Protein AF-A0A3S1CDL6-F1 (afdb_monomer)

pLDDT: mean 84.04, std 11.25, range [33.34, 96.38]

InterPro domains:
  IPR039529 GPI inositol-deacylase [PTHR15495] (5-625)

Mean predicted aligned error: 10.88 Å

Secondary structure (DSSP, 8-state):
-HHHHHHHHHHTEETTTTEE-S-HHHHHHHHHIIIII--SS-GGG----PEEEP-TTSEEEE--SSEEEEEEEE--S-EEEEEE--TTSS--EEEEEE----S--EEEEE--TT-SS-SEEEE-GGGEEEPSPGGGT-EEEEEEGGGS---TTEEEEEEE-TT-EEEEEEEEEE-HHHHEEEEEPPPHHHHHHTTTHIIIIISEEEEPPTT--EEEEEEETTT-TT--EEEEEEEEEE-GGGTTT--EEEEEEEETTTTEEEEEEEETTSPEEEEE--SSPPPGGGTS-TTSHHHHS-EEEEE--TTEEEEEEEEE-HHHHHHHHHHHHGGGHHHHHHHHHHHHHHHHHHHHHHTPPPPS-HHHHHHHH--HHHHHHHHHHHHHHHHSHHHHHIIIIIS-PPPPHHHHHHHTT---TTHHHHHHHHHHHHHHHHHHHHHHHHHHHHHHHHHH----HHHHHTHHHHHHHHHHHHHHHHHH-HHHHHHHHHHHHHHHHHHHHHHHHTT---HHHHHHHHHHHHHHHHHHHHHHHTHHHHHHHHTSS-TTSPPSS-TTHHHHHHHHHHHHHHHH--S----HHHHHHHHHHHHHHHHHHHHHSSS-GGGHHHHHHHHHHHHHHHHHHHHHT--STTTTS--

Foldseek 3Di:
DVVLVVVLQCQQQDPVVSHRDPDPLLSVLSCCCSQFFQLVDPCSPDDDQDKDFDDPPAAEDEDADQKDKDWDQFFAAKYKYKYFPAPPPLFFKKKKKKLDPDLQFKFKDFQDPPGPDDRITGGPSSQKHAAPPVVSSIIMHIDGNVVDPRDNRMIMIGIDGHGDGLIMMIMHTHHQVLQEAEDEDDAPVVLVVCPPCCAPVFPDKDWDDALDQKHKYFHHNQQAQLWKKKKKKAWPDADPVCQVRDQFKKKWKAQQVVRDIDIWTDGPNDITMDMDGDPAGDFVVVVPPPVCVVVRTIIMMIRHDNRTTIMIGMGTDPVVSVVSCCVPQVLLLLLLLLLLLLQLLLVLLLCVLVVHQQALQQLVSSVPGSPVVVLVVVLVVVVVVCPDPVNVCCCCVVVVDDAWVLVVCNRRNNDDPCSVVVSNVVSSVVNSVVLVVLVVVLLVVLVVCVVPDPDDVVCVVCVLVVLLVLLVVLLVVLQQALLSSLVSLLVSLSVVLSVLSNCVVVVVDDSLSSSCNSNSSSLSVLSVSLSVLQVVRVVVCVPPPDVRHHDPPHLSSVLSNLSSVLSSLSVNCSGDQHHNVLSNVLSVVSSVLSSCSSTHCSNVVSCSSVSSSVNSVSVSVSRVVSVVPPDPPPVPPDD

Solvent-accessible surface area (backbone atoms only — not comparable to full-atom values): 34052 Å² total; per-residue (Å²): 109,70,70,56,53,50,51,33,54,58,71,27,36,32,87,87,75,75,39,71,48,85,51,64,65,59,42,49,41,34,44,45,40,59,69,70,56,36,36,83,55,86,48,80,80,56,94,67,83,47,71,44,77,52,67,88,86,40,48,77,44,81,48,83,64,58,58,51,74,48,77,39,71,61,37,87,54,42,34,33,43,33,36,69,67,56,78,88,47,86,44,49,31,41,40,40,39,33,38,67,85,60,68,79,30,36,25,38,38,66,44,57,93,92,52,94,66,59,66,56,27,43,50,46,27,82,60,23,28,63,42,70,59,72,90,62,45,31,29,37,33,72,46,54,52,85,81,46,94,75,53,90,45,29,29,39,38,38,56,42,60,51,72,44,64,63,44,42,37,38,40,39,54,38,35,59,80,83,30,50,43,81,43,77,51,70,51,80,63,54,52,61,71,44,54,64,51,27,55,72,77,30,70,40,80,48,78,53,69,74,58,46,42,64,37,37,35,36,38,41,73,74,50,56,43,48,54,27,34,33,42,37,40,38,59,77,48,61,62,79,89,51,60,90,76,44,73,52,31,34,39,36,40,41,33,57,87,77,62,46,74,50,79,30,72,18,48,58,84,44,64,31,66,40,80,47,60,51,95,65,42,54,45,55,84,70,71,75,49,82,89,49,51,88,73,54,48,32,29,41,36,38,43,43,52,44,68,36,36,42,35,40,30,36,24,49,33,65,73,55,15,50,51,34,40,46,64,71,50,47,68,37,30,61,19,39,36,49,20,40,42,32,26,28,48,16,41,50,35,34,39,47,22,72,70,50,89,65,63,63,50,64,49,61,39,45,73,75,34,33,59,60,68,58,54,54,50,51,48,53,51,51,52,57,53,50,66,38,67,68,51,36,45,47,44,41,72,72,68,64,47,76,82,46,35,64,60,51,35,40,63,51,37,74,61,53,93,60,46,68,59,51,43,43,52,52,20,48,54,50,47,44,51,51,40,45,52,51,49,53,52,46,47,51,52,28,52,52,41,66,78,71,59,83,75,58,69,75,59,61,74,46,40,67,60,54,52,50,52,51,29,52,52,16,36,57,36,13,71,40,36,9,33,56,4,25,48,45,38,35,50,52,41,49,54,52,50,34,52,46,51,37,34,50,74,68,73,68,59,46,76,64,50,32,50,48,45,48,44,50,50,49,51,37,52,51,46,44,51,43,28,61,75,30,42,67,60,42,57,57,42,71,68,40,96,48,81,84,58,54,52,80,90,50,91,38,24,65,36,16,35,48,38,14,51,38,49,38,53,59,67,67,55,81,70,87,60,72,34,51,66,48,25,40,54,42,18,52,51,27,44,52,48,21,47,47,28,51,42,52,11,21,72,45,49,85,49,41,44,50,54,52,23,49,47,44,49,42,53,47,49,36,49,52,52,27,60,69,65,53,76,84,80,73,84,81,81,86,129

Radius of gyration: 34.63 Å; Cα contacts (8 Å, |Δi|>4): 1060; chains: 1; bounding box: 88×55×105 Å

Organism: Elysia chlorotica (NCBI:txid188477)

Nearest PDB structures (foldseek):
  8k9r-assembly1_A  TM=6.457E-01  e=2.466E-19  Thermochaetoides thermophila DSM 1495
  8k9t-assembly1_A  TM=6.200E-01  e=1.118E-18  Thermochaetoides thermophila DSM 1495

Sequence (639 aa):
MVLLTQKALFDAVDPRTNQISEDADLRMKVFKHHFRSNNALPNYLSHSNDTIKLDPKAKWEIKSDRSWAFMSRKITGNMYFVVPLRVEEGSDSIIVLSNLTNPEWLCYCDIPAGKTSCDTCTSLSAHSRLLTPLYSNTKYARLSFSDFEVTNDTHIVISVPAGQKKVSIISDRYNSDERHLVYHLPSSWDSVISYPISATDGAAMLRIQNQSVFYSLHLSGLAFPSTAYRALVLPLSCRKHSSESYEGSVLRLNVPWSNEETYSFSSYGKMANLMLKLQTPRPPSLAWDWHLDDAVEPHLEMFLHPYCHYQLRLVASAPDSLGQMVRFYGPLVPAYLVAILMLVIAEVLISTGKGQAVTYDPPETIINFSNLHYLIGFVMVLKFLLSFSLLKRLVYTTFGLPLDDFYLLEQEGIYFMFLPALLCACAFAATYLQTSAAFHFLGMLSYVGRLFWCVPESLLAHAKLVQVMLSVTAMSMTFLCGTAGLLLSAGLLILKVLRLLYLTGRRLDSRETHTSLALLFPVTLVVNLQAMLSMGCLVMWLKSETLLTPLSPDPSRIPGLLTSAGVGVLLFFDNLVLSRWSDRLFGWGLRVLAVRAVMYASESLYRLPYLVSLALALLLLSRLTNHLMRPRQVEGKAE

Structure (mmCIF, N/CA/C/O backbone):
data_AF-A0A3S1CDL6-F1
#
_entry.id   AF-A0A3S1CDL6-F1
#
loop_
_atom_site.group_PDB
_atom_site.id
_atom_site.type_symbol
_atom_site.label_atom_id
_atom_site.label_alt_id
_atom_site.label_comp_id
_atom_site.label_asym_id
_atom_site.label_entity_id
_atom_site.label_seq_id
_atom_site.pdbx_PDB_ins_code
_atom_site.Cartn_x
_atom_site.Cartn_y
_atom_site.Cartn_z
_atom_site.occupancy
_atom_site.B_iso_or_equiv
_atom_site.auth_seq_id
_atom_site.auth_comp_id
_atom_site.auth_asym_id
_atom_site.auth_atom_id
_atom_site.pdbx_PDB_model_num
ATOM 1 N N . MET A 1 1 ? 0.482 -2.846 19.063 1.00 60.69 1 MET A N 1
ATOM 2 C CA . MET A 1 1 ? 0.965 -4.102 18.451 1.00 60.69 1 MET A CA 1
ATOM 3 C C . MET A 1 1 ? 2.158 -4.695 19.204 1.00 60.69 1 MET A C 1
ATOM 5 O O . MET A 1 1 ? 2.022 -5.810 19.671 1.00 60.69 1 MET A O 1
ATOM 9 N N . VAL A 1 2 ? 3.255 -3.956 19.435 1.00 71.44 2 VAL A N 1
ATOM 10 C CA . VAL A 1 2 ? 4.493 -4.476 20.076 1.00 71.44 2 VAL A CA 1
ATOM 11 C C . VAL A 1 2 ? 4.264 -5.248 21.386 1.00 71.44 2 VAL A C 1
ATOM 13 O O . VAL A 1 2 ? 4.710 -6.383 21.499 1.00 71.44 2 VAL A O 1
ATOM 16 N N . LEU A 1 3 ? 3.525 -4.683 22.349 1.00 74.62 3 LEU A N 1
ATOM 17 C CA . LEU A 1 3 ? 3.262 -5.342 23.641 1.00 74.62 3 LEU A CA 1
ATOM 18 C C . LEU A 1 3 ? 2.461 -6.649 23.492 1.00 74.62 3 LEU A C 1
ATOM 20 O O . LEU A 1 3 ? 2.666 -7.603 24.233 1.00 74.62 3 LEU A O 1
ATOM 24 N N . LEU A 1 4 ? 1.538 -6.684 22.531 1.00 77.50 4 LEU A N 1
ATOM 25 C CA . LEU A 1 4 ? 0.674 -7.834 22.280 1.00 77.50 4 LEU A CA 1
ATOM 26 C C . LEU A 1 4 ? 1.454 -8.946 21.565 1.00 77.50 4 LEU A C 1
ATOM 28 O O . LEU A 1 4 ? 1.347 -10.104 21.946 1.00 77.50 4 LEU A O 1
ATOM 32 N N . THR A 1 5 ? 2.336 -8.585 20.627 1.00 84.19 5 THR A N 1
ATOM 33 C CA . THR A 1 5 ? 3.309 -9.512 20.034 1.00 84.19 5 THR A CA 1
ATOM 34 C C . THR A 1 5 ? 4.262 -10.075 21.087 1.00 84.19 5 THR A C 1
ATOM 36 O O . THR A 1 5 ? 4.503 -11.274 21.093 1.00 84.19 5 THR A O 1
ATOM 39 N N . GLN A 1 6 ? 4.771 -9.242 22.003 1.00 84.94 6 GLN A N 1
ATOM 40 C CA . GLN A 1 6 ? 5.610 -9.708 23.111 1.00 84.94 6 GLN A CA 1
ATOM 41 C C . GLN A 1 6 ? 4.864 -10.723 23.980 1.00 84.94 6 GLN A C 1
ATOM 43 O O . GLN A 1 6 ? 5.384 -11.811 24.193 1.00 84.94 6 GLN A O 1
ATOM 48 N N . LYS A 1 7 ? 3.638 -10.412 24.423 1.00 84.31 7 LYS A N 1
ATOM 49 C CA . LYS A 1 7 ? 2.811 -11.348 25.202 1.00 84.31 7 LYS A CA 1
ATOM 50 C C . LYS A 1 7 ? 2.559 -12.661 24.462 1.00 84.31 7 LYS A C 1
ATOM 52 O O . LYS A 1 7 ? 2.760 -13.716 25.042 1.00 84.31 7 LYS A O 1
ATOM 57 N N . ALA A 1 8 ? 2.203 -12.599 23.180 1.00 87.81 8 ALA A N 1
ATOM 58 C CA . ALA A 1 8 ? 1.985 -13.796 22.374 1.00 87.81 8 ALA A CA 1
ATOM 59 C C . ALA A 1 8 ? 3.251 -14.655 22.235 1.00 87.81 8 ALA A C 1
ATOM 61 O O . ALA A 1 8 ? 3.166 -15.876 22.252 1.00 87.81 8 ALA A O 1
ATOM 62 N N . LEU A 1 9 ? 4.428 -14.032 22.118 1.00 89.31 9 LEU A N 1
ATOM 63 C CA . LEU A 1 9 ? 5.698 -14.756 22.083 1.00 89.31 9 LEU A CA 1
ATOM 64 C C . LEU A 1 9 ? 6.046 -15.374 23.439 1.00 89.31 9 LEU A C 1
ATOM 66 O O . LEU A 1 9 ? 6.527 -16.499 23.457 1.00 89.31 9 LEU A O 1
ATOM 70 N N . PHE A 1 10 ? 5.781 -14.677 24.549 1.00 89.19 10 PHE A N 1
ATOM 71 C CA . PHE A 1 10 ? 5.966 -15.223 25.897 1.00 89.19 10 PHE A CA 1
ATOM 72 C C . PHE A 1 10 ? 5.041 -16.414 26.164 1.00 89.19 10 PHE A C 1
ATOM 74 O O . PHE A 1 10 ? 5.508 -17.435 26.655 1.00 89.19 10 PHE A O 1
ATOM 81 N N . ASP A 1 11 ? 3.769 -16.324 25.778 1.00 87.38 11 ASP A N 1
ATOM 82 C CA . ASP A 1 11 ? 2.799 -17.417 25.940 1.00 87.38 11 ASP A CA 1
ATOM 83 C C . ASP A 1 11 ? 3.071 -18.601 24.995 1.00 87.38 11 ASP A C 1
ATOM 85 O O . ASP A 1 11 ? 2.577 -19.703 25.216 1.00 87.38 11 ASP A O 1
ATOM 89 N N . ALA A 1 12 ? 3.864 -18.394 23.940 1.00 89.50 12 ALA A N 1
ATOM 90 C CA . ALA A 1 12 ? 4.313 -19.457 23.045 1.00 89.50 12 ALA A CA 1
ATOM 91 C C . ALA A 1 12 ? 5.551 -20.213 23.568 1.00 89.50 12 ALA A C 1
ATOM 93 O O . ALA A 1 12 ? 5.982 -21.171 22.922 1.00 89.50 12 ALA A O 1
ATOM 94 N N . VAL A 1 13 ? 6.148 -19.794 24.691 1.00 88.81 13 VAL A N 1
ATOM 95 C CA . VAL A 1 13 ? 7.294 -20.477 25.311 1.00 88.81 13 VAL A CA 1
ATOM 96 C C . VAL A 1 13 ? 6.816 -21.721 26.055 1.00 88.81 13 VAL A C 1
ATOM 98 O O . VAL A 1 13 ? 5.912 -21.653 26.885 1.00 88.81 13 VAL A O 1
ATOM 101 N N . ASP A 1 14 ? 7.449 -22.863 25.790 1.00 83.94 14 ASP A N 1
ATOM 102 C CA . ASP A 1 14 ? 7.214 -24.083 26.558 1.00 83.94 14 ASP A CA 1
ATOM 103 C C . ASP A 1 14 ? 7.894 -23.958 27.937 1.00 83.94 14 ASP A C 1
ATOM 105 O O . ASP A 1 14 ? 9.119 -23.797 28.007 1.00 83.94 14 ASP A O 1
ATOM 109 N N . PRO A 1 15 ? 7.139 -24.058 29.049 1.00 84.62 15 PRO A N 1
ATOM 110 C CA . PRO A 1 15 ? 7.686 -23.923 30.398 1.00 84.62 15 PRO A CA 1
ATOM 111 C C . PRO A 1 15 ? 8.720 -25.000 30.757 1.00 84.62 15 PRO A C 1
ATOM 113 O O . PRO A 1 15 ? 9.472 -24.822 31.714 1.00 84.62 15 PRO A O 1
ATOM 116 N N . ARG A 1 16 ? 8.774 -26.127 30.033 1.00 85.94 16 ARG A N 1
ATOM 117 C CA . ARG A 1 16 ? 9.753 -27.197 30.284 1.00 85.94 16 ARG A CA 1
ATOM 118 C C . ARG A 1 16 ? 11.107 -26.907 29.650 1.00 85.94 16 ARG A C 1
ATOM 120 O O . ARG A 1 16 ? 12.134 -27.218 30.246 1.00 85.94 16 ARG A O 1
ATOM 127 N N . THR A 1 17 ? 11.112 -26.339 28.448 1.00 87.56 17 THR A N 1
ATOM 128 C CA . THR A 1 17 ? 12.337 -26.095 27.670 1.00 87.56 17 THR A CA 1
ATOM 129 C C . THR A 1 17 ? 12.818 -24.650 27.770 1.00 87.56 17 THR A C 1
ATOM 131 O O . THR A 1 17 ? 13.970 -24.372 27.441 1.00 87.56 17 THR A O 1
ATOM 134 N N . ASN A 1 18 ? 11.962 -23.729 28.233 1.00 87.06 18 ASN A N 1
ATOM 135 C CA . ASN A 1 18 ? 12.168 -22.278 28.183 1.00 87.06 18 ASN A CA 1
ATOM 136 C C . ASN A 1 18 ? 12.483 -21.758 26.767 1.00 87.06 18 ASN A C 1
ATOM 138 O O . ASN A 1 18 ? 13.084 -20.696 26.606 1.00 87.06 18 ASN A O 1
ATOM 142 N N . GLN A 1 19 ? 12.086 -22.504 25.735 1.00 87.81 19 GLN A N 1
ATOM 143 C CA . GLN A 1 19 ? 12.204 -22.125 24.331 1.00 87.81 19 GLN A CA 1
ATOM 144 C C . GLN A 1 19 ? 10.814 -21.982 23.710 1.00 87.81 19 GLN A C 1
ATOM 146 O O . GLN A 1 19 ? 9.821 -22.455 24.262 1.00 87.81 19 GLN A O 1
ATOM 151 N N . ILE A 1 20 ? 10.731 -21.311 22.558 1.00 87.19 20 ILE A N 1
ATOM 152 C CA . ILE A 1 20 ? 9.481 -21.246 21.791 1.00 87.19 20 ILE A CA 1
ATOM 153 C C . ILE A 1 20 ? 9.060 -22.677 21.452 1.00 87.19 20 ILE A C 1
ATOM 155 O O . ILE A 1 20 ? 9.862 -23.440 20.919 1.00 87.19 20 ILE A O 1
ATOM 159 N N . SER A 1 21 ? 7.807 -23.019 21.748 1.00 87.62 21 SER A N 1
ATOM 160 C CA . SER A 1 21 ? 7.271 -24.354 21.507 1.00 87.62 21 SER A CA 1
ATOM 161 C C . SER A 1 21 ? 7.446 -24.772 20.045 1.00 87.62 21 SER A C 1
ATOM 163 O O . SER A 1 21 ? 7.133 -24.014 19.121 1.00 87.62 21 SER A O 1
ATOM 165 N N . GLU A 1 22 ? 7.932 -25.994 19.829 1.00 88.38 22 GLU A N 1
ATOM 166 C CA . GLU A 1 22 ? 8.049 -26.582 18.491 1.00 88.38 22 GLU A CA 1
ATOM 167 C C . GLU A 1 22 ? 6.676 -26.940 17.898 1.00 88.38 22 GLU A C 1
ATOM 169 O O . GLU A 1 22 ? 6.520 -26.979 16.674 1.00 88.38 22 GLU A O 1
ATOM 174 N N . ASP A 1 23 ? 5.658 -27.111 18.751 1.00 88.62 23 ASP A N 1
ATOM 175 C CA . ASP A 1 23 ? 4.289 -27.415 18.344 1.00 88.62 23 ASP A CA 1
ATOM 176 C C . ASP A 1 23 ? 3.683 -26.239 17.555 1.00 88.62 23 ASP A C 1
ATOM 178 O O . ASP A 1 23 ? 3.425 -25.140 18.064 1.00 88.62 23 ASP A O 1
ATOM 182 N N . ALA A 1 24 ? 3.474 -26.465 16.257 1.00 89.94 24 ALA A N 1
ATOM 183 C CA . ALA A 1 24 ? 2.867 -25.491 15.360 1.00 89.94 24 ALA A CA 1
ATOM 184 C C . ALA A 1 24 ? 1.416 -25.163 15.751 1.00 89.94 24 ALA A C 1
ATOM 186 O O . ALA A 1 24 ? 1.004 -24.006 15.615 1.00 89.94 24 ALA A O 1
ATOM 187 N N . ASP A 1 25 ? 0.667 -26.132 16.282 1.00 89.44 25 ASP A N 1
ATOM 188 C CA . ASP A 1 25 ? -0.736 -25.957 16.648 1.00 89.44 25 ASP A CA 1
ATOM 189 C C . ASP A 1 25 ? -0.873 -25.116 17.913 1.00 89.44 25 ASP A C 1
ATOM 191 O O . ASP A 1 25 ? -1.699 -24.197 17.951 1.00 89.44 25 ASP A O 1
ATOM 195 N N . LEU A 1 26 ? -0.032 -25.358 18.924 1.00 86.88 26 LEU A N 1
ATOM 196 C CA . LEU A 1 26 ? 0.021 -24.522 20.124 1.00 86.88 26 LEU A CA 1
ATOM 197 C C . LEU A 1 26 ? 0.371 -23.073 19.769 1.00 86.88 26 LEU A C 1
ATOM 199 O O . LEU A 1 26 ? -0.355 -22.156 20.156 1.00 86.88 26 LEU A O 1
ATOM 203 N N . ARG A 1 27 ? 1.426 -22.856 18.970 1.00 89.50 27 ARG A N 1
ATOM 204 C CA . ARG A 1 27 ? 1.815 -21.507 18.520 1.00 89.50 27 ARG A CA 1
ATOM 205 C C . ARG A 1 27 ? 0.674 -20.812 17.789 1.00 89.50 27 ARG A C 1
ATOM 207 O O . ARG A 1 27 ? 0.359 -19.659 18.081 1.00 89.50 27 ARG A O 1
ATOM 214 N N . MET A 1 28 ? 0.016 -21.510 16.865 1.00 89.19 28 MET A N 1
ATOM 215 C CA . MET A 1 28 ? -1.108 -20.954 16.119 1.00 89.19 28 MET A CA 1
ATOM 216 C C . MET A 1 28 ? -2.304 -20.637 17.028 1.00 89.19 28 MET A C 1
ATOM 218 O O . MET A 1 28 ? -2.948 -19.606 16.833 1.00 89.19 28 MET A O 1
ATOM 222 N N . LYS A 1 29 ? -2.600 -21.466 18.038 1.00 87.31 29 LYS A N 1
ATOM 223 C CA . LYS A 1 29 ? -3.648 -21.190 19.039 1.00 87.31 29 LYS A CA 1
ATOM 224 C C . LYS A 1 29 ? -3.333 -19.944 19.863 1.00 87.31 29 LYS A C 1
ATOM 226 O O . LYS A 1 29 ? -4.200 -19.081 19.979 1.00 87.31 29 LYS A O 1
ATOM 231 N N . VAL A 1 30 ? -2.103 -19.809 20.360 1.00 88.31 30 VAL A N 1
ATOM 232 C CA . VAL A 1 30 ? -1.647 -18.623 21.107 1.00 88.31 30 VAL A CA 1
ATOM 233 C C . VAL A 1 30 ? -1.755 -17.366 20.241 1.00 88.31 30 VAL A C 1
ATOM 235 O O . VAL A 1 30 ? -2.322 -16.358 20.667 1.00 88.31 30 VAL A O 1
ATOM 238 N N . PHE A 1 31 ? -1.298 -17.424 18.988 1.00 88.75 31 PHE A N 1
ATOM 239 C CA . PHE A 1 31 ? -1.406 -16.288 18.075 1.00 88.75 31 PHE A CA 1
ATOM 240 C C . PHE A 1 31 ? -2.855 -15.942 17.729 1.00 88.75 31 PHE A C 1
ATOM 242 O O . PHE A 1 31 ? -3.214 -14.768 17.770 1.00 88.75 31 PHE A O 1
ATOM 249 N N . LYS A 1 32 ? -3.717 -16.926 17.445 1.00 86.75 32 LYS A N 1
ATOM 250 C CA . LYS A 1 32 ? -5.154 -16.683 17.230 1.00 86.75 32 LYS A CA 1
ATOM 251 C C . LYS A 1 32 ? -5.802 -16.058 18.463 1.00 86.75 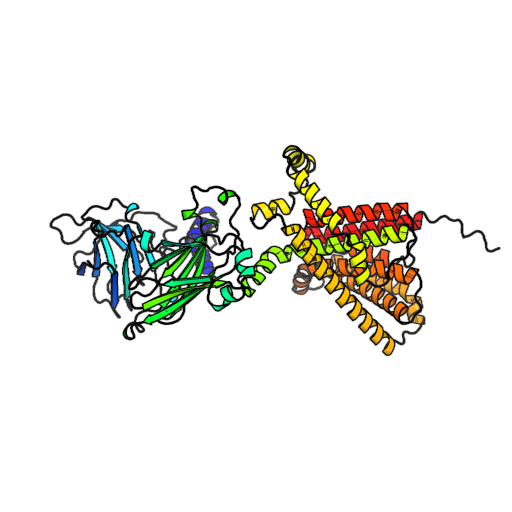32 LYS A C 1
ATOM 253 O O . LYS A 1 32 ? -6.598 -15.134 18.317 1.00 86.75 32 LYS A O 1
ATOM 258 N N . HIS A 1 33 ? -5.430 -16.509 19.657 1.00 85.31 33 HIS A N 1
ATOM 259 C CA . HIS A 1 33 ? -5.947 -15.954 20.897 1.00 85.31 33 HIS A CA 1
ATOM 260 C C . HIS A 1 33 ? -5.602 -14.463 21.037 1.00 85.31 33 HIS A C 1
ATOM 262 O O . HIS A 1 33 ? -6.507 -13.645 21.194 1.00 85.31 33 HIS A O 1
ATOM 268 N N . HIS A 1 34 ? -4.325 -14.092 20.909 1.00 84.38 34 HIS A N 1
ATOM 269 C CA . HIS A 1 34 ? -3.886 -12.701 21.081 1.00 84.38 34 HIS A CA 1
ATOM 270 C C . HIS A 1 34 ? -4.308 -11.786 19.927 1.00 84.38 34 HIS A C 1
ATOM 272 O O . HIS A 1 34 ? -4.720 -10.654 20.170 1.00 84.38 34 HIS A O 1
ATOM 278 N N . PHE A 1 35 ? -4.220 -12.253 18.678 1.00 83.81 35 PHE A N 1
ATOM 279 C CA . PHE A 1 35 ? -4.438 -11.415 17.492 1.00 83.81 35 PHE A CA 1
ATOM 280 C C . PHE A 1 35 ? -5.871 -11.426 16.942 1.00 83.81 35 PHE A C 1
ATOM 282 O O . PHE A 1 35 ? -6.182 -10.539 16.155 1.00 83.81 35 PHE A O 1
ATOM 289 N N . ARG A 1 36 ? -6.736 -12.386 17.315 1.00 80.75 36 ARG A N 1
ATOM 290 C CA . ARG A 1 36 ? -8.140 -12.432 16.847 1.00 80.75 36 ARG A CA 1
ATOM 291 C C . ARG A 1 36 ? -9.175 -12.280 17.957 1.00 80.75 36 ARG A C 1
ATOM 293 O O . ARG A 1 36 ? -10.113 -11.515 17.793 1.00 80.75 36 ARG A O 1
ATOM 300 N N . SER A 1 37 ? -9.057 -13.020 19.063 1.00 75.06 37 SER A N 1
ATOM 301 C CA . SER A 1 37 ? -10.096 -12.998 20.110 1.00 75.06 37 SER A CA 1
ATOM 302 C C . SER A 1 37 ? -9.835 -11.975 21.214 1.00 75.06 37 SER A C 1
ATOM 304 O O . SER A 1 37 ? -10.758 -11.289 21.638 1.00 75.06 37 SER A O 1
ATOM 306 N N . ASN A 1 38 ? -8.591 -11.915 21.701 1.00 75.56 38 ASN A N 1
ATOM 307 C CA . ASN A 1 38 ? -8.112 -11.106 22.823 1.00 75.56 38 ASN A CA 1
ATOM 308 C C . ASN A 1 38 ? -9.123 -10.979 23.987 1.00 75.56 38 ASN A C 1
ATOM 310 O O . ASN A 1 38 ? -9.448 -9.880 24.446 1.00 75.56 38 ASN A O 1
ATOM 314 N N . ASN A 1 39 ? -9.648 -12.117 24.455 1.00 71.62 39 ASN A N 1
ATOM 315 C CA . ASN A 1 39 ? -10.715 -12.189 25.460 1.00 71.62 39 ASN A CA 1
ATOM 316 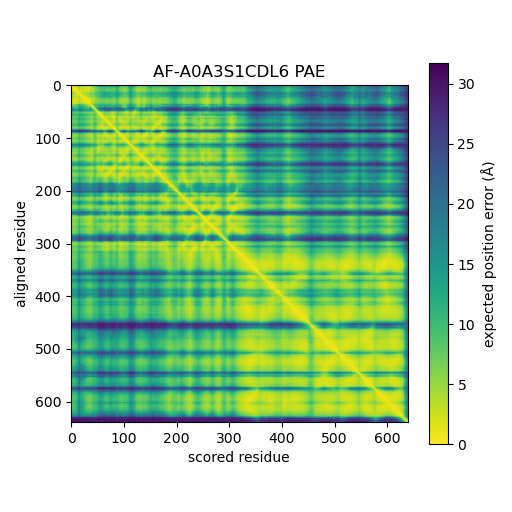C C . ASN A 1 39 ? -10.226 -12.088 26.918 1.00 71.62 39 ASN A C 1
ATOM 318 O O . ASN A 1 39 ? -10.951 -12.461 27.834 1.00 71.62 39 ASN A O 1
ATOM 322 N N . ALA A 1 40 ? -8.998 -11.596 27.145 1.00 69.75 40 ALA A N 1
ATOM 323 C CA . ALA A 1 40 ? -8.331 -11.465 28.455 1.00 69.75 40 ALA A CA 1
ATOM 324 C C . ALA A 1 40 ? -8.182 -12.762 29.278 1.00 69.75 40 ALA A C 1
ATOM 326 O O . ALA A 1 40 ? -7.651 -12.730 30.388 1.00 69.75 40 ALA A O 1
ATOM 327 N N . LEU A 1 41 ? -8.642 -13.889 28.744 1.00 73.50 41 LEU A N 1
ATOM 328 C CA . LEU A 1 41 ? -8.627 -15.198 29.371 1.00 73.50 41 LEU A CA 1
ATOM 329 C C . LEU A 1 41 ? -7.466 -16.017 28.802 1.00 73.50 41 LEU A C 1
ATOM 331 O O . LEU A 1 41 ? -7.373 -16.120 27.585 1.00 73.50 41 LEU A O 1
ATOM 335 N N . PRO A 1 42 ? -6.631 -16.685 29.610 1.00 64.44 42 PRO A N 1
ATOM 336 C CA . PRO A 1 42 ? -5.576 -17.576 29.113 1.00 64.44 42 PRO A CA 1
ATOM 337 C C . PRO A 1 42 ? -6.137 -18.909 28.559 1.00 64.44 42 PRO A C 1
ATOM 339 O O . PRO A 1 42 ? -5.541 -19.972 28.707 1.00 64.44 42 PRO A O 1
ATOM 342 N N . ASN A 1 43 ? -7.303 -18.874 27.907 1.00 60.38 43 ASN A N 1
ATOM 343 C CA . ASN A 1 43 ? -8.095 -20.040 27.513 1.00 60.38 43 ASN A CA 1
ATOM 344 C C . ASN A 1 43 ? -7.567 -20.757 26.259 1.00 60.38 43 ASN A C 1
ATOM 346 O O . ASN A 1 43 ? -8.233 -21.654 25.750 1.00 60.38 43 ASN A O 1
ATOM 350 N N . TYR A 1 44 ? -6.355 -20.448 25.777 1.00 63.34 44 TYR A N 1
ATOM 351 C CA . TYR A 1 44 ? -5.708 -21.270 24.742 1.00 63.34 44 TYR A CA 1
ATOM 352 C C . TYR A 1 44 ? -5.448 -22.718 25.213 1.00 63.34 44 TYR A C 1
ATOM 354 O O . TYR A 1 44 ? -5.142 -23.579 24.387 1.00 63.34 44 TYR A O 1
ATOM 362 N N . LEU A 1 45 ? -5.617 -22.993 26.515 1.00 55.81 45 LEU A N 1
ATOM 363 C CA . LEU A 1 45 ? -5.449 -24.304 27.144 1.00 55.81 45 LEU A CA 1
ATOM 364 C C . LEU A 1 45 ? -6.760 -25.074 27.412 1.00 55.81 45 LEU A C 1
ATOM 366 O O . LEU A 1 45 ? -6.687 -26.285 27.595 1.00 55.81 45 LEU A O 1
ATOM 370 N N . SER A 1 46 ? -7.945 -24.444 27.419 1.00 51.91 46 SER A N 1
ATOM 371 C CA . SER A 1 46 ? -9.223 -25.156 27.614 1.00 51.91 46 SER A CA 1
ATOM 372 C C . SER A 1 46 ? -10.439 -24.295 27.246 1.00 51.91 46 SER A C 1
ATOM 374 O O . SER A 1 46 ? -10.602 -23.183 27.748 1.00 51.91 46 SER A O 1
ATOM 376 N N . HIS A 1 47 ? -11.309 -24.834 26.386 1.00 50.47 47 HIS A N 1
ATOM 377 C CA . HIS A 1 47 ? -12.667 -24.344 26.141 1.00 50.47 47 HIS A CA 1
ATOM 378 C C . HIS A 1 47 ? -13.626 -25.161 27.005 1.00 50.47 47 HIS A C 1
ATOM 380 O O . HIS A 1 47 ? -14.187 -26.154 26.549 1.00 50.47 47 HIS A O 1
ATOM 386 N N . SER A 1 48 ? -13.778 -24.779 28.263 1.00 52.19 48 SER A N 1
ATOM 387 C CA . SER A 1 48 ? -14.761 -25.394 29.140 1.00 52.19 48 SER A CA 1
ATOM 388 C C . SER A 1 48 ? -15.859 -24.377 29.427 1.00 52.19 48 SER A C 1
ATOM 390 O O . SER A 1 48 ? -15.571 -23.223 29.748 1.00 52.19 48 SER A O 1
ATOM 392 N N . ASN A 1 49 ? -17.121 -24.793 29.279 1.00 62.44 49 ASN A N 1
ATOM 393 C CA . ASN A 1 49 ? -18.275 -24.086 29.837 1.00 62.44 49 ASN A CA 1
ATOM 394 C C . ASN A 1 49 ? -18.225 -24.251 31.360 1.00 62.44 49 ASN A C 1
ATOM 396 O O . ASN A 1 49 ? -19.011 -24.995 31.947 1.00 62.44 49 ASN A O 1
ATOM 400 N N . ASP A 1 50 ? -17.234 -23.617 31.980 1.00 71.44 50 ASP A N 1
ATOM 401 C CA . ASP A 1 50 ? -16.970 -23.765 33.398 1.00 71.44 50 ASP A CA 1
ATOM 402 C C . ASP A 1 50 ? -18.162 -23.226 34.192 1.00 71.44 50 ASP A C 1
ATOM 404 O O . ASP A 1 50 ? -18.634 -22.097 34.002 1.00 71.44 50 ASP A O 1
ATOM 408 N N . THR A 1 51 ? -18.678 -24.077 35.074 1.00 81.94 51 THR A N 1
ATOM 409 C CA . THR A 1 51 ? -19.701 -23.698 36.042 1.00 81.94 51 THR A CA 1
ATOM 410 C C . THR A 1 51 ? -19.032 -22.949 37.186 1.00 81.94 51 THR A C 1
ATOM 412 O O . THR A 1 51 ? -18.231 -23.520 37.931 1.00 81.94 51 THR A O 1
ATOM 415 N N . ILE A 1 52 ? -19.387 -21.682 37.356 1.00 84.69 52 ILE A N 1
ATOM 416 C CA . ILE A 1 52 ? -18.895 -20.825 38.429 1.00 84.69 52 ILE A CA 1
ATOM 417 C C . ILE A 1 52 ? -19.792 -21.031 39.652 1.00 84.69 52 ILE A C 1
ATOM 419 O O . ILE A 1 52 ? -21.018 -20.913 39.570 1.00 84.69 52 ILE A O 1
ATOM 423 N N . LYS A 1 53 ? -19.186 -21.330 40.805 1.00 87.38 53 LYS A N 1
ATOM 424 C CA . LYS A 1 53 ? -19.893 -21.378 42.094 1.00 87.38 53 LYS A CA 1
ATOM 425 C C . LYS A 1 53 ? -20.037 -19.964 42.650 1.00 87.38 53 LYS A C 1
ATOM 427 O O . LYS A 1 53 ? -19.039 -19.258 42.795 1.00 87.38 53 LYS A O 1
ATOM 432 N N . LEU A 1 54 ? -21.265 -19.563 42.965 1.00 87.56 54 LEU A N 1
ATOM 433 C CA . LEU A 1 54 ? -21.567 -18.230 43.483 1.00 87.56 54 LEU A CA 1
ATOM 434 C C . LEU A 1 54 ? -21.523 -18.221 45.016 1.00 87.56 54 LEU A C 1
ATOM 436 O O . LEU A 1 54 ? -21.906 -19.189 45.669 1.00 87.56 54 LEU A O 1
ATOM 440 N N . ASP A 1 55 ? -21.029 -17.128 45.598 1.00 85.62 55 ASP A N 1
ATOM 441 C CA . ASP A 1 55 ? -20.955 -16.959 47.050 1.00 85.62 55 ASP A CA 1
ATOM 442 C C . ASP A 1 55 ? -22.344 -16.593 47.609 1.00 85.62 55 ASP A C 1
ATOM 444 O O . ASP A 1 55 ? -22.846 -15.499 47.325 1.00 85.62 55 ASP A O 1
ATOM 448 N N . PRO A 1 56 ? -22.971 -17.447 48.441 1.00 81.12 56 PRO A N 1
ATOM 449 C CA . PRO A 1 56 ? -24.298 -17.172 48.989 1.00 81.12 56 PRO A CA 1
ATOM 450 C C . PRO A 1 56 ? -24.314 -15.975 49.953 1.00 81.12 56 PRO A C 1
ATOM 452 O O . PRO A 1 56 ? -25.383 -15.450 50.253 1.00 81.12 56 PRO A O 1
ATOM 455 N N . LYS A 1 57 ? -23.153 -15.531 50.459 1.00 84.94 57 LYS A N 1
ATOM 456 C CA . LYS A 1 57 ? -23.034 -14.379 51.371 1.00 84.94 57 LYS A CA 1
ATOM 457 C C . LYS A 1 57 ? -22.818 -13.050 50.647 1.00 84.94 57 LYS A C 1
ATOM 459 O O . LYS A 1 57 ? -22.813 -12.004 51.298 1.00 84.94 57 LYS A O 1
ATOM 464 N N . ALA A 1 58 ? -22.599 -13.071 49.335 1.00 87.81 58 ALA A N 1
ATOM 465 C CA . ALA A 1 58 ? -22.412 -11.856 48.557 1.00 87.81 58 ALA A CA 1
ATOM 466 C C . ALA A 1 58 ? -23.716 -11.055 48.452 1.00 87.81 58 ALA A C 1
ATOM 468 O O . ALA A 1 58 ? -24.817 -11.599 48.532 1.00 87.81 58 ALA A O 1
ATOM 469 N N . LYS A 1 59 ? -23.605 -9.743 48.243 1.00 90.25 59 LYS A N 1
ATOM 470 C CA . LYS A 1 59 ? -24.773 -8.874 48.069 1.00 90.25 59 LYS A CA 1
ATOM 471 C C . LYS A 1 59 ? -25.304 -8.983 46.637 1.00 90.25 59 LYS A C 1
ATOM 473 O O . LYS A 1 59 ? -24.574 -8.659 45.706 1.00 90.25 59 LYS A O 1
ATOM 478 N N . TRP A 1 60 ? -26.567 -9.364 46.470 1.00 90.88 60 TRP A N 1
ATOM 479 C CA . TRP A 1 60 ? -27.250 -9.406 45.171 1.00 90.88 60 TRP A CA 1
ATOM 480 C C . TRP A 1 60 ? -28.029 -8.105 44.938 1.00 90.88 60 TRP A C 1
ATOM 482 O O . TRP A 1 60 ? -28.790 -7.672 45.803 1.00 90.88 60 TRP A O 1
ATOM 492 N N . GLU A 1 61 ? -27.836 -7.465 43.786 1.00 90.50 61 GLU A N 1
ATOM 493 C CA . GLU A 1 61 ? -28.533 -6.234 43.404 1.00 90.50 61 GLU A CA 1
ATOM 494 C C . GLU A 1 61 ? -29.141 -6.383 42.007 1.00 90.50 61 GLU A C 1
ATOM 496 O O . GLU A 1 61 ? -28.428 -6.482 41.007 1.00 90.50 61 GLU A O 1
ATOM 501 N N . ILE A 1 62 ? -30.473 -6.403 41.945 1.00 88.31 62 ILE A N 1
ATOM 502 C CA . ILE A 1 62 ? -31.218 -6.549 40.692 1.00 88.31 62 ILE A CA 1
ATOM 503 C C . ILE A 1 62 ? -31.268 -5.197 39.976 1.00 88.31 62 ILE A C 1
ATOM 505 O O . ILE A 1 62 ? -31.607 -4.172 40.571 1.00 88.31 62 ILE A O 1
ATOM 509 N N . LYS A 1 63 ? -30.926 -5.198 38.688 1.00 90.25 63 LYS A N 1
ATOM 510 C CA . LYS A 1 63 ? -30.917 -4.028 37.810 1.00 90.25 63 LYS A CA 1
ATOM 511 C C . LYS A 1 63 ? -31.944 -4.203 36.700 1.00 90.25 63 LYS A C 1
ATOM 513 O O . LYS A 1 63 ? -31.666 -4.803 35.666 1.00 90.25 63 LYS A O 1
ATOM 518 N N . SER A 1 64 ? -33.140 -3.671 36.937 1.00 83.06 64 SER A N 1
ATOM 519 C CA . SER A 1 64 ? -34.265 -3.734 35.998 1.00 83.06 64 SER A CA 1
ATOM 520 C C . SER A 1 64 ? -34.202 -2.692 34.883 1.00 83.06 64 SER A C 1
ATOM 522 O O . SER A 1 64 ? -34.834 -2.896 33.858 1.00 83.06 64 SER A O 1
ATOM 524 N N . ASP A 1 65 ? -33.450 -1.602 35.040 1.00 84.75 65 ASP A N 1
ATOM 525 C CA . ASP A 1 65 ? -33.386 -0.530 34.037 1.00 84.75 65 ASP A CA 1
ATOM 526 C C . ASP A 1 65 ? -32.781 -1.012 32.705 1.00 84.75 65 ASP A C 1
ATOM 528 O O . ASP A 1 65 ? -31.845 -1.819 32.708 1.00 84.75 65 ASP A O 1
ATOM 532 N N . ARG A 1 66 ? -33.273 -0.481 31.570 1.00 83.25 66 ARG A N 1
ATOM 533 C CA . ARG A 1 66 ? -32.754 -0.783 30.215 1.00 83.25 66 ARG A CA 1
ATOM 534 C C . ARG A 1 66 ? -31.258 -0.489 30.100 1.00 83.25 66 ARG A C 1
ATOM 536 O O . ARG A 1 66 ? -30.506 -1.304 29.578 1.00 83.25 66 ARG A O 1
ATOM 543 N N . SER A 1 67 ? -30.835 0.666 30.607 1.00 86.69 67 SER A N 1
ATOM 544 C CA . SER A 1 67 ? -29.437 1.089 30.638 1.00 86.69 67 SER A CA 1
ATOM 545 C C . SER A 1 67 ? -29.071 1.563 32.038 1.00 86.69 67 SER A C 1
ATOM 547 O O . SER A 1 67 ? -29.766 2.417 32.596 1.00 86.69 67 SER A O 1
ATOM 549 N N . TRP A 1 68 ? -27.967 1.076 32.592 1.00 88.69 68 TRP A N 1
ATOM 550 C CA . TRP A 1 68 ? -27.488 1.499 33.904 1.00 88.69 68 TRP A CA 1
ATOM 551 C C . TRP A 1 68 ? -25.964 1.533 33.968 1.00 88.69 68 TRP A C 1
ATOM 553 O O . TRP A 1 68 ? -25.253 0.889 33.196 1.00 88.69 68 TRP A O 1
ATOM 563 N N . ALA A 1 69 ? -25.460 2.313 34.920 1.00 87.94 69 ALA A N 1
ATOM 564 C CA . ALA A 1 69 ? -24.040 2.458 35.179 1.00 87.94 69 ALA A CA 1
ATOM 565 C C . ALA A 1 69 ? -23.767 2.382 36.682 1.00 87.94 69 ALA A C 1
ATOM 567 O O . ALA A 1 69 ? -24.435 3.046 37.475 1.00 87.94 69 ALA A O 1
ATOM 568 N N . PHE A 1 70 ? -22.756 1.614 37.070 1.00 88.69 70 PHE A N 1
ATOM 569 C CA . PHE A 1 70 ? -22.254 1.534 38.434 1.00 88.69 70 PHE A CA 1
ATOM 570 C C . PHE A 1 70 ? -20.785 1.924 38.474 1.00 88.69 70 PHE A C 1
ATOM 572 O O . PHE A 1 70 ? -19.971 1.443 37.686 1.00 88.69 70 PHE A O 1
ATOM 579 N N . MET A 1 71 ? -20.444 2.793 39.421 1.00 86.44 71 MET A N 1
ATOM 580 C CA . MET A 1 71 ? -19.085 3.284 39.579 1.00 86.44 71 MET A CA 1
ATOM 581 C C . MET A 1 71 ? -18.722 3.342 41.051 1.00 86.44 71 MET A C 1
ATOM 583 O O . MET A 1 71 ? -19.471 3.885 41.862 1.00 86.44 71 MET A O 1
ATOM 587 N N . SER A 1 72 ? -17.551 2.822 41.401 1.00 87.31 72 SER A N 1
ATOM 588 C CA . SER A 1 72 ? -17.043 2.907 42.766 1.00 87.31 72 SER A CA 1
ATOM 589 C C . SER A 1 72 ? -15.528 3.028 42.799 1.00 87.31 72 SER A C 1
ATOM 591 O O . SER A 1 72 ? -14.803 2.340 42.082 1.00 87.31 72 SER A O 1
ATOM 593 N N . ARG A 1 73 ? -15.018 3.879 43.695 1.00 85.62 73 ARG A N 1
ATOM 594 C CA . ARG A 1 73 ? -13.572 4.013 43.925 1.00 85.62 73 ARG A CA 1
ATOM 595 C C . ARG A 1 73 ? -12.980 2.748 44.554 1.00 85.62 73 ARG A C 1
ATOM 597 O O . ARG A 1 73 ? -11.829 2.423 44.262 1.00 85.62 73 ARG A O 1
ATOM 604 N N . LYS A 1 74 ? -13.744 2.041 45.394 1.00 87.56 74 LYS A N 1
ATOM 605 C CA . LYS A 1 74 ? -13.309 0.821 46.086 1.00 87.56 74 LYS A CA 1
ATOM 606 C C . LYS A 1 74 ? -14.499 -0.069 46.437 1.00 87.56 74 LYS 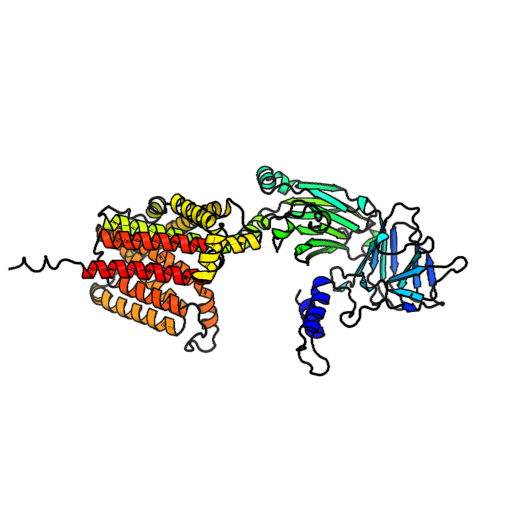A C 1
ATOM 608 O O . LYS A 1 74 ? -15.501 0.416 46.955 1.00 87.56 74 LYS A O 1
ATOM 613 N N . ILE A 1 75 ? -14.350 -1.369 46.217 1.00 89.88 75 ILE A N 1
ATOM 614 C CA . ILE A 1 75 ? -15.331 -2.385 46.607 1.00 89.88 75 ILE A CA 1
ATOM 615 C C . ILE A 1 75 ? -14.922 -3.011 47.942 1.00 89.88 75 ILE A C 1
ATOM 617 O O . ILE A 1 75 ? -13.800 -3.501 48.087 1.00 89.88 75 ILE A O 1
ATOM 621 N N . THR A 1 76 ? -15.817 -2.970 48.930 1.00 87.25 76 THR A N 1
ATOM 622 C CA . THR A 1 76 ? -15.569 -3.460 50.297 1.00 87.25 76 THR A CA 1
ATOM 623 C C . THR A 1 76 ? -16.006 -4.907 50.522 1.00 87.25 76 THR A C 1
ATOM 625 O O . THR A 1 76 ? -15.422 -5.567 51.373 1.00 87.25 76 THR A O 1
ATOM 628 N N . GLY A 1 77 ? -16.972 -5.416 49.754 1.00 87.94 77 GLY A N 1
ATOM 629 C CA . GLY A 1 77 ? -17.473 -6.791 49.845 1.00 87.94 77 GLY A CA 1
ATOM 630 C C . GLY A 1 77 ? -17.868 -7.344 48.476 1.00 87.94 77 GLY A C 1
ATOM 631 O O . GLY A 1 77 ? -18.014 -6.574 47.529 1.00 87.94 77 GLY A O 1
ATOM 632 N N . ASN A 1 78 ? -18.023 -8.665 48.376 1.00 90.25 78 ASN A N 1
ATOM 633 C CA . ASN A 1 78 ? -18.463 -9.322 47.144 1.00 90.25 78 ASN A CA 1
ATOM 634 C C . ASN A 1 78 ? -19.887 -8.873 46.791 1.00 90.25 78 ASN A C 1
ATOM 636 O O . ASN A 1 78 ? -20.781 -8.894 47.644 1.00 90.25 78 ASN A O 1
ATOM 640 N N . MET A 1 79 ? -20.094 -8.471 45.539 1.00 92.19 79 MET A N 1
ATOM 641 C CA . MET A 1 79 ? -21.396 -8.049 45.028 1.00 92.19 79 MET A CA 1
ATOM 642 C C . MET A 1 79 ? -21.685 -8.700 43.675 1.00 92.19 79 MET A C 1
ATOM 644 O O . MET A 1 79 ? -20.789 -8.847 42.843 1.00 92.19 79 MET A O 1
ATOM 648 N N . TYR A 1 80 ? -22.950 -9.042 43.456 1.00 93.44 80 TYR A N 1
ATOM 649 C CA . TYR A 1 80 ? -23.477 -9.563 42.205 1.00 93.44 80 TYR A CA 1
ATOM 650 C C . TYR A 1 80 ? -24.533 -8.604 41.665 1.00 93.44 80 TYR A C 1
ATOM 652 O O . TYR A 1 80 ? -25.552 -8.369 42.318 1.00 93.44 80 TYR A O 1
ATOM 660 N N . PHE A 1 81 ? -24.299 -8.054 40.474 1.00 93.56 81 PHE A N 1
ATOM 661 C CA . PHE A 1 81 ? -25.336 -7.321 39.749 1.00 93.56 81 PHE A CA 1
ATOM 662 C C . PHE A 1 81 ? -26.086 -8.288 38.847 1.00 93.56 81 PHE A C 1
ATOM 664 O O . PHE A 1 81 ? -25.463 -9.001 38.062 1.00 93.56 81 PHE A O 1
ATOM 671 N N . VAL A 1 82 ? -27.408 -8.302 38.967 1.00 91.25 82 VAL A N 1
ATOM 672 C CA . VAL A 1 82 ? -28.272 -9.247 38.260 1.00 91.25 82 VAL A CA 1
ATOM 673 C C . VAL A 1 82 ? -29.137 -8.491 37.269 1.00 91.25 82 VAL A C 1
ATOM 675 O O . VAL A 1 82 ? -29.890 -7.598 37.659 1.00 91.25 82 VAL A O 1
ATOM 678 N N . VAL A 1 83 ? -29.032 -8.846 35.993 1.00 89.88 83 VAL A N 1
ATOM 679 C CA . VAL A 1 83 ? -29.789 -8.228 34.905 1.00 89.88 83 VAL A CA 1
ATOM 680 C C . VAL A 1 83 ? -30.776 -9.261 34.349 1.00 89.88 83 VAL A C 1
ATOM 682 O O . VAL A 1 83 ? -30.328 -10.263 33.789 1.00 89.88 83 VAL A O 1
ATOM 685 N N . PRO A 1 84 ? -32.097 -9.060 34.511 1.00 86.44 84 PRO A N 1
ATOM 686 C CA . PRO A 1 84 ? -33.100 -9.943 33.921 1.00 86.44 84 PRO A CA 1
ATOM 687 C C . PRO A 1 84 ? -33.131 -9.789 32.393 1.00 86.44 84 PRO A C 1
ATOM 689 O O . PRO A 1 84 ? -33.003 -8.673 31.884 1.00 86.44 84 PRO A O 1
ATOM 692 N N . LEU A 1 85 ? -33.333 -10.898 31.673 1.00 79.56 85 LEU A N 1
ATOM 693 C CA . LEU A 1 85 ? -33.371 -10.951 30.200 1.00 79.56 85 LEU A CA 1
ATOM 694 C C . LEU A 1 85 ? -34.781 -10.815 29.588 1.00 79.56 85 LEU A C 1
ATOM 696 O O . LEU A 1 85 ? -34.966 -11.105 28.413 1.00 79.56 85 LEU A O 1
ATOM 700 N N . ARG A 1 86 ? -35.783 -10.403 30.378 1.00 68.69 86 ARG A N 1
ATOM 701 C CA . ARG A 1 86 ? -37.217 -10.444 30.022 1.00 68.69 86 ARG A CA 1
ATOM 702 C C . ARG A 1 86 ? -37.543 -10.015 28.580 1.00 68.69 86 ARG A C 1
ATOM 704 O O . ARG A 1 86 ? -37.271 -8.892 28.175 1.00 68.69 86 ARG A O 1
ATOM 711 N N . VAL A 1 87 ? -38.272 -10.905 27.904 1.00 56.31 87 VAL A N 1
ATOM 712 C CA . VAL A 1 87 ? -38.745 -10.864 26.506 1.00 56.31 87 VAL A CA 1
ATOM 713 C C . VAL A 1 87 ? -39.877 -9.840 26.254 1.00 56.31 87 VAL A C 1
ATOM 715 O O . VAL A 1 87 ? -40.244 -9.588 25.112 1.00 56.31 87 VAL A O 1
ATOM 718 N N . GLU A 1 88 ? -40.439 -9.208 27.293 1.00 51.91 88 GLU A N 1
ATOM 719 C CA . GLU A 1 88 ? -41.510 -8.197 27.139 1.00 51.91 88 GLU A CA 1
ATOM 720 C C . GLU A 1 88 ? -40.996 -6.805 26.721 1.00 51.91 88 GLU A C 1
ATOM 722 O O . GLU A 1 88 ? -41.759 -5.988 26.204 1.00 51.91 88 GLU A O 1
ATOM 727 N N . GLU A 1 89 ? -39.702 -6.528 26.897 1.00 60.50 89 GLU A N 1
ATOM 728 C CA . GLU A 1 89 ? -39.036 -5.376 26.289 1.00 60.50 89 GLU A CA 1
ATOM 729 C C . GLU A 1 89 ? -38.496 -5.841 24.934 1.00 60.50 89 GLU A C 1
ATOM 731 O O . GLU A 1 89 ? -37.735 -6.800 24.896 1.00 60.50 89 GLU A O 1
ATOM 736 N N . GLY A 1 90 ? -38.862 -5.185 23.825 1.00 69.81 90 GLY A N 1
ATOM 737 C CA . GLY A 1 90 ? -38.434 -5.537 22.456 1.00 69.81 90 GLY A CA 1
ATOM 738 C C . GLY A 1 90 ? -36.924 -5.422 22.167 1.00 69.81 90 GLY A C 1
ATOM 739 O O . GLY A 1 90 ? -36.543 -5.099 21.046 1.00 69.81 90 GLY A O 1
ATOM 740 N N . SER A 1 91 ? -36.075 -5.605 23.178 1.00 80.31 91 SER A N 1
ATOM 741 C CA . SER A 1 91 ? -34.633 -5.810 23.112 1.00 80.31 91 SER A CA 1
ATOM 742 C C . SER A 1 91 ? -34.297 -7.270 22.821 1.00 80.31 91 SER A C 1
ATOM 744 O O . SER A 1 91 ? -34.844 -8.173 23.446 1.00 80.31 91 SER A O 1
ATOM 746 N N . ASP A 1 92 ? -33.338 -7.485 21.931 1.00 85.88 92 ASP A N 1
ATOM 747 C CA . ASP A 1 92 ? -32.848 -8.800 21.504 1.00 85.88 92 ASP A CA 1
ATOM 748 C C . ASP A 1 92 ? -31.389 -9.049 21.923 1.00 85.88 92 ASP A C 1
ATOM 750 O O . ASP A 1 92 ? -30.848 -10.135 21.716 1.00 85.88 92 ASP A O 1
ATOM 754 N N . SER A 1 93 ? -30.730 -8.028 22.476 1.00 89.25 93 SER A N 1
ATOM 755 C CA . SER A 1 93 ? -29.297 -8.021 22.724 1.00 89.25 93 SER A CA 1
ATOM 756 C C . SER A 1 93 ? -28.952 -7.214 23.972 1.00 89.25 93 SER A C 1
ATOM 758 O O . SER A 1 93 ? -29.618 -6.242 24.344 1.00 89.25 93 SER A O 1
ATOM 760 N N . ILE A 1 94 ? -27.836 -7.576 24.600 1.00 90.38 94 ILE A N 1
ATOM 761 C CA . ILE A 1 94 ? -27.256 -6.844 25.727 1.00 90.38 94 ILE A CA 1
ATOM 762 C C . ILE A 1 94 ? -25.767 -6.617 25.500 1.00 90.38 94 ILE A C 1
ATOM 764 O O . ILE A 1 94 ? -25.033 -7.487 25.019 1.00 90.38 94 ILE A O 1
ATOM 768 N N . ILE A 1 95 ? -25.305 -5.429 25.878 1.00 92.12 95 ILE A N 1
ATOM 769 C CA . ILE A 1 95 ? -23.885 -5.135 25.997 1.00 92.12 95 ILE A CA 1
ATOM 770 C C . ILE A 1 95 ? -23.537 -4.801 27.444 1.00 92.12 95 ILE A C 1
ATOM 772 O O . ILE A 1 95 ? -24.245 -4.053 28.121 1.00 92.12 95 ILE A O 1
ATOM 776 N N . VAL A 1 96 ? -22.428 -5.361 27.919 1.00 92.81 96 VAL A N 1
ATOM 777 C CA . VAL A 1 96 ? -21.876 -5.085 29.246 1.00 92.81 96 VAL A CA 1
ATOM 778 C C . VAL A 1 96 ? -20.426 -4.654 29.092 1.00 92.81 96 VAL A C 1
ATOM 780 O O . VAL A 1 96 ? -19.613 -5.415 28.575 1.00 92.81 96 VAL A O 1
ATOM 783 N N . LEU A 1 97 ? -20.094 -3.448 29.549 1.00 91.69 97 LEU A N 1
ATOM 784 C CA . LEU A 1 97 ? -18.729 -2.937 29.624 1.00 91.69 97 LEU A CA 1
ATOM 785 C C . LEU A 1 97 ? -18.280 -2.926 31.076 1.00 91.69 97 LEU A C 1
ATOM 787 O O . LEU A 1 97 ? -19.020 -2.519 31.971 1.00 91.69 97 LEU A O 1
ATOM 791 N N . SER A 1 98 ? -17.048 -3.348 31.314 1.00 91.38 98 SER A N 1
ATOM 792 C CA . SER A 1 98 ? -16.486 -3.419 32.651 1.00 91.38 98 SER A CA 1
ATOM 793 C C . SER A 1 98 ? -14.973 -3.270 32.624 1.00 91.38 98 SER A C 1
ATOM 795 O O . SER A 1 98 ? -14.341 -3.674 31.662 1.00 91.38 98 SER A O 1
ATOM 797 N N . ASN A 1 99 ? -14.362 -2.747 33.683 1.00 89.69 99 ASN A N 1
ATOM 798 C CA . ASN A 1 99 ? -12.901 -2.745 33.852 1.00 89.69 99 ASN A CA 1
ATOM 799 C C . ASN A 1 99 ? -12.400 -3.735 34.922 1.00 89.69 99 ASN A C 1
ATOM 801 O O . ASN A 1 99 ? -11.274 -3.637 35.416 1.00 89.69 99 ASN A O 1
ATOM 805 N N . LEU A 1 100 ? -13.247 -4.696 35.291 1.00 89.31 100 LEU A N 1
ATOM 806 C CA . LEU A 1 100 ? -12.963 -5.713 36.296 1.00 89.31 100 LEU A CA 1
ATOM 807 C C . LEU A 1 100 ? -11.733 -6.564 35.946 1.00 89.31 100 LEU A C 1
ATOM 809 O O . LEU A 1 100 ? -11.595 -7.060 34.826 1.00 89.31 100 LEU A O 1
ATOM 813 N N . THR A 1 101 ? -10.860 -6.794 36.928 1.00 86.12 101 THR A N 1
ATOM 814 C CA . THR A 1 101 ? -9.631 -7.585 36.733 1.00 86.12 101 THR A CA 1
ATOM 815 C C . THR A 1 101 ? -9.838 -9.092 36.863 1.00 86.12 101 THR A C 1
ATOM 817 O O . THR A 1 101 ? -8.982 -9.850 36.418 1.00 86.12 101 THR A O 1
ATOM 820 N N . ASN A 1 102 ? -10.959 -9.552 37.432 1.00 86.12 102 ASN A N 1
ATOM 821 C CA . ASN A 1 102 ? -11.252 -10.983 37.513 1.00 86.12 102 ASN A CA 1
ATOM 822 C C . ASN A 1 102 ? -11.543 -11.575 36.120 1.00 86.12 102 ASN A C 1
ATOM 824 O O . ASN A 1 102 ? -12.291 -10.961 35.351 1.00 86.12 102 ASN A O 1
ATOM 828 N N . PRO A 1 103 ? -10.981 -12.757 35.799 1.00 79.75 103 PRO A N 1
ATOM 829 C CA . PRO A 1 103 ? -11.184 -13.421 34.511 1.00 79.75 103 PRO A CA 1
ATOM 830 C C . PRO A 1 103 ? -12.624 -13.918 34.353 1.00 79.75 103 PRO A C 1
ATOM 832 O O . PRO A 1 103 ? -13.239 -13.695 33.318 1.00 79.75 103 PRO A O 1
ATOM 835 N N . GLU A 1 104 ? -13.184 -14.505 35.409 1.00 85.38 104 GLU A N 1
ATOM 836 C CA . GLU A 1 104 ? -14.571 -14.962 35.482 1.00 85.38 104 GLU A CA 1
ATOM 837 C C . GLU A 1 104 ? -15.434 -13.881 36.128 1.00 85.38 104 GLU A C 1
ATOM 839 O O . GLU A 1 104 ? -15.546 -13.767 37.351 1.00 85.38 104 GLU A O 1
ATOM 844 N N . TRP A 1 105 ? -15.977 -13.004 35.294 1.00 89.31 105 TRP A N 1
ATOM 845 C CA . TRP A 1 105 ? -16.709 -11.817 35.740 1.00 89.31 105 TRP A CA 1
ATOM 846 C C . TRP A 1 105 ? -18.156 -11.791 35.266 1.00 89.31 105 TRP A C 1
ATOM 848 O O . TRP A 1 105 ? -18.958 -11.053 35.832 1.00 89.31 105 TRP A O 1
ATOM 858 N N . LEU A 1 106 ? -18.480 -12.589 34.250 1.00 91.06 106 LEU A N 1
ATOM 859 C CA . LEU A 1 106 ? -19.789 -12.639 33.623 1.00 91.06 106 LEU A CA 1
ATOM 860 C C . LEU A 1 106 ? -20.254 -14.089 33.517 1.00 91.06 106 LEU A C 1
ATOM 862 O O . LEU A 1 106 ? -19.512 -14.944 33.022 1.00 91.06 106 LEU A O 1
ATOM 866 N N . CYS A 1 107 ? -21.481 -14.347 33.949 1.00 90.94 107 CYS A N 1
ATOM 867 C CA . CYS A 1 107 ? -22.157 -15.628 33.789 1.00 90.94 107 CYS A CA 1
ATOM 868 C C . CYS A 1 107 ? -23.670 -15.439 33.656 1.00 90.94 107 CYS A C 1
ATOM 870 O O . CYS A 1 107 ? -24.178 -14.346 33.901 1.00 90.94 107 CYS A O 1
ATOM 872 N N . TYR A 1 108 ? -24.389 -16.492 33.275 1.00 90.31 108 TYR A N 1
ATOM 873 C CA . TYR A 1 108 ? -25.852 -16.516 33.322 1.00 90.31 108 TYR A CA 1
ATOM 874 C C . TYR A 1 108 ? -26.357 -17.689 34.159 1.00 90.31 108 TYR A C 1
ATOM 876 O O . TYR A 1 108 ? -25.668 -18.703 34.309 1.00 90.31 108 TYR A O 1
ATOM 884 N N . CYS A 1 109 ? -27.542 -17.530 34.738 1.00 88.94 109 CYS A N 1
ATOM 885 C CA . CYS A 1 109 ? -28.245 -18.589 35.448 1.00 88.94 109 CYS A CA 1
ATOM 886 C C . CYS A 1 109 ? -29.760 -18.379 35.396 1.00 88.94 109 CYS A C 1
ATOM 888 O O . CYS A 1 109 ? -30.235 -17.247 35.276 1.00 88.94 109 CYS A O 1
ATOM 890 N N . ASP A 1 110 ? -30.500 -19.474 35.538 1.00 87.31 110 ASP A N 1
ATOM 891 C CA . ASP A 1 110 ? -31.943 -19.451 35.747 1.00 87.31 110 ASP A CA 1
ATOM 892 C C . ASP A 1 110 ? -32.236 -19.359 37.243 1.00 87.31 110 ASP A C 1
ATOM 894 O O . ASP A 1 110 ? -31.776 -20.198 38.023 1.00 87.31 110 ASP A O 1
ATOM 898 N N . ILE A 1 111 ? -32.986 -18.337 37.659 1.00 82.88 111 ILE A N 1
ATOM 899 C CA . ILE A 1 111 ? -33.422 -18.187 39.051 1.00 82.88 111 ILE A CA 1
ATOM 900 C C . ILE A 1 111 ? -34.797 -18.857 39.186 1.00 82.88 111 ILE A C 1
ATOM 902 O O . ILE A 1 111 ? -35.792 -18.262 38.782 1.00 82.88 111 ILE A O 1
ATOM 906 N N . PRO A 1 112 ? -34.898 -20.071 39.760 1.00 77.69 112 PRO A N 1
ATOM 907 C CA . PRO A 1 112 ? -36.172 -20.774 39.848 1.00 77.69 112 PRO A CA 1
ATOM 908 C C . PRO A 1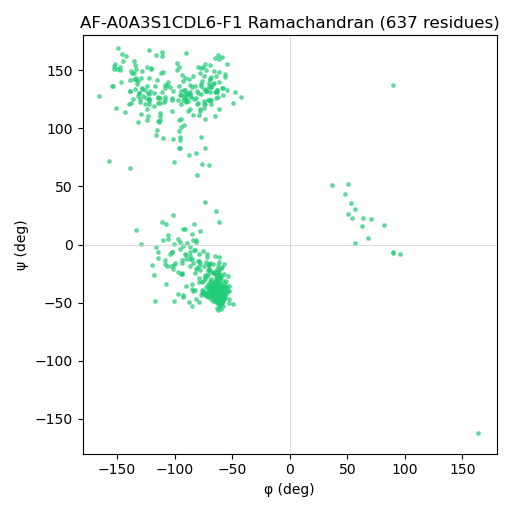 112 ? -37.165 -20.040 40.761 1.00 77.69 112 PRO A C 1
ATOM 910 O O . PRO A 1 112 ? -36.779 -19.425 41.762 1.00 77.69 112 PRO A O 1
ATOM 913 N N . ALA A 1 113 ? -38.457 -20.168 40.447 1.00 71.12 113 ALA A N 1
ATOM 914 C CA . ALA A 1 113 ? -39.548 -19.539 41.185 1.00 71.12 113 ALA A CA 1
ATOM 915 C C . ALA A 1 113 ? -39.439 -19.764 42.710 1.00 71.12 113 ALA A C 1
ATOM 917 O O . ALA A 1 113 ? -39.418 -20.896 43.195 1.00 71.12 113 ALA A O 1
ATOM 918 N N . GLY A 1 114 ? -39.371 -18.667 43.474 1.00 71.31 114 GLY A N 1
ATOM 919 C CA . GLY A 1 114 ? -39.270 -18.676 44.940 1.00 71.31 114 GLY A CA 1
ATOM 920 C C . GLY A 1 114 ? -37.849 -18.569 45.512 1.00 71.31 114 GLY A C 1
ATOM 921 O O . GLY A 1 114 ? -37.712 -18.371 46.719 1.00 71.31 114 GLY A O 1
ATOM 922 N N . LYS A 1 115 ? -36.794 -18.636 44.685 1.00 79.06 115 LYS A N 1
ATOM 923 C CA . LYS A 1 115 ? -35.418 -18.290 45.086 1.00 79.06 115 LYS A CA 1
ATOM 924 C C . LYS A 1 115 ? -35.060 -16.862 44.663 1.00 79.06 115 LYS A C 1
ATOM 926 O O . LYS A 1 115 ? -35.545 -16.356 43.660 1.00 79.06 115 LYS A O 1
ATOM 931 N N . THR A 1 116 ? -34.175 -16.220 45.426 1.00 76.44 116 THR A N 1
ATOM 932 C CA . THR A 1 116 ? -33.642 -14.875 45.126 1.00 76.44 116 THR A CA 1
ATOM 933 C C . THR A 1 116 ? -32.233 -14.900 44.528 1.00 76.44 116 THR A C 1
ATOM 935 O O . THR A 1 116 ? -31.706 -13.851 44.167 1.00 76.44 116 THR A O 1
ATOM 938 N N . SER A 1 117 ? -31.597 -16.073 44.465 1.00 83.62 117 SER A N 1
ATOM 939 C CA . SER A 1 117 ? -30.210 -16.249 44.028 1.00 83.62 117 SER A CA 1
ATOM 940 C C . SER A 1 117 ? -29.971 -17.634 43.426 1.00 83.62 117 SER A C 1
ATOM 942 O O . SER A 1 117 ? -30.639 -18.604 43.793 1.00 83.62 117 SER A O 1
ATOM 944 N N . CYS A 1 118 ? -28.976 -17.722 42.543 1.00 86.44 118 CYS A N 1
ATOM 945 C CA . CYS A 1 118 ? -28.459 -18.975 41.992 1.00 86.44 118 CYS A CA 1
ATOM 946 C C . CYS A 1 118 ? -27.267 -19.486 42.810 1.00 86.44 118 CYS A C 1
ATOM 948 O O . CYS A 1 118 ? -26.444 -18.693 43.267 1.00 86.44 118 CYS A O 1
ATOM 950 N N . ASP A 1 119 ? -27.139 -20.809 42.924 1.00 86.75 119 ASP A N 1
ATOM 951 C CA . ASP A 1 119 ? -25.993 -21.460 43.578 1.00 86.75 119 ASP A CA 1
ATOM 952 C C . ASP A 1 119 ? -24.808 -21.631 42.600 1.00 86.75 119 ASP A C 1
ATOM 954 O O . ASP A 1 119 ? -23.635 -21.509 42.966 1.00 86.75 119 ASP A O 1
ATOM 958 N N . THR A 1 120 ? -25.118 -21.866 41.322 1.00 88.88 120 THR A N 1
ATOM 959 C CA . THR A 1 120 ? -24.154 -22.035 40.227 1.00 88.88 120 THR A CA 1
ATOM 960 C C . THR A 1 120 ? -24.590 -21.242 39.001 1.00 88.88 120 THR A C 1
ATOM 962 O O . THR A 1 120 ? -25.787 -21.123 38.742 1.00 88.88 120 THR A O 1
ATOM 965 N N . CYS A 1 121 ? -23.633 -20.736 38.226 1.00 89.19 121 CYS A N 1
ATOM 966 C CA . CYS A 1 121 ? -23.891 -20.082 36.943 1.00 89.19 121 CYS A CA 1
ATOM 967 C C . CYS A 1 121 ? -22.918 -20.558 35.858 1.00 89.19 121 CYS A C 1
ATOM 969 O O . CYS A 1 121 ? -21.801 -20.984 36.153 1.00 89.19 121 CYS A O 1
ATOM 971 N N . THR A 1 122 ? -23.328 -20.467 34.597 1.00 89.00 122 THR A N 1
ATOM 972 C CA . THR A 1 122 ? -22.507 -20.860 33.444 1.00 89.00 122 THR A CA 1
ATOM 973 C C . THR A 1 122 ? -21.684 -19.667 32.969 1.00 89.00 122 THR A C 1
ATOM 975 O O . THR A 1 122 ? -22.241 -18.600 32.694 1.00 89.00 122 THR A O 1
ATOM 978 N N . SER A 1 123 ? -20.359 -19.815 32.883 1.00 87.69 123 SER A N 1
ATOM 979 C CA . SER A 1 123 ? -19.462 -18.717 32.505 1.00 87.69 123 SER A CA 1
ATOM 980 C C . SER A 1 123 ? -19.732 -18.202 31.088 1.00 87.69 123 SER A C 1
ATOM 982 O O . SER A 1 123 ? -19.697 -18.948 30.115 1.00 87.69 123 SER A O 1
ATOM 984 N N . LEU A 1 124 ? -19.928 -16.888 30.964 1.00 87.50 124 LEU A N 1
ATOM 985 C CA . LEU A 1 124 ? -19.992 -16.166 29.686 1.00 87.50 124 LEU A CA 1
ATOM 986 C C . LEU A 1 124 ? -18.730 -15.352 29.424 1.00 87.50 124 LEU A C 1
ATOM 988 O O . LEU A 1 124 ? -18.640 -14.630 28.432 1.00 87.50 124 LEU A O 1
ATOM 992 N N . SER A 1 125 ? -17.733 -15.466 30.298 1.00 83.75 125 SER A N 1
ATOM 993 C CA . SER A 1 125 ? -16.538 -14.630 30.232 1.00 83.75 125 SER A CA 1
ATOM 994 C C . SER A 1 125 ? -15.733 -14.875 28.946 1.00 83.75 125 SER A C 1
ATOM 996 O O . SER A 1 125 ? -15.063 -13.961 28.468 1.00 83.75 125 SER A O 1
ATOM 998 N N . ALA A 1 126 ? -15.878 -16.049 28.317 1.00 80.50 126 ALA A N 1
ATOM 999 C CA . ALA A 1 126 ? -15.285 -16.370 27.016 1.00 80.50 126 ALA A CA 1
ATOM 1000 C C . ALA A 1 126 ? -15.741 -15.440 25.872 1.00 80.50 126 ALA A C 1
ATOM 1002 O O . ALA A 1 126 ? -14.962 -15.215 24.944 1.00 80.50 126 ALA A O 1
ATOM 1003 N N . HIS A 1 127 ? -16.949 -14.870 25.966 1.00 84.44 127 HIS A N 1
ATOM 1004 C CA . HIS A 1 127 ? -17.512 -13.917 24.999 1.00 84.44 127 HIS A CA 1
ATOM 1005 C C . HIS A 1 127 ? -17.021 -12.479 25.214 1.00 84.44 127 HIS A C 1
ATOM 1007 O O . HIS A 1 127 ? -17.354 -11.584 24.436 1.00 84.44 127 HIS A O 1
ATOM 1013 N N . SER A 1 128 ? -16.244 -12.229 26.273 1.00 87.69 128 SER A N 1
ATOM 1014 C CA . SER A 1 128 ? -15.698 -10.901 26.525 1.00 87.69 128 SER A CA 1
ATOM 1015 C C . SER A 1 128 ? -14.509 -10.595 25.614 1.00 87.69 128 SER A C 1
ATOM 1017 O O . SER A 1 128 ? -13.796 -11.490 25.180 1.00 87.69 128 SER A O 1
ATOM 1019 N N . ARG A 1 129 ? -14.282 -9.321 25.304 1.00 87.44 129 ARG A N 1
ATOM 1020 C CA . ARG A 1 129 ? -13.133 -8.839 24.528 1.00 87.44 129 ARG A CA 1
ATOM 1021 C C . ARG A 1 129 ? -12.575 -7.577 25.161 1.00 87.44 129 ARG A C 1
ATOM 1023 O O . ARG A 1 129 ? -13.325 -6.790 25.738 1.00 87.44 129 ARG A O 1
ATOM 1030 N N . LEU A 1 130 ? -11.266 -7.369 25.059 1.00 87.56 130 LEU A N 1
ATOM 1031 C CA . LEU A 1 130 ? -10.624 -6.150 25.554 1.00 87.56 130 LEU A CA 1
ATOM 1032 C C . LEU A 1 130 ? -10.842 -4.968 24.601 1.00 87.56 130 LEU A C 1
ATOM 1034 O O . LEU A 1 130 ? -10.668 -5.091 23.392 1.00 87.56 130 LEU A O 1
ATOM 1038 N N . LEU A 1 131 ? -11.157 -3.804 25.167 1.00 87.75 131 LEU A N 1
ATOM 1039 C CA . LEU A 1 131 ? -11.161 -2.516 24.481 1.00 87.75 131 LEU A CA 1
ATOM 1040 C C . LEU A 1 131 ? -9.850 -1.772 24.721 1.00 87.75 131 LEU A C 1
ATOM 1042 O O . LEU A 1 131 ? -9.176 -1.911 25.744 1.00 87.75 131 LEU A O 1
ATOM 1046 N N . THR A 1 132 ? -9.496 -0.924 23.763 1.00 83.88 132 THR A N 1
ATOM 1047 C CA . THR A 1 132 ? -8.399 0.022 23.936 1.00 83.88 132 THR A CA 1
ATOM 1048 C C . THR A 1 132 ? -8.841 1.223 24.775 1.00 83.88 132 THR A C 1
ATOM 1050 O O . THR A 1 132 ? -9.970 1.678 24.613 1.00 83.88 132 THR A O 1
ATOM 1053 N N . PRO A 1 133 ? -7.943 1.815 25.572 1.00 83.00 133 PRO A N 1
ATOM 1054 C CA . PRO A 1 133 ? -6.541 1.446 25.723 1.00 83.00 133 PRO A CA 1
ATOM 1055 C C . PRO A 1 133 ? -6.350 0.310 26.736 1.00 83.00 133 PRO A C 1
ATOM 1057 O O . PRO A 1 133 ? -7.027 0.248 27.758 1.00 83.00 133 PRO A O 1
ATOM 1060 N N . LEU A 1 134 ? -5.371 -0.566 26.484 1.00 77.81 134 LEU A N 1
ATOM 1061 C CA . LEU A 1 134 ? -5.159 -1.785 27.283 1.00 77.81 134 LEU A CA 1
ATOM 1062 C C . LEU A 1 134 ? -4.832 -1.515 28.763 1.00 77.81 134 LEU A C 1
ATOM 1064 O O . LEU A 1 134 ? -5.072 -2.380 29.598 1.00 77.81 134 LEU A O 1
ATOM 1068 N N . TYR A 1 135 ? -4.311 -0.331 29.110 1.00 80.00 135 TYR A N 1
ATOM 1069 C CA . TYR A 1 135 ? -4.035 0.031 30.507 1.00 80.00 135 TYR A CA 1
ATOM 1070 C C . TYR A 1 135 ? -5.311 0.191 31.347 1.00 80.00 135 TYR A C 1
ATOM 1072 O O . TYR A 1 135 ? -5.254 0.061 32.566 1.00 80.00 135 TYR A O 1
ATOM 1080 N N . SER A 1 136 ? -6.447 0.477 30.702 1.00 79.88 136 SER A N 1
ATOM 1081 C CA . SER A 1 136 ? -7.742 0.652 31.368 1.00 79.88 136 SER A CA 1
ATOM 1082 C C . SER A 1 136 ? -8.339 -0.679 31.823 1.00 79.88 136 SER A C 1
ATOM 1084 O O . SER A 1 136 ? -9.245 -0.701 32.651 1.00 79.88 136 SER A O 1
ATOM 1086 N N . ASN A 1 137 ? -7.845 -1.788 31.254 1.00 85.31 137 ASN A N 1
ATOM 1087 C CA . ASN A 1 137 ? -8.419 -3.123 31.386 1.00 85.31 137 ASN A CA 1
ATOM 1088 C C . ASN A 1 137 ? -9.932 -3.166 31.087 1.00 85.31 137 ASN A C 1
ATOM 1090 O O . ASN A 1 137 ? -10.655 -4.017 31.604 1.00 85.31 137 ASN A O 1
ATOM 1094 N N . THR A 1 138 ? -10.423 -2.229 30.269 1.00 88.25 138 THR A N 1
ATOM 1095 C CA . THR A 1 138 ? -11.824 -2.199 29.864 1.00 88.25 138 THR A CA 1
ATOM 1096 C C . THR A 1 138 ? -12.080 -3.378 28.939 1.00 88.25 138 THR A C 1
ATOM 1098 O O . THR A 1 138 ? -11.416 -3.538 27.919 1.00 88.25 138 THR A O 1
ATOM 1101 N N . LYS A 1 139 ? -13.055 -4.201 29.291 1.00 89.81 139 LYS A N 1
ATOM 1102 C CA . LYS A 1 139 ? -13.575 -5.310 28.505 1.00 89.81 139 LYS A CA 1
ATOM 1103 C C . LYS A 1 139 ? -15.055 -5.098 28.247 1.00 89.81 139 LYS A C 1
ATOM 1105 O O . LYS A 1 139 ? -15.747 -4.455 29.036 1.00 89.81 139 LYS A O 1
ATOM 1110 N N . TYR A 1 140 ? -15.533 -5.644 27.145 1.00 91.56 140 TYR A N 1
ATOM 1111 C CA . TYR A 1 140 ? -16.945 -5.657 26.808 1.00 91.56 140 TYR A CA 1
ATOM 1112 C C . TYR A 1 140 ? -17.387 -7.075 26.480 1.00 91.56 140 TYR A C 1
ATOM 1114 O O . TYR A 1 140 ? -16.595 -7.870 25.982 1.00 91.56 140 TYR A O 1
ATOM 1122 N N . ALA A 1 141 ? -18.642 -7.391 26.761 1.00 91.50 141 ALA A N 1
ATOM 1123 C CA . ALA A 1 141 ? -19.309 -8.592 26.287 1.00 91.50 141 ALA A CA 1
ATOM 1124 C C . ALA A 1 141 ? -20.581 -8.166 25.559 1.00 91.50 141 ALA A C 1
ATOM 1126 O O . ALA A 1 141 ? -21.383 -7.409 26.111 1.00 91.50 141 ALA A O 1
ATOM 1127 N N . ARG A 1 142 ? -20.733 -8.628 24.317 1.00 90.38 142 ARG A N 1
ATOM 1128 C CA . ARG A 1 142 ? -21.944 -8.464 23.512 1.00 90.38 142 ARG A CA 1
ATOM 1129 C C . ARG A 1 142 ? -22.596 -9.832 23.396 1.00 90.38 142 ARG A C 1
ATOM 1131 O O . ARG A 1 142 ? -21.938 -10.765 22.946 1.00 90.38 142 ARG A O 1
ATOM 1138 N N . LEU A 1 143 ? -23.845 -9.936 23.819 1.00 89.38 143 LEU A N 1
ATOM 1139 C CA . LEU A 1 143 ? -24.591 -11.188 23.854 1.00 89.38 143 LEU A CA 1
ATOM 1140 C C . LEU A 1 143 ? -25.913 -10.970 23.122 1.00 89.38 143 LEU A C 1
ATOM 1142 O O . LEU A 1 143 ? -26.616 -10.004 23.432 1.00 89.38 143 LEU A O 1
ATOM 1146 N N . SER A 1 144 ? -26.225 -11.838 22.160 1.00 87.44 144 SER A N 1
ATOM 1147 C CA . SER A 1 144 ? -27.552 -11.883 21.550 1.00 87.44 144 SER A CA 1
ATOM 1148 C C . SER A 1 144 ? -28.413 -12.898 22.289 1.00 87.44 144 SER A C 1
ATOM 1150 O O . SER A 1 144 ? -27.932 -13.953 22.697 1.00 87.44 144 SER A O 1
ATOM 1152 N N . PHE A 1 145 ? -29.689 -12.587 22.485 1.00 84.56 145 PHE A N 1
ATOM 1153 C CA . PHE A 1 145 ? -30.628 -13.478 23.162 1.00 84.56 145 PHE A CA 1
ATOM 1154 C C . PHE A 1 145 ? -30.960 -14.713 22.317 1.00 84.56 145 PHE A C 1
ATOM 1156 O O . PHE A 1 145 ? -31.394 -15.710 22.877 1.00 84.56 145 PHE A O 1
ATOM 1163 N N . SER A 1 146 ? -30.692 -14.696 21.005 1.00 78.88 146 SER A N 1
ATOM 1164 C CA . SER A 1 146 ? -30.810 -15.882 20.144 1.00 78.88 146 SER A CA 1
ATOM 1165 C C . SER A 1 146 ? -29.743 -16.943 20.408 1.00 78.88 146 SER A C 1
ATOM 1167 O O . SER A 1 146 ? -29.938 -18.100 20.046 1.00 78.88 146 SER A O 1
ATOM 1169 N N . ASP A 1 147 ? -28.612 -16.562 21.009 1.00 75.94 147 ASP A N 1
ATOM 1170 C CA . ASP A 1 147 ? -27.475 -17.465 21.219 1.00 75.94 147 ASP A CA 1
ATOM 1171 C C . ASP A 1 147 ? -27.693 -18.409 22.418 1.00 75.94 147 ASP A C 1
ATOM 1173 O O . ASP A 1 147 ? -26.904 -19.329 22.644 1.00 75.94 147 ASP A O 1
ATOM 1177 N N . PHE A 1 148 ? -28.759 -18.188 23.196 1.00 76.62 148 PHE A N 1
ATOM 1178 C CA . PHE A 1 148 ? -29.066 -18.914 24.424 1.00 76.62 148 PHE A CA 1
ATOM 1179 C C . PHE A 1 148 ? -30.540 -19.329 24.448 1.00 76.62 148 PHE A C 1
ATOM 1181 O O . PHE A 1 148 ? -31.406 -18.637 23.920 1.00 76.62 148 PHE A O 1
ATOM 1188 N N . GLU A 1 149 ? -30.852 -20.438 25.118 1.00 71.75 149 GLU A N 1
ATOM 1189 C CA . GLU A 1 149 ? -32.238 -20.806 25.420 1.00 71.75 149 GLU A CA 1
ATOM 1190 C C . GLU A 1 149 ? -32.770 -19.887 26.531 1.00 71.75 149 GLU A C 1
ATOM 1192 O O . GLU A 1 149 ? -32.695 -20.191 27.721 1.00 71.75 149 GLU A O 1
ATOM 1197 N N . VAL A 1 150 ? -33.238 -18.699 26.142 1.00 70.50 150 VAL A N 1
ATOM 1198 C CA . VAL A 1 150 ? -33.737 -17.683 27.074 1.00 70.50 150 VAL A CA 1
ATOM 1199 C C . VAL A 1 150 ? -35.103 -18.107 27.615 1.00 70.50 150 VAL A C 1
ATOM 1201 O O . VAL A 1 150 ? -36.109 -18.067 26.909 1.00 70.50 150 VAL A O 1
ATOM 1204 N N . THR A 1 151 ? -35.150 -18.502 28.887 1.00 72.25 151 THR A N 1
ATOM 1205 C CA . THR A 1 151 ? -36.402 -18.688 29.636 1.00 72.25 151 THR A CA 1
ATOM 1206 C C . THR A 1 151 ? -36.807 -17.394 30.350 1.00 72.25 151 THR A C 1
ATOM 1208 O O . THR A 1 151 ? -35.990 -16.488 30.528 1.00 72.25 151 THR A O 1
ATOM 1211 N N . ASN A 1 152 ? -38.058 -17.304 30.816 1.00 70.38 152 ASN A N 1
ATOM 1212 C CA . ASN A 1 152 ? -38.554 -16.140 31.570 1.00 70.38 152 ASN A CA 1
ATOM 1213 C C . ASN A 1 152 ? -37.765 -15.845 32.862 1.00 70.38 152 ASN A C 1
ATOM 1215 O O . ASN A 1 152 ? -37.814 -14.717 33.357 1.00 70.38 152 ASN A O 1
ATOM 1219 N N . ASP A 1 153 ? -37.031 -16.835 33.371 1.00 78.12 153 ASP A N 1
ATOM 1220 C CA . ASP A 1 153 ? -36.285 -16.779 34.627 1.00 78.12 153 ASP A CA 1
ATOM 1221 C C . ASP A 1 153 ? -34.764 -16.657 34.416 1.00 78.12 153 ASP A C 1
ATOM 1223 O O . ASP A 1 153 ? -33.992 -16.708 35.382 1.00 78.12 153 ASP A O 1
ATOM 1227 N N . THR A 1 154 ? -34.314 -16.455 33.172 1.00 85.38 154 THR A N 1
ATOM 1228 C CA . THR A 1 154 ? -32.894 -16.254 32.858 1.00 85.38 154 THR A CA 1
ATOM 1229 C C . THR A 1 154 ? -32.398 -14.879 33.301 1.00 85.38 154 THR A C 1
ATOM 1231 O O . THR A 1 154 ? -32.984 -13.828 33.013 1.00 85.38 154 THR A O 1
ATOM 1234 N N . HIS A 1 155 ? -31.252 -14.875 33.977 1.00 88.50 155 HIS A N 1
ATOM 1235 C CA . HIS A 1 155 ? -30.586 -13.661 34.426 1.00 88.50 155 HIS A CA 1
ATOM 1236 C C . HIS A 1 155 ? -29.093 -13.698 34.104 1.00 88.50 155 HIS A C 1
ATOM 1238 O O . HIS A 1 155 ? -28.422 -14.719 34.265 1.00 88.50 155 HIS A O 1
ATOM 1244 N N . ILE A 1 156 ? -28.548 -12.546 33.712 1.00 91.00 156 ILE A N 1
ATOM 1245 C CA . ILE A 1 156 ? -27.103 -12.330 33.621 1.00 91.00 156 ILE A CA 1
ATOM 1246 C C . ILE A 1 156 ? -26.595 -11.842 34.972 1.00 91.00 156 ILE A C 1
ATOM 1248 O O . ILE A 1 156 ? -27.122 -10.887 35.542 1.00 91.00 156 ILE A O 1
ATOM 1252 N N . VAL A 1 157 ? -25.534 -12.473 35.462 1.00 92.56 157 VAL A N 1
ATOM 1253 C CA . VAL A 1 157 ? -24.884 -12.159 36.730 1.00 92.56 157 VAL A CA 1
ATOM 1254 C C . VAL A 1 157 ? -23.487 -11.604 36.459 1.00 92.56 157 VAL A C 1
ATOM 1256 O O . VAL A 1 157 ? -22.638 -12.252 35.842 1.00 92.56 157 VAL A O 1
ATOM 1259 N N . ILE A 1 158 ? -23.240 -10.388 36.946 1.00 93.75 158 ILE A N 1
ATOM 1260 C CA . ILE A 1 158 ? -21.940 -9.713 36.892 1.00 93.75 158 ILE A CA 1
ATOM 1261 C C . ILE A 1 158 ? -21.287 -9.818 38.273 1.00 93.75 158 ILE A C 1
ATOM 1263 O O . ILE A 1 158 ? -21.777 -9.245 39.248 1.00 93.75 158 ILE A O 1
ATOM 1267 N N . SER A 1 159 ? -20.169 -10.540 38.346 1.00 92.56 159 SER A N 1
ATOM 1268 C CA . SER A 1 159 ? -19.417 -10.822 39.572 1.00 92.56 159 SER A CA 1
ATOM 1269 C C . SER A 1 159 ? -18.376 -9.747 39.868 1.00 92.56 159 SER A C 1
ATOM 1271 O O . SER A 1 159 ? -17.400 -9.586 39.128 1.00 92.56 159 SER A O 1
ATOM 1273 N N . VAL A 1 160 ? -18.570 -9.031 40.980 1.00 92.81 160 VAL A N 1
ATOM 1274 C CA . VAL A 1 160 ? -17.686 -7.963 41.460 1.00 92.81 160 VAL A CA 1
ATOM 1275 C C . VAL A 1 160 ? -17.053 -8.379 42.794 1.00 92.81 160 VAL A C 1
ATOM 1277 O O . VAL A 1 160 ? -17.681 -8.238 43.848 1.00 92.81 160 VAL A O 1
ATOM 1280 N N . PRO A 1 161 ? -15.806 -8.881 42.787 1.00 90.94 161 PRO A N 1
ATOM 1281 C CA . PRO A 1 161 ? -15.143 -9.318 44.010 1.00 90.94 161 PRO A CA 1
ATOM 1282 C C . PRO A 1 161 ? -14.704 -8.139 44.893 1.00 90.94 161 PRO A C 1
ATOM 1284 O O . PRO A 1 161 ? -14.452 -7.023 44.420 1.00 90.94 161 PRO A O 1
ATOM 1287 N N . ALA A 1 162 ? -14.561 -8.398 46.194 1.00 90.31 162 ALA A N 1
ATOM 1288 C CA . ALA A 1 162 ? -14.023 -7.439 47.154 1.00 90.31 162 ALA A CA 1
ATOM 1289 C C . ALA A 1 162 ? -12.575 -7.028 46.817 1.00 90.31 162 ALA A C 1
ATOM 1291 O O . ALA A 1 162 ? -11.788 -7.808 46.285 1.00 90.31 162 ALA A O 1
ATOM 1292 N N . GLY A 1 163 ? -12.196 -5.789 47.148 1.00 87.19 163 GLY A N 1
ATOM 1293 C CA . GLY A 1 163 ? -10.828 -5.284 46.963 1.00 87.19 163 GLY A CA 1
ATOM 1294 C C . GLY A 1 163 ? -10.547 -4.632 45.605 1.00 87.19 163 GLY A C 1
ATOM 1295 O O . GLY A 1 163 ? -9.500 -3.997 45.449 1.00 87.19 163 GLY A O 1
ATOM 1296 N N . GLN A 1 164 ? -11.487 -4.700 44.657 1.00 86.44 164 GLN A N 1
ATOM 1297 C CA . GLN A 1 164 ? -11.398 -3.996 43.376 1.00 86.44 164 GLN A CA 1
ATOM 1298 C C . GLN A 1 164 ? -11.348 -2.470 43.569 1.00 86.44 164 GLN A C 1
ATOM 1300 O O . GLN A 1 164 ? -12.046 -1.903 44.420 1.00 86.44 164 GLN A O 1
ATOM 1305 N N . LYS A 1 165 ? -10.514 -1.796 42.770 1.00 86.50 165 LYS A N 1
ATOM 1306 C CA . LYS A 1 165 ? -10.304 -0.339 42.802 1.00 86.50 165 LYS A CA 1
ATOM 1307 C C . LYS A 1 165 ? -10.772 0.278 41.488 1.00 86.50 165 LYS A C 1
ATOM 1309 O O . LYS A 1 165 ? -10.504 -0.283 40.435 1.00 86.50 165 LYS A O 1
ATOM 1314 N N . LYS A 1 166 ? -11.398 1.457 41.562 1.00 86.06 166 LYS A N 1
ATOM 1315 C CA . LYS A 1 166 ? -11.922 2.210 40.405 1.00 86.06 166 LYS A CA 1
ATOM 1316 C C . LYS A 1 166 ? -12.805 1.354 39.484 1.00 86.06 166 LYS A C 1
ATOM 1318 O O . LYS A 1 166 ? -12.577 1.308 38.284 1.00 86.06 166 LYS A O 1
ATOM 1323 N N . VAL A 1 167 ? -13.801 0.674 40.040 1.00 88.25 167 VAL A N 1
ATOM 1324 C CA . VAL A 1 167 ? -14.724 -0.160 39.260 1.00 88.25 167 VAL A CA 1
ATOM 1325 C C . VAL A 1 167 ? -15.675 0.722 38.461 1.00 88.25 167 VAL A C 1
ATOM 1327 O O . VAL A 1 167 ? -16.279 1.638 39.022 1.00 88.25 167 VAL A O 1
ATOM 1330 N N . SER A 1 168 ? -15.816 0.413 37.177 1.00 89.00 168 SER A N 1
ATOM 1331 C CA . SER A 1 168 ? -16.805 0.973 36.262 1.00 89.00 168 SER A CA 1
ATOM 1332 C C . SER A 1 168 ? -17.506 -0.174 35.546 1.00 89.00 168 SER A C 1
ATOM 1334 O O . SER A 1 168 ? -16.846 -1.048 34.979 1.00 89.00 168 SER A O 1
ATOM 1336 N N . ILE A 1 169 ? -18.832 -0.199 35.623 1.00 91.00 169 ILE A N 1
ATOM 1337 C CA . ILE A 1 169 ? -19.686 -1.177 34.952 1.00 91.00 169 ILE A CA 1
ATOM 1338 C C . ILE A 1 169 ? -20.794 -0.403 34.255 1.00 91.00 169 ILE A C 1
ATOM 1340 O O . ILE A 1 169 ? -21.479 0.397 34.890 1.00 91.00 169 ILE A O 1
ATOM 1344 N N . ILE A 1 170 ? -20.973 -0.652 32.965 1.00 91.12 170 ILE A N 1
ATOM 1345 C CA . ILE A 1 170 ? -22.101 -0.150 32.185 1.00 91.12 170 ILE A CA 1
ATOM 1346 C C . ILE A 1 170 ? -22.801 -1.344 31.563 1.00 91.12 170 ILE A C 1
ATOM 1348 O O . ILE A 1 170 ? -22.143 -2.225 31.014 1.00 91.12 170 ILE A O 1
ATOM 1352 N N . SER A 1 171 ? -24.124 -1.350 31.604 1.00 91.38 171 SER A N 1
ATOM 1353 C CA . SER A 1 171 ? -24.932 -2.318 30.877 1.00 91.38 171 SER A CA 1
ATOM 1354 C C . SER A 1 171 ? -26.055 -1.600 30.140 1.00 91.38 171 SER A C 1
ATOM 1356 O O . SER A 1 171 ? -26.643 -0.661 30.675 1.00 91.38 171 SER A O 1
ATOM 1358 N N . ASP A 1 172 ? -26.308 -2.022 28.903 1.00 90.62 172 ASP A N 1
ATOM 1359 C CA . ASP A 1 172 ? -27.349 -1.481 28.026 1.00 90.62 172 ASP A CA 1
ATOM 1360 C C . ASP A 1 172 ? -28.022 -2.637 27.271 1.00 90.62 172 ASP A C 1
ATOM 1362 O O . ASP A 1 172 ? -27.348 -3.406 26.576 1.00 90.62 172 ASP A O 1
ATOM 1366 N N . ARG A 1 173 ? -29.341 -2.781 27.442 1.00 89.44 173 ARG A N 1
ATOM 1367 C CA . ARG A 1 173 ? -30.201 -3.676 26.656 1.00 89.44 173 ARG A CA 1
ATOM 1368 C C . ARG A 1 173 ? -30.750 -2.913 25.455 1.00 89.44 173 ARG A C 1
ATOM 1370 O O . ARG A 1 173 ? -31.302 -1.815 25.586 1.00 89.44 173 ARG A O 1
ATOM 1377 N N . TYR A 1 174 ? -30.619 -3.486 24.269 1.00 87.88 174 TYR A N 1
ATOM 1378 C CA . TYR A 1 174 ? -31.015 -2.821 23.034 1.00 87.88 174 TYR A CA 1
ATOM 1379 C C . TYR A 1 174 ? -31.641 -3.787 22.034 1.00 87.88 174 TYR A C 1
ATOM 1381 O O . TYR A 1 174 ? -31.518 -5.001 22.162 1.00 87.88 174 TYR A O 1
ATOM 1389 N N . ASN A 1 175 ? -32.348 -3.208 21.067 1.00 87.81 175 ASN A N 1
ATOM 1390 C CA . ASN A 1 175 ? -32.810 -3.897 19.874 1.00 87.81 175 ASN A CA 1
ATOM 1391 C C . ASN A 1 175 ? -31.746 -3.723 18.782 1.00 87.81 175 ASN A C 1
ATOM 1393 O O . ASN A 1 175 ? -31.311 -2.590 18.530 1.00 87.81 175 ASN A O 1
ATOM 1397 N N . SER A 1 176 ? -31.289 -4.823 18.188 1.00 84.38 176 SER A N 1
ATOM 1398 C CA . SER A 1 176 ? -30.241 -4.828 17.175 1.00 84.38 176 SER A CA 1
ATOM 1399 C C . SER A 1 176 ? -30.620 -3.990 15.953 1.00 84.38 176 SER A C 1
ATOM 1401 O O . SER A 1 176 ? -29.774 -3.225 15.488 1.00 84.38 176 SER A O 1
ATOM 1403 N N . ASP A 1 177 ? -31.892 -3.977 15.548 1.00 83.88 177 ASP A N 1
ATOM 1404 C CA . ASP A 1 177 ? -32.398 -3.190 14.413 1.00 83.88 177 ASP A CA 1
ATOM 1405 C C . ASP A 1 177 ? -32.251 -1.671 14.630 1.00 83.88 177 ASP A C 1
ATOM 1407 O O . ASP A 1 177 ? -32.024 -0.909 13.692 1.00 83.88 177 ASP A O 1
ATOM 1411 N N . GLU A 1 178 ? -32.327 -1.194 15.880 1.00 84.12 178 GLU A N 1
ATOM 1412 C CA . GLU A 1 178 ? -32.156 0.232 16.209 1.00 84.12 178 GLU A CA 1
ATOM 1413 C C . GLU A 1 178 ? -30.680 0.655 16.307 1.00 84.12 178 GLU A C 1
ATOM 1415 O O . GLU A 1 178 ? -30.358 1.849 16.264 1.00 84.12 178 GLU A O 1
ATOM 1420 N N . ARG A 1 179 ? -29.775 -0.307 16.528 1.00 85.31 179 ARG A N 1
ATOM 1421 C CA . ARG A 1 179 ? -28.345 -0.060 16.784 1.00 85.31 179 ARG A CA 1
ATOM 1422 C C . ARG A 1 179 ? -27.448 -0.419 15.611 1.00 85.31 179 ARG A C 1
ATOM 1424 O O . ARG A 1 179 ? -26.310 0.053 15.587 1.00 85.31 179 ARG A O 1
ATOM 1431 N N . HIS A 1 180 ? -27.933 -1.235 14.683 1.00 86.75 180 HIS A N 1
ATOM 1432 C CA . HIS A 1 180 ? -27.253 -1.616 13.456 1.00 86.75 180 HIS A CA 1
ATOM 1433 C C . HIS A 1 180 ? -27.727 -0.704 12.327 1.00 86.75 180 HIS A C 1
ATOM 1435 O O . HIS A 1 180 ? -28.747 -0.919 11.684 1.00 86.75 180 HIS A O 1
ATOM 1441 N N . LEU A 1 181 ? -26.984 0.375 12.121 1.00 85.00 181 LEU A N 1
ATOM 1442 C CA . LEU A 1 181 ? -27.247 1.324 11.053 1.00 85.00 181 LEU A CA 1
ATOM 1443 C C . LEU A 1 181 ? -26.538 0.853 9.786 1.00 85.00 181 LEU A C 1
ATOM 1445 O O . LEU A 1 181 ? -25.398 0.399 9.853 1.00 85.00 181 LEU A O 1
ATOM 1449 N N . VAL A 1 182 ? -27.165 1.029 8.628 1.00 85.44 182 VAL A N 1
ATOM 1450 C CA . VAL A 1 182 ? -26.520 0.802 7.330 1.00 85.44 182 VAL A CA 1
ATOM 1451 C C . VAL A 1 182 ? -26.282 2.148 6.671 1.00 85.44 182 VAL A C 1
ATOM 1453 O O . VAL A 1 182 ? -27.195 2.967 6.546 1.00 85.44 182 VAL A O 1
ATOM 1456 N N . TYR A 1 183 ? -25.042 2.397 6.266 1.00 85.31 183 TYR A N 1
ATOM 1457 C CA . TYR A 1 183 ? -24.689 3.570 5.489 1.00 85.31 183 TYR A CA 1
ATOM 1458 C C . TYR A 1 183 ? -23.997 3.163 4.198 1.00 85.31 183 TYR A C 1
ATOM 1460 O O . TYR A 1 183 ? -22.896 2.612 4.209 1.00 85.31 183 TYR A O 1
ATOM 1468 N N . HIS A 1 184 ? -24.642 3.490 3.082 1.00 83.25 184 HIS A N 1
ATOM 1469 C CA . HIS A 1 184 ? -24.064 3.319 1.760 1.00 83.25 184 HIS A CA 1
ATOM 1470 C C . HIS A 1 184 ? -23.090 4.461 1.489 1.00 83.25 184 HIS A C 1
ATOM 1472 O O . HIS A 1 184 ? -23.473 5.627 1.356 1.00 83.25 184 HIS A O 1
ATOM 1478 N N . LEU A 1 185 ? -21.808 4.122 1.432 1.00 80.31 185 LEU A N 1
ATOM 1479 C CA . LEU A 1 185 ? -20.767 5.052 1.041 1.00 80.31 185 LEU A CA 1
ATOM 1480 C C . LEU A 1 185 ? -20.951 5.417 -0.437 1.00 80.31 185 LEU A C 1
ATOM 1482 O O . LEU A 1 185 ? -21.232 4.534 -1.253 1.00 80.31 185 LEU A O 1
ATOM 1486 N N . PRO A 1 186 ? -20.776 6.701 -0.800 1.00 77.00 186 PRO A N 1
ATOM 1487 C CA . PRO A 1 186 ? -20.791 7.099 -2.198 1.00 77.00 186 PRO A CA 1
ATOM 1488 C C . PRO A 1 186 ? -19.741 6.302 -2.964 1.00 77.00 186 PRO A C 1
ATOM 1490 O O . PRO A 1 186 ? -18.664 6.017 -2.428 1.00 77.00 186 PRO A O 1
ATOM 1493 N N . SER A 1 187 ? -20.013 5.989 -4.229 1.00 69.31 187 SER A N 1
ATOM 1494 C CA . SER A 1 187 ? -19.012 5.317 -5.048 1.00 69.31 187 SER A CA 1
ATOM 1495 C C . SER A 1 187 ? -17.731 6.161 -5.131 1.00 69.31 187 SER A C 1
ATOM 1497 O O . SER A 1 187 ? -17.716 7.374 -4.872 1.00 69.31 187 SER A O 1
ATOM 1499 N N . SER A 1 188 ? -16.620 5.529 -5.513 1.00 66.50 188 SER A N 1
ATOM 1500 C CA . SER A 1 188 ? -15.347 6.234 -5.693 1.00 66.50 188 SER A CA 1
ATOM 1501 C C . SER A 1 188 ? -15.462 7.407 -6.674 1.00 66.50 188 SER A C 1
ATOM 1503 O O . SER A 1 188 ? -14.778 8.411 -6.500 1.00 66.50 188 SER A O 1
ATOM 1505 N N . TRP A 1 189 ? -16.348 7.306 -7.670 1.00 64.19 189 TRP A N 1
ATOM 1506 C CA . TRP A 1 189 ? -16.609 8.364 -8.646 1.00 64.19 189 TRP A CA 1
ATOM 1507 C C . TRP A 1 189 ? -17.484 9.480 -8.080 1.00 64.19 189 TRP A C 1
ATOM 1509 O O . TRP A 1 189 ? -17.140 10.651 -8.239 1.00 64.19 189 TRP A O 1
ATOM 1519 N N . ASP A 1 190 ? -18.541 9.138 -7.344 1.00 64.88 190 ASP A N 1
ATOM 1520 C CA . ASP A 1 190 ? -19.407 10.133 -6.698 1.00 64.88 190 ASP A CA 1
ATOM 1521 C C . ASP A 1 190 ? -18.617 10.980 -5.703 1.00 64.88 190 ASP A C 1
ATOM 1523 O O . ASP A 1 190 ? -18.757 12.200 -5.668 1.00 64.88 190 ASP A O 1
ATOM 1527 N N . SER A 1 191 ? -17.703 10.346 -4.962 1.00 63.69 191 SER A N 1
ATOM 1528 C CA . SER A 1 191 ? -16.829 11.023 -4.002 1.00 63.69 191 SER A CA 1
ATOM 1529 C C . SER A 1 191 ? -15.902 12.054 -4.661 1.00 63.69 191 SER A C 1
ATOM 1531 O O . SER A 1 191 ? -15.631 13.093 -4.054 1.00 63.69 191 SER A O 1
ATOM 1533 N N . VAL A 1 192 ? -15.436 11.790 -5.891 1.00 65.31 192 VAL A N 1
ATOM 1534 C CA . VAL A 1 192 ? -14.605 12.715 -6.685 1.00 65.31 192 VAL A CA 1
ATOM 1535 C C . VAL A 1 192 ? -15.444 13.869 -7.228 1.00 65.31 192 VAL A C 1
ATOM 1537 O O . VAL A 1 192 ? -15.017 15.017 -7.150 1.00 65.31 192 VAL A O 1
ATOM 1540 N N . ILE A 1 193 ? -16.645 13.582 -7.734 1.00 65.00 193 ILE A N 1
ATOM 1541 C CA . ILE A 1 193 ? -17.552 14.593 -8.298 1.00 65.00 193 ILE A CA 1
ATOM 1542 C C . ILE A 1 193 ? -18.084 15.526 -7.200 1.00 65.00 193 ILE A C 1
ATOM 1544 O O . ILE A 1 193 ? -18.207 16.728 -7.417 1.00 65.00 193 ILE A O 1
ATOM 1548 N N . SER A 1 194 ? -18.355 15.000 -6.003 1.00 62.38 194 SER A N 1
ATOM 1549 C CA . SER A 1 194 ? -18.876 15.768 -4.863 1.00 62.38 194 SER A CA 1
ATOM 1550 C C . SER A 1 194 ? -17.806 16.543 -4.080 1.00 62.38 194 SER A C 1
ATOM 1552 O O . SER A 1 194 ? -18.109 17.150 -3.050 1.00 62.38 194 SER A O 1
ATOM 1554 N N . TYR A 1 195 ? -16.542 16.494 -4.508 1.00 64.69 195 TYR A N 1
ATOM 1555 C CA . TYR A 1 195 ? -15.465 17.251 -3.877 1.00 64.69 195 TYR A CA 1
ATOM 1556 C C . TYR A 1 195 ? -15.611 18.752 -4.209 1.00 64.69 195 TYR A C 1
ATOM 1558 O O . TYR A 1 195 ? -15.818 19.085 -5.376 1.00 64.69 195 TYR A O 1
ATOM 1566 N N . PRO A 1 196 ? -15.494 19.685 -3.239 1.00 64.38 196 PRO A N 1
ATOM 1567 C CA . PRO A 1 196 ? -14.976 19.518 -1.874 1.00 64.38 196 PRO A CA 1
ATOM 1568 C C . PRO A 1 196 ? -16.032 19.262 -0.784 1.00 64.38 196 PRO A C 1
ATOM 1570 O O . PRO A 1 196 ? -15.654 19.030 0.362 1.00 64.38 196 PRO A O 1
ATOM 1573 N N . ILE A 1 197 ? -17.328 19.286 -1.104 1.00 60.00 197 ILE A N 1
ATOM 1574 C CA . ILE A 1 197 ? -18.430 19.241 -0.122 1.00 60.00 197 ILE A CA 1
ATOM 1575 C C . ILE A 1 197 ? -18.372 17.961 0.732 1.00 60.00 197 ILE A C 1
ATOM 1577 O O . ILE A 1 197 ? -18.512 18.018 1.954 1.00 60.00 197 ILE A O 1
ATOM 1581 N N . SER A 1 198 ? -18.049 16.813 0.124 1.00 61.25 198 SER A N 1
ATOM 1582 C CA . SER A 1 198 ? -17.858 15.534 0.836 1.00 61.25 198 SER A CA 1
ATOM 1583 C C . SER A 1 198 ? -16.691 15.531 1.838 1.00 61.25 198 SER A C 1
ATOM 1585 O O . SER A 1 198 ? -16.663 14.708 2.761 1.00 61.25 198 SER A O 1
ATOM 1587 N N . ALA A 1 199 ? -15.735 16.450 1.672 1.00 60.72 199 ALA A N 1
ATOM 1588 C CA . ALA A 1 199 ? -14.570 16.624 2.533 1.00 60.72 199 ALA A CA 1
ATOM 1589 C C . ALA A 1 199 ? -14.760 17.733 3.590 1.00 60.72 199 ALA A C 1
ATOM 1591 O O . ALA A 1 199 ? -14.096 17.688 4.626 1.00 60.72 199 ALA A O 1
ATOM 1592 N N . THR A 1 200 ? -15.647 18.710 3.363 1.00 61.66 200 THR A N 1
ATOM 1593 C CA . THR A 1 200 ? -15.874 19.845 4.281 1.00 61.66 200 THR A CA 1
ATOM 1594 C C . THR A 1 200 ? -17.112 19.678 5.157 1.00 61.66 200 THR A C 1
ATOM 1596 O O . THR A 1 200 ? -17.016 19.818 6.377 1.00 61.66 200 THR A O 1
ATOM 1599 N N . ASP A 1 201 ? -18.255 19.328 4.566 1.00 60.34 201 ASP A N 1
ATOM 1600 C CA . ASP A 1 201 ? -19.545 19.262 5.272 1.00 60.34 201 ASP A CA 1
ATOM 1601 C C . ASP A 1 201 ? -19.847 17.848 5.796 1.00 60.34 201 ASP A C 1
ATOM 1603 O O . ASP A 1 201 ? -20.679 17.656 6.686 1.00 60.34 201 ASP A O 1
ATOM 1607 N N . GLY A 1 202 ? -19.078 16.869 5.311 1.00 60.28 202 GLY A N 1
ATOM 1608 C CA . GLY A 1 202 ? -19.232 15.448 5.584 1.00 60.28 202 GLY A CA 1
ATOM 1609 C C . GLY A 1 202 ? -20.166 14.784 4.576 1.00 60.28 202 GLY A C 1
ATOM 1610 O O . GLY A 1 202 ? -21.221 15.310 4.241 1.00 60.28 202 GLY A O 1
ATOM 1611 N N . ALA A 1 203 ? -19.780 13.597 4.110 1.00 60.09 203 ALA A N 1
ATOM 1612 C CA . ALA A 1 203 ? -20.595 12.752 3.243 1.00 60.09 203 ALA A CA 1
ATOM 1613 C C . ALA A 1 203 ? -21.902 12.317 3.928 1.00 60.09 203 ALA A C 1
ATOM 1615 O O . ALA A 1 203 ? -22.912 12.145 3.256 1.00 60.09 203 ALA A O 1
ATOM 1616 N N . ALA A 1 204 ? -21.897 12.194 5.262 1.00 68.50 204 ALA A N 1
ATOM 1617 C CA . ALA A 1 204 ? -23.106 11.984 6.050 1.00 68.50 204 ALA A CA 1
ATOM 1618 C C . ALA A 1 204 ? -23.024 12.559 7.456 1.00 68.50 204 ALA A C 1
ATOM 1620 O O . ALA A 1 204 ? -21.960 12.601 8.078 1.00 68.50 204 ALA A O 1
ATOM 1621 N N . MET A 1 205 ? -24.199 12.933 7.963 1.00 75.62 205 MET A N 1
ATOM 1622 C CA . MET A 1 205 ? -24.432 13.352 9.336 1.00 75.62 205 MET A CA 1
ATOM 1623 C C . MET A 1 205 ? -25.520 12.475 9.951 1.00 75.62 205 MET A C 1
ATOM 1625 O O . MET A 1 205 ? -26.699 12.632 9.644 1.00 75.62 205 MET A O 1
ATOM 1629 N N . LEU A 1 206 ? -25.128 11.576 10.850 1.00 81.25 206 LEU A N 1
ATOM 1630 C CA . LEU A 1 206 ? -26.045 10.689 11.562 1.00 81.25 206 LEU A CA 1
ATOM 1631 C C . LEU A 1 206 ? -26.140 11.141 13.019 1.00 81.25 206 LEU A C 1
ATOM 1633 O O . LEU A 1 206 ? -25.132 11.285 13.717 1.00 81.25 206 LEU A O 1
ATOM 1637 N N . ARG A 1 207 ? -27.364 11.410 13.480 1.00 82.06 207 ARG A N 1
ATOM 1638 C CA . ARG A 1 207 ? -27.619 11.677 14.897 1.00 82.06 207 ARG A CA 1
ATOM 1639 C C . ARG A 1 207 ? -27.758 10.354 15.625 1.00 82.06 207 ARG A C 1
ATOM 1641 O O . ARG A 1 207 ? -28.574 9.519 15.257 1.00 82.06 207 ARG A O 1
ATOM 1648 N N . ILE A 1 208 ? -26.950 10.202 16.658 1.00 84.56 208 ILE A N 1
ATOM 1649 C CA . ILE A 1 208 ? -26.940 9.026 17.510 1.00 84.56 208 ILE A CA 1
ATOM 1650 C C . ILE A 1 208 ? -28.029 9.234 18.567 1.00 84.56 208 ILE A C 1
ATOM 1652 O O . ILE A 1 208 ? -28.163 10.344 19.091 1.00 84.56 208 ILE A O 1
ATOM 1656 N N . GLN A 1 209 ? -28.840 8.209 18.848 1.00 78.94 209 GLN A N 1
ATOM 1657 C CA . GLN A 1 209 ? -29.875 8.322 19.877 1.00 78.94 209 GLN A CA 1
ATOM 1658 C C . GLN A 1 209 ? -29.247 8.584 21.252 1.00 78.94 209 GLN A C 1
ATOM 1660 O O . GLN A 1 209 ? -28.057 8.381 21.490 1.00 78.94 209 GLN A O 1
ATOM 1665 N N . ASN A 1 210 ? -30.070 9.052 22.180 1.00 75.69 210 ASN A N 1
ATOM 1666 C CA . ASN A 1 210 ? -29.618 9.402 23.519 1.00 75.69 210 ASN A CA 1
ATOM 1667 C C . ASN A 1 210 ? -29.479 8.141 24.389 1.00 75.69 210 ASN A C 1
ATOM 1669 O O . ASN A 1 210 ? -30.211 7.177 24.190 1.00 75.69 210 ASN A O 1
ATOM 1673 N N . GLN A 1 211 ? -28.590 8.179 25.391 1.00 76.88 211 GLN A N 1
ATOM 1674 C CA . GLN A 1 211 ? -28.423 7.121 26.412 1.00 76.88 211 GLN A CA 1
ATOM 1675 C C . GLN A 1 211 ? -27.971 5.747 25.901 1.00 76.88 211 GLN A C 1
ATOM 1677 O O . GLN A 1 211 ? -28.019 4.759 26.620 1.00 76.88 211 GLN A O 1
ATOM 1682 N N . SER A 1 212 ? -27.465 5.691 24.680 1.00 83.12 212 SER A N 1
ATOM 1683 C CA . SER A 1 212 ? -26.989 4.479 24.023 1.00 83.12 212 SER A CA 1
ATOM 1684 C C . SER A 1 212 ? -25.488 4.282 24.200 1.00 83.12 212 SER A C 1
ATOM 1686 O O . SER A 1 212 ? -24.708 5.206 23.947 1.00 83.12 212 SER A O 1
ATOM 1688 N N . VAL A 1 213 ? -25.084 3.073 24.578 1.00 88.50 213 VAL A N 1
ATOM 1689 C CA . VAL A 1 213 ? -23.677 2.746 24.863 1.00 88.50 213 VAL A CA 1
ATOM 1690 C C . VAL A 1 213 ? -22.959 2.175 23.639 1.00 88.50 213 VAL A C 1
ATOM 1692 O O . VAL A 1 213 ? -21.742 2.302 23.519 1.00 88.50 213 VAL A O 1
ATOM 1695 N N . PHE A 1 214 ? -23.705 1.581 22.709 1.00 92.06 214 PHE A N 1
ATOM 1696 C CA . PHE A 1 214 ? -23.159 0.889 21.547 1.00 92.06 214 PHE A CA 1
ATOM 1697 C C . PHE A 1 214 ? -23.949 1.183 20.271 1.00 92.06 214 PHE A C 1
ATOM 1699 O O . PHE A 1 214 ? -25.177 1.225 20.301 1.00 92.06 214 PHE A O 1
ATOM 1706 N N . TYR A 1 215 ? -23.227 1.324 19.158 1.00 91.81 215 TYR A N 1
ATOM 1707 C CA . TYR A 1 215 ? -23.762 1.254 17.796 1.00 91.81 215 TYR A CA 1
ATOM 1708 C C . TYR A 1 215 ? -22.826 0.465 16.903 1.00 91.81 215 TYR A C 1
ATOM 1710 O O . TYR A 1 215 ? -21.606 0.552 17.056 1.00 91.81 215 TYR A O 1
ATOM 1718 N N . SER A 1 216 ? -23.415 -0.193 15.914 1.00 91.81 216 SER A N 1
ATOM 1719 C CA . SER A 1 216 ? -22.715 -0.731 14.758 1.00 91.81 216 SER A CA 1
ATOM 1720 C C . SER A 1 216 ? -23.193 0.011 13.517 1.00 91.81 216 SER A C 1
ATOM 1722 O O . SER A 1 216 ? -24.392 0.115 13.276 1.00 91.81 216 SER A O 1
ATOM 1724 N N . LEU A 1 217 ? -22.268 0.555 12.737 1.00 91.25 217 LEU A N 1
ATOM 1725 C CA . LEU A 1 217 ? -22.566 1.150 11.443 1.00 91.25 217 LEU A CA 1
ATOM 1726 C C . LEU A 1 217 ? -21.941 0.297 10.341 1.00 91.25 217 LEU A C 1
ATOM 1728 O O . LEU A 1 217 ? -20.720 0.297 10.190 1.00 91.25 217 LEU A O 1
ATOM 1732 N N . HIS A 1 218 ? -22.767 -0.382 9.555 1.00 89.81 218 HIS A N 1
ATOM 1733 C CA . HIS A 1 218 ? -22.355 -1.104 8.358 1.00 89.81 218 HIS A CA 1
ATOM 1734 C C . HIS A 1 218 ? -21.969 -0.107 7.265 1.00 89.81 218 HIS A C 1
ATOM 1736 O O . HIS A 1 218 ? -22.733 0.802 6.928 1.00 89.81 218 HIS A O 1
ATOM 1742 N N . LEU A 1 219 ? -20.748 -0.249 6.755 1.00 88.75 219 LEU A N 1
ATOM 1743 C CA . LEU A 1 219 ? -20.153 0.629 5.754 1.00 88.75 219 LEU A CA 1
ATOM 1744 C C . LEU A 1 219 ? -20.257 -0.028 4.379 1.00 88.75 219 LEU A C 1
ATOM 1746 O O . LEU A 1 219 ? -19.256 -0.462 3.796 1.00 88.75 219 LEU A O 1
ATOM 1750 N N . SER A 1 220 ? -21.480 -0.082 3.863 1.00 82.38 220 SER A N 1
ATOM 1751 C CA . SER A 1 220 ? -21.742 -0.645 2.546 1.00 82.38 220 SER A CA 1
ATOM 1752 C C . SER A 1 220 ? -21.034 0.185 1.474 1.00 82.38 220 SER A C 1
ATOM 1754 O O . SER A 1 220 ? -21.051 1.416 1.502 1.00 82.38 220 SER A O 1
ATOM 1756 N N . GLY A 1 221 ? -20.341 -0.477 0.549 1.00 76.81 221 GLY A N 1
ATOM 1757 C CA . GLY A 1 221 ? -19.532 0.181 -0.484 1.00 76.81 221 GLY A CA 1
ATOM 1758 C C . GLY A 1 221 ? -18.068 0.461 -0.111 1.00 76.81 221 GLY A C 1
ATOM 1759 O O . GLY A 1 221 ? -17.289 0.821 -0.998 1.00 76.81 221 GLY A O 1
ATOM 1760 N N . LEU A 1 222 ? -17.628 0.221 1.137 1.00 80.31 222 LEU A N 1
ATOM 1761 C CA . LEU A 1 222 ? -16.197 0.201 1.487 1.00 80.31 222 LEU A CA 1
ATOM 1762 C C . LEU A 1 222 ? -15.556 -1.111 1.003 1.00 80.31 222 LEU A C 1
ATOM 1764 O O . LEU A 1 222 ? -15.220 -1.984 1.798 1.00 80.31 222 LEU A O 1
ATOM 1768 N N . ALA A 1 223 ? -15.425 -1.263 -0.314 1.00 72.19 223 ALA A N 1
ATOM 1769 C CA . ALA A 1 223 ? -14.856 -2.456 -0.946 1.00 72.19 223 ALA A CA 1
ATOM 1770 C C . ALA A 1 223 ? -13.453 -2.210 -1.521 1.00 72.19 223 ALA A C 1
ATOM 1772 O O . ALA A 1 223 ? -12.601 -3.099 -1.497 1.00 72.19 223 ALA A O 1
ATOM 1773 N N . PHE A 1 224 ? -13.196 -0.996 -2.019 1.00 75.88 224 PHE A N 1
ATOM 1774 C CA . PHE A 1 224 ? -11.944 -0.668 -2.695 1.00 75.88 224 PHE A CA 1
ATOM 1775 C C . PHE A 1 224 ? -10.895 -0.113 -1.718 1.00 75.88 224 PHE A C 1
ATOM 1777 O O . PHE A 1 224 ? -11.183 0.822 -0.969 1.00 75.88 224 PHE A O 1
ATOM 1784 N N . PRO A 1 225 ? -9.636 -0.586 -1.757 1.00 81.12 225 PRO A N 1
ATOM 1785 C CA . PRO A 1 225 ? -8.592 -0.090 -0.856 1.00 81.12 225 PRO A CA 1
ATOM 1786 C C . PRO A 1 225 ? -8.249 1.391 -1.038 1.00 81.12 225 PRO A C 1
ATOM 1788 O O . PRO A 1 225 ? -7.749 2.034 -0.117 1.00 81.12 225 PRO A O 1
ATOM 1791 N N . SER A 1 226 ? -8.512 1.941 -2.227 1.00 79.44 226 SER A N 1
ATOM 1792 C CA . SER A 1 226 ? -8.239 3.339 -2.564 1.00 79.44 226 SER A CA 1
ATOM 1793 C C . SER A 1 226 ? -9.188 4.331 -1.898 1.00 79.44 226 SER A C 1
ATOM 1795 O O . SER A 1 226 ? -8.900 5.524 -1.906 1.00 79.44 226 SER A O 1
ATOM 1797 N N . THR A 1 227 ? -10.322 3.881 -1.355 1.00 81.69 227 THR A N 1
ATOM 1798 C CA . THR A 1 227 ? -11.266 4.761 -0.662 1.00 81.69 227 THR A CA 1
ATOM 1799 C C . THR A 1 227 ? -10.919 4.846 0.818 1.00 81.69 227 THR A C 1
ATOM 1801 O O . THR A 1 227 ? -10.878 3.830 1.513 1.00 81.69 227 THR A O 1
ATOM 1804 N N . ALA A 1 228 ? -10.691 6.063 1.307 1.00 88.50 228 ALA A N 1
ATOM 1805 C CA . ALA A 1 228 ? -10.490 6.340 2.719 1.00 88.50 228 ALA A CA 1
ATOM 1806 C C . ALA A 1 228 ? -11.461 7.419 3.211 1.00 88.50 228 ALA A C 1
ATOM 1808 O O . ALA A 1 228 ? -11.592 8.495 2.621 1.00 88.50 228 ALA A O 1
ATOM 1809 N N . TYR A 1 229 ? -12.089 7.147 4.350 1.00 88.69 229 TYR A N 1
ATOM 1810 C CA . TYR A 1 229 ? -12.957 8.079 5.060 1.00 88.69 229 TYR A CA 1
ATOM 1811 C C . TYR A 1 229 ? -12.438 8.306 6.480 1.00 88.69 229 TYR A C 1
ATOM 1813 O O . TYR A 1 229 ? -11.568 7.594 6.984 1.00 88.69 229 TYR A O 1
ATOM 1821 N N . ARG A 1 230 ? -12.972 9.317 7.152 1.00 91.56 230 ARG A N 1
ATOM 1822 C CA . ARG A 1 230 ? -12.773 9.567 8.575 1.00 91.56 230 ARG A CA 1
ATOM 1823 C C . ARG A 1 230 ? -14.126 9.595 9.261 1.00 91.56 230 ARG A C 1
ATOM 1825 O O . ARG A 1 230 ? -15.003 10.360 8.868 1.00 91.56 230 ARG A O 1
ATOM 1832 N N . ALA A 1 231 ? -14.269 8.765 10.283 1.00 93.06 231 ALA A N 1
ATOM 1833 C CA . ALA A 1 231 ? -15.382 8.801 11.208 1.00 93.06 231 ALA A CA 1
ATOM 1834 C C . ALA A 1 231 ? -15.070 9.789 12.326 1.00 93.06 231 ALA A C 1
ATOM 1836 O O . ALA A 1 231 ? -14.126 9.601 13.095 1.00 93.06 231 ALA A O 1
ATOM 1837 N N . LEU A 1 232 ? -15.875 10.839 12.403 1.00 93.62 232 LEU A N 1
ATOM 1838 C CA . LEU A 1 232 ? -15.775 11.911 13.376 1.00 93.62 232 LEU A CA 1
ATOM 1839 C C . LEU A 1 232 ? -17.000 11.841 14.282 1.00 93.62 232 LEU A C 1
ATOM 1841 O O . LEU A 1 232 ? -18.102 12.206 13.878 1.00 93.62 232 LEU A O 1
ATOM 1845 N N . VAL A 1 233 ? -16.814 11.373 15.510 1.00 93.25 233 VAL A N 1
ATOM 1846 C CA . VAL A 1 233 ? -17.878 11.348 16.514 1.00 93.25 233 VAL A CA 1
ATOM 1847 C C . VAL A 1 233 ? -17.742 12.588 17.387 1.00 93.25 233 VAL A C 1
ATOM 1849 O O . VAL A 1 233 ? -16.814 12.715 18.190 1.00 93.25 233 VAL A O 1
ATOM 1852 N N . LEU A 1 234 ? -18.661 13.527 17.184 1.00 91.94 234 LEU A N 1
ATOM 1853 C CA . LEU A 1 234 ? -18.691 14.830 17.835 1.00 91.94 234 LEU A CA 1
ATOM 1854 C C . LEU A 1 234 ? -19.589 14.776 19.078 1.00 91.94 234 LEU A C 1
ATOM 1856 O O . LEU A 1 234 ? -20.779 14.485 18.938 1.00 91.94 234 LEU A O 1
ATOM 1860 N N . PRO A 1 235 ? -19.072 15.075 20.281 1.00 91.12 235 PRO A N 1
ATOM 1861 C CA . PRO A 1 235 ? -19.912 15.263 21.456 1.00 91.12 235 PRO A CA 1
ATOM 1862 C C . PRO A 1 235 ? -20.633 16.614 21.355 1.00 91.12 235 PRO A C 1
ATOM 1864 O O . PRO A 1 235 ? -19.999 17.666 21.334 1.00 91.12 235 PRO A O 1
ATOM 1867 N N . LEU A 1 236 ? -21.963 16.591 21.293 1.00 89.31 236 LEU A N 1
ATOM 1868 C CA . LEU A 1 236 ? -22.806 17.790 21.268 1.00 89.31 236 LEU A CA 1
ATOM 1869 C C . LEU A 1 236 ? -23.016 18.350 22.677 1.00 89.31 236 LEU A C 1
ATOM 1871 O O . LEU A 1 236 ? -22.883 19.549 22.909 1.00 89.31 236 LEU A O 1
ATOM 1875 N N . SER A 1 237 ? -23.343 17.481 23.632 1.00 87.31 237 SER A N 1
ATOM 1876 C CA . SER A 1 237 ? -23.536 17.857 25.032 1.00 87.31 237 SER A CA 1
ATOM 1877 C C . SER A 1 237 ? -23.246 16.674 25.951 1.00 87.31 237 SER A C 1
ATOM 1879 O O . SER A 1 237 ? -23.650 15.547 25.684 1.00 87.31 237 SER A O 1
ATOM 1881 N N . CYS A 1 238 ? -22.522 16.933 27.037 1.00 86.06 238 CYS A N 1
ATOM 1882 C CA . CYS A 1 238 ? -22.071 15.927 27.997 1.00 86.06 238 CYS A CA 1
ATOM 1883 C C . CYS A 1 238 ? -22.303 16.427 29.426 1.00 86.06 238 CYS A C 1
ATOM 1885 O O . CYS A 1 238 ? -22.089 17.606 29.722 1.00 86.06 238 CYS A O 1
ATOM 1887 N N . ARG A 1 239 ? -22.700 15.538 30.344 1.00 84.31 239 ARG A N 1
ATOM 1888 C CA . ARG A 1 239 ? -22.826 15.889 31.771 1.00 84.31 239 ARG A CA 1
ATOM 1889 C C . ARG A 1 239 ? -21.444 16.160 32.386 1.00 84.31 239 ARG A C 1
ATOM 1891 O O . ARG A 1 239 ? -20.505 15.402 32.163 1.00 84.31 239 ARG A O 1
ATOM 1898 N N . LYS A 1 240 ? -21.302 17.232 33.176 1.00 73.19 240 LYS A N 1
ATOM 1899 C CA . LYS A 1 240 ? -19.999 17.651 33.742 1.00 73.19 240 LYS A CA 1
ATOM 1900 C C . LYS A 1 240 ? -19.489 16.758 34.885 1.00 73.19 240 LYS A C 1
ATOM 1902 O O . LYS A 1 240 ? -18.286 16.612 35.033 1.00 73.19 240 LYS A O 1
ATOM 1907 N N . HIS A 1 241 ? -20.376 16.136 35.664 1.00 64.50 241 HIS A N 1
ATOM 1908 C CA . HIS A 1 241 ? -19.995 15.356 36.854 1.00 64.50 241 HIS A CA 1
ATOM 1909 C C . HIS A 1 241 ? -19.373 13.972 36.573 1.00 64.50 241 HIS A C 1
ATOM 1911 O O . HIS A 1 241 ? -18.931 13.315 37.509 1.00 64.50 241 HIS A O 1
ATOM 1917 N N . SER A 1 242 ? -19.319 13.513 35.318 1.00 60.31 242 SER A N 1
ATOM 1918 C CA . SER A 1 242 ? -18.859 12.157 34.960 1.00 60.31 242 SER A CA 1
ATOM 1919 C C . SER A 1 242 ? -17.416 12.070 34.445 1.00 60.31 242 SER A C 1
ATOM 1921 O O . SER A 1 242 ? -16.952 10.974 34.140 1.00 60.31 242 SER A O 1
ATOM 1923 N N . SER A 1 243 ? -16.678 13.185 34.362 1.00 59.16 243 SER A N 1
ATOM 1924 C CA . SER A 1 243 ? -15.303 13.189 33.830 1.00 59.16 243 SER A CA 1
ATOM 1925 C C . SER A 1 243 ? -14.269 12.522 34.742 1.00 59.16 243 SER A C 1
ATOM 1927 O O . SER A 1 243 ? -13.233 12.085 34.260 1.00 59.16 243 SER A O 1
ATOM 1929 N N . GLU A 1 244 ? -14.510 12.461 36.057 1.00 58.66 244 GLU A N 1
ATOM 1930 C CA . GLU A 1 244 ? -13.559 11.862 37.011 1.00 58.66 244 GLU A CA 1
ATOM 1931 C C . GLU A 1 244 ? -13.584 10.328 37.019 1.00 58.66 244 GLU A C 1
ATOM 1933 O O . GLU A 1 244 ? -12.686 9.692 37.573 1.00 58.66 244 GLU A O 1
ATOM 1938 N N . SER A 1 245 ? -14.629 9.729 36.451 1.00 61.56 245 SER A N 1
ATOM 1939 C CA . SER A 1 245 ? -14.932 8.313 36.629 1.00 61.56 245 SER A CA 1
ATOM 1940 C C . SER A 1 245 ? -14.899 7.520 35.320 1.00 61.56 245 SER A C 1
ATOM 1942 O O . SER A 1 245 ? -14.610 6.325 35.360 1.00 61.56 245 SER A O 1
ATOM 1944 N N . TYR A 1 246 ? -15.141 8.162 34.171 1.00 69.81 246 TYR A N 1
ATOM 1945 C CA . TYR A 1 246 ? -15.062 7.544 32.845 1.00 69.81 246 TYR A CA 1
ATOM 1946 C C . TYR A 1 246 ? -13.850 8.017 32.056 1.00 69.81 246 TYR A C 1
ATOM 1948 O O . TYR A 1 246 ? -13.589 9.213 31.949 1.00 69.81 246 TYR A O 1
ATOM 1956 N N . GLU A 1 247 ? -13.145 7.071 31.438 1.00 75.44 247 GLU A N 1
ATOM 1957 C CA . GLU A 1 247 ? -11.949 7.390 30.663 1.00 75.44 247 GLU A CA 1
ATOM 1958 C C . GLU A 1 247 ? -12.288 8.016 29.300 1.00 75.44 247 GLU A C 1
ATOM 1960 O O . GLU A 1 247 ? -11.652 8.997 28.907 1.00 75.44 247 GLU A O 1
ATOM 1965 N N . GLY A 1 248 ? -13.307 7.510 28.590 1.00 85.56 248 GLY A N 1
ATOM 1966 C CA . GLY A 1 248 ? -13.648 8.027 27.265 1.00 85.56 248 GLY A CA 1
ATOM 1967 C C . GLY A 1 248 ? -14.541 7.135 26.402 1.00 85.56 248 GLY A C 1
ATOM 1968 O O . GLY A 1 248 ? -15.208 6.235 26.902 1.00 85.56 248 GLY A O 1
ATOM 1969 N N . SER A 1 249 ? -14.548 7.421 25.101 1.00 90.19 249 SER A N 1
ATOM 1970 C CA . SER A 1 249 ? -15.245 6.670 24.050 1.00 90.19 249 SER A CA 1
ATOM 1971 C C . SER A 1 249 ? -14.242 5.937 23.161 1.00 90.19 249 SER A C 1
ATOM 1973 O O . SER A 1 249 ? -13.133 6.427 22.929 1.00 90.19 249 SER A O 1
ATOM 1975 N N . VAL A 1 250 ? -14.639 4.777 22.638 1.00 93.06 250 VAL A N 1
ATOM 1976 C CA . VAL A 1 250 ? -13.804 3.939 21.768 1.00 93.06 250 VAL A CA 1
ATOM 1977 C C . VAL A 1 250 ? -14.515 3.740 20.440 1.00 93.06 250 VAL A C 1
ATOM 1979 O O . VAL A 1 250 ? -15.681 3.362 20.405 1.00 93.06 250 VAL A O 1
ATOM 1982 N N . LEU A 1 251 ? -13.809 3.983 19.344 1.00 94.81 251 LEU A N 1
ATOM 1983 C CA . LEU A 1 251 ? -14.243 3.631 17.999 1.00 94.81 251 LEU A CA 1
ATOM 1984 C C . LEU A 1 251 ? -13.433 2.431 17.531 1.00 94.81 251 LEU A C 1
ATOM 1986 O O . LEU A 1 251 ? -12.218 2.385 17.749 1.00 94.81 251 LEU A O 1
ATOM 1990 N N . ARG A 1 252 ? -14.088 1.496 16.855 1.00 93.62 252 ARG A N 1
ATOM 1991 C CA . ARG A 1 252 ? -13.460 0.312 16.285 1.00 93.62 252 ARG A CA 1
ATOM 1992 C C . ARG A 1 252 ? -13.987 0.076 14.876 1.00 93.62 252 ARG A C 1
ATOM 1994 O O . ARG A 1 252 ? -15.182 -0.054 14.673 1.00 93.62 252 ARG A O 1
ATOM 2001 N N . LEU A 1 253 ? -13.087 -0.024 13.910 1.00 93.75 253 LEU A N 1
ATOM 2002 C CA . LEU A 1 253 ? -13.393 -0.542 12.582 1.00 93.75 253 LEU A CA 1
ATOM 2003 C C . LEU A 1 253 ? -13.094 -2.036 12.587 1.00 93.75 253 LEU A C 1
ATOM 2005 O O . LEU A 1 253 ? -11.966 -2.410 12.907 1.00 93.75 253 LEU A O 1
ATOM 2009 N N . ASN A 1 254 ? -14.077 -2.854 12.228 1.00 91.00 254 ASN A N 1
ATOM 2010 C CA . ASN A 1 254 ? -13.933 -4.293 12.070 1.00 91.00 254 ASN A CA 1
ATOM 2011 C C . ASN A 1 254 ? -14.085 -4.674 10.592 1.00 91.00 254 ASN A C 1
ATOM 2013 O O . ASN A 1 254 ? -15.087 -4.330 9.964 1.00 91.00 254 ASN A O 1
ATOM 2017 N N . VAL A 1 255 ? -13.098 -5.385 10.045 1.00 90.44 255 VAL A N 1
ATOM 2018 C CA . VAL A 1 255 ? -13.116 -5.902 8.671 1.00 90.44 255 VAL A CA 1
ATOM 2019 C C . VAL A 1 255 ? -13.190 -7.433 8.726 1.00 90.44 255 VAL A C 1
ATOM 2021 O O . VAL A 1 255 ? -12.201 -8.081 9.084 1.00 90.44 255 VAL A O 1
ATOM 2024 N N . PRO A 1 256 ? -14.341 -8.042 8.393 1.00 85.81 256 PRO A N 1
ATOM 2025 C CA . PRO A 1 256 ? -14.600 -9.446 8.715 1.00 85.81 256 PRO A CA 1
ATOM 2026 C C . PRO A 1 256 ? -13.772 -10.437 7.883 1.00 85.81 256 PRO A C 1
ATOM 2028 O O . PRO A 1 256 ? -13.299 -11.434 8.425 1.00 85.81 256 PRO A O 1
ATOM 2031 N N . TRP A 1 257 ? -13.520 -10.166 6.595 1.00 84.62 257 TRP A N 1
ATOM 2032 C CA . TRP A 1 257 ? -12.770 -11.098 5.734 1.00 84.62 257 TRP A CA 1
ATOM 2033 C C . TRP A 1 257 ? -11.290 -11.218 6.113 1.00 84.62 257 TRP A C 1
ATOM 2035 O O . TRP A 1 257 ? -10.691 -12.281 5.946 1.00 84.62 257 TRP A O 1
ATOM 2045 N N . SER A 1 258 ? -10.692 -10.151 6.641 1.00 83.44 258 SER A N 1
ATOM 2046 C CA . SER A 1 258 ? -9.282 -10.122 7.036 1.00 83.44 258 SER A CA 1
ATOM 2047 C C . SER A 1 258 ? -9.056 -10.211 8.541 1.00 83.44 258 SER A C 1
ATOM 2049 O O . SER A 1 258 ? -7.923 -10.422 8.972 1.00 83.44 258 SER A O 1
ATOM 2051 N N . ASN A 1 259 ? -10.125 -10.143 9.345 1.00 84.31 259 ASN A N 1
ATOM 2052 C CA . ASN A 1 259 ? -10.066 -9.995 10.802 1.00 84.31 259 ASN A CA 1
ATOM 2053 C C . ASN A 1 259 ? -9.201 -8.792 11.223 1.00 84.31 259 ASN A C 1
ATOM 2055 O O . ASN A 1 259 ? -8.465 -8.856 12.209 1.00 84.31 259 ASN A O 1
ATOM 2059 N N . GLU A 1 260 ? -9.243 -7.709 10.444 1.00 85.50 260 GLU A N 1
ATOM 2060 C CA . GLU A 1 260 ? -8.540 -6.476 10.777 1.00 85.50 260 GLU A CA 1
ATOM 2061 C C . GLU A 1 260 ? -9.392 -5.613 11.698 1.00 85.50 260 GLU A C 1
ATOM 2063 O O . GLU A 1 260 ? -10.530 -5.262 11.384 1.00 85.50 260 GLU A O 1
ATOM 2068 N N . GLU A 1 261 ? -8.798 -5.212 12.819 1.00 87.19 261 GLU A N 1
ATOM 2069 C CA . GLU A 1 261 ? -9.436 -4.336 13.789 1.00 87.19 261 GLU A CA 1
ATOM 2070 C C . GLU A 1 261 ? -8.592 -3.075 13.988 1.00 87.19 261 GLU A C 1
ATOM 2072 O O . GLU A 1 261 ? -7.426 -3.139 14.390 1.00 87.19 261 GLU A O 1
ATOM 2077 N N . THR A 1 262 ? -9.174 -1.907 13.717 1.00 89.69 262 THR A N 1
ATOM 2078 C CA . THR A 1 262 ? -8.520 -0.612 13.960 1.00 89.69 262 THR A CA 1
ATOM 2079 C C . THR A 1 262 ? -9.263 0.146 15.043 1.00 89.69 262 THR A C 1
ATOM 2081 O O . THR A 1 262 ? -10.461 0.376 14.923 1.00 89.69 262 THR A O 1
ATOM 2084 N N . TYR A 1 263 ? -8.543 0.572 16.078 1.00 90.75 263 TYR A N 1
ATOM 2085 C CA . TYR A 1 263 ? -9.115 1.230 17.248 1.00 90.75 263 TYR A CA 1
ATOM 2086 C C . TYR A 1 263 ? -8.715 2.703 17.330 1.00 90.75 263 TYR A C 1
ATOM 2088 O O . TYR A 1 263 ? -7.593 3.075 16.981 1.00 90.75 263 TYR A O 1
ATOM 2096 N N . SER A 1 264 ? -9.605 3.531 17.868 1.00 93.06 264 SER A N 1
ATOM 2097 C CA . SER A 1 264 ? -9.310 4.898 18.291 1.00 93.06 264 SER A CA 1
ATOM 2098 C C . SER A 1 264 ? -9.992 5.187 19.619 1.00 93.06 264 SER A C 1
ATOM 2100 O O . SER A 1 264 ? -11.176 4.912 19.792 1.00 93.06 264 SER A O 1
ATOM 2102 N N . PHE A 1 265 ? -9.239 5.745 20.560 1.00 92.31 265 PHE A N 1
ATOM 2103 C CA . PHE A 1 265 ? -9.748 6.159 21.860 1.00 92.31 265 PHE A CA 1
ATOM 2104 C C . PHE A 1 265 ? -9.801 7.681 21.925 1.00 92.31 265 PHE A C 1
ATOM 2106 O O . PHE A 1 265 ? -8.849 8.361 21.535 1.00 92.31 265 PHE A O 1
ATOM 2113 N N . SER A 1 266 ? -10.888 8.215 22.470 1.00 91.75 266 SER A N 1
ATOM 2114 C CA . SER A 1 266 ? -11.012 9.634 22.774 1.00 91.75 266 SER A CA 1
ATOM 2115 C C . SER A 1 266 ? -11.452 9.832 24.207 1.00 91.75 266 SER A C 1
ATOM 2117 O O . SER A 1 266 ? -12.368 9.162 24.673 1.00 91.75 266 SER A O 1
ATOM 2119 N N . SER A 1 267 ? -10.804 10.763 24.904 1.00 89.00 267 SER A N 1
ATOM 2120 C CA . SER A 1 267 ? -11.153 11.076 26.287 1.00 89.00 267 SER A CA 1
ATOM 2121 C C . SER A 1 267 ? -12.586 11.594 26.406 1.00 89.00 267 SER A C 1
ATOM 2123 O O . SER A 1 267 ? -13.160 12.126 25.455 1.00 89.00 267 SER A O 1
ATOM 2125 N N . TYR A 1 268 ? -13.143 11.503 27.611 1.00 87.69 268 TYR A N 1
ATOM 2126 C CA . TYR A 1 268 ? -14.482 12.005 27.904 1.00 87.69 268 TYR A CA 1
ATOM 2127 C C . TYR A 1 268 ? -14.727 13.436 27.387 1.00 87.69 268 TYR A C 1
ATOM 2129 O O . TYR A 1 268 ? -13.919 14.341 27.612 1.00 87.69 268 TYR A O 1
ATOM 2137 N N . GLY A 1 269 ? -15.852 13.640 26.694 1.00 85.94 269 GLY A N 1
ATOM 2138 C CA . GLY A 1 269 ? -16.255 14.940 26.148 1.00 85.94 269 GLY A CA 1
ATOM 2139 C C . GLY A 1 269 ? -15.384 15.468 25.002 1.00 85.94 269 GLY A C 1
ATOM 2140 O O . GLY A 1 269 ? -15.601 16.593 24.557 1.00 85.94 269 GLY A O 1
ATOM 2141 N N . LYS A 1 270 ? -14.415 14.688 24.509 1.00 90.62 270 LYS A N 1
ATOM 2142 C CA . LYS A 1 270 ? -13.621 15.032 23.327 1.00 90.62 270 LYS A CA 1
ATOM 2143 C C . LYS A 1 270 ? -14.161 14.336 22.084 1.00 90.62 270 LYS A C 1
ATOM 2145 O O . LYS A 1 270 ? -14.828 13.307 22.146 1.00 90.62 270 LYS A O 1
ATOM 2150 N N . MET A 1 271 ? -13.860 14.931 20.937 1.00 92.56 271 MET A N 1
ATOM 2151 C CA . MET A 1 271 ? -14.160 14.356 19.633 1.00 92.56 271 MET A CA 1
ATOM 2152 C C . MET A 1 271 ? -13.356 13.071 19.423 1.00 92.56 271 MET A C 1
ATOM 2154 O O . MET A 1 271 ? -12.142 13.057 19.638 1.00 92.56 271 MET A O 1
ATOM 2158 N N . ALA A 1 272 ? -14.017 12.001 18.988 1.00 92.69 272 ALA A N 1
ATOM 2159 C CA . ALA A 1 272 ? -13.343 10.781 18.563 1.00 92.69 272 ALA A CA 1
ATOM 2160 C C . ALA A 1 272 ? -13.168 10.785 17.043 1.00 92.69 272 ALA A C 1
ATOM 2162 O O . ALA A 1 272 ? -14.073 11.171 16.305 1.00 92.69 272 ALA A O 1
ATOM 2163 N N . ASN A 1 273 ? -11.985 1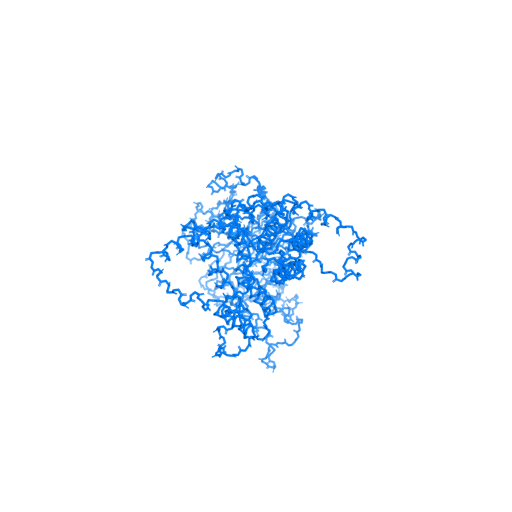0.385 16.586 1.00 94.31 273 ASN A N 1
ATOM 2164 C CA . ASN A 1 273 ? -11.633 10.340 15.172 1.00 94.31 273 ASN A CA 1
ATOM 2165 C C . ASN A 1 273 ? -11.042 8.970 14.854 1.00 94.31 273 ASN A C 1
ATOM 2167 O O . ASN A 1 273 ? -10.046 8.581 15.467 1.00 94.31 273 ASN A O 1
ATOM 2171 N N . LEU A 1 274 ? -11.635 8.257 13.903 1.00 94.56 274 LEU A N 1
ATOM 2172 C CA . LEU A 1 274 ? -11.114 6.998 13.392 1.00 94.56 274 LEU A CA 1
ATOM 2173 C C . LEU A 1 274 ? -11.033 7.040 11.870 1.00 94.56 274 LEU A C 1
ATOM 2175 O O . LEU A 1 274 ? -11.966 7.438 11.178 1.00 94.56 274 LEU A O 1
ATOM 2179 N N . MET A 1 275 ? -9.900 6.589 11.350 1.00 92.44 275 MET A N 1
ATOM 2180 C CA . MET A 1 275 ? -9.682 6.452 9.923 1.00 92.44 275 MET A CA 1
ATOM 2181 C C . MET A 1 275 ? -10.325 5.159 9.417 1.00 92.44 275 MET A C 1
ATOM 2183 O O . MET A 1 275 ? -9.963 4.072 9.860 1.00 92.44 275 MET A O 1
ATOM 2187 N N . LEU A 1 276 ? -11.251 5.288 8.473 1.00 91.94 276 LEU A N 1
ATOM 2188 C CA . LEU A 1 276 ? -11.931 4.182 7.813 1.00 91.94 276 LEU A CA 1
ATOM 2189 C C . LEU A 1 276 ? -11.211 3.883 6.498 1.00 91.94 276 LEU A C 1
ATOM 2191 O O . LEU A 1 276 ? -11.399 4.584 5.504 1.00 91.94 276 LEU A O 1
ATOM 2195 N N . LYS A 1 277 ? -10.334 2.882 6.508 1.00 90.44 277 LYS A N 1
ATOM 2196 C CA . LYS A 1 277 ? -9.621 2.415 5.316 1.00 90.44 277 LYS A CA 1
ATOM 2197 C C . LYS A 1 277 ? -9.372 0.922 5.411 1.00 90.44 277 LYS A C 1
ATOM 2199 O O . LYS A 1 277 ? -9.140 0.411 6.505 1.00 90.44 277 LYS A O 1
ATOM 2204 N N . LEU A 1 278 ? -9.325 0.266 4.264 1.00 89.12 278 LEU A N 1
ATOM 2205 C CA . LEU A 1 278 ? -8.956 -1.140 4.182 1.00 89.12 278 LEU A CA 1
ATOM 2206 C C . LEU A 1 278 ? -7.432 -1.284 4.088 1.00 89.12 278 LEU A C 1
ATOM 2208 O O . LEU A 1 278 ? -6.776 -0.516 3.376 1.00 89.12 278 LEU A O 1
ATOM 2212 N N . GLN A 1 279 ? -6.853 -2.242 4.816 1.00 88.31 279 GLN A N 1
ATOM 2213 C CA . GLN A 1 279 ? -5.462 -2.671 4.598 1.00 88.31 279 GLN A CA 1
ATOM 2214 C C . GLN A 1 279 ? -5.403 -3.884 3.679 1.00 88.31 279 GLN A C 1
ATOM 2216 O O . GLN A 1 279 ? -4.398 -4.077 2.997 1.00 88.31 279 GLN A O 1
ATOM 2221 N N . THR A 1 280 ? -6.484 -4.658 3.652 1.00 86.12 280 THR A N 1
ATOM 2222 C CA . THR A 1 280 ? -6.694 -5.770 2.737 1.00 86.12 280 THR A CA 1
ATOM 2223 C C . THR A 1 280 ? -7.977 -5.556 1.925 1.00 86.12 280 THR A C 1
ATOM 2225 O O . THR A 1 280 ? -9.052 -5.355 2.501 1.00 86.12 280 THR A O 1
ATOM 2228 N N . PRO A 1 281 ? -7.888 -5.566 0.586 1.00 82.69 281 PRO A N 1
ATOM 2229 C CA . PRO A 1 281 ? -9.057 -5.572 -0.303 1.00 82.69 281 PRO A CA 1
ATOM 2230 C C . PRO A 1 281 ? -10.029 -6.717 0.005 1.00 82.69 281 PRO A C 1
ATOM 2232 O O . PRO A 1 281 ? -9.633 -7.764 0.525 1.00 82.69 281 PRO A O 1
ATOM 2235 N N . ARG A 1 282 ? -11.305 -6.527 -0.355 1.00 80.81 282 ARG A N 1
ATOM 2236 C CA . ARG A 1 282 ? -12.305 -7.603 -0.311 1.00 80.81 282 ARG A CA 1
ATOM 2237 C C . ARG A 1 282 ? -11.955 -8.642 -1.388 1.00 80.81 282 ARG A C 1
ATOM 2239 O O . ARG A 1 282 ? -11.839 -8.271 -2.557 1.00 80.81 282 ARG A O 1
ATOM 2246 N N . PRO A 1 283 ? -11.794 -9.927 -1.035 1.00 76.81 283 PRO A N 1
ATOM 2247 C CA . PRO A 1 283 ? -11.455 -10.951 -2.014 1.00 76.81 283 PRO A CA 1
ATOM 2248 C C . PRO A 1 283 ? -12.625 -11.194 -2.989 1.00 76.81 283 PRO A C 1
ATOM 2250 O O . PRO A 1 283 ? -13.786 -11.192 -2.564 1.00 76.81 283 PRO A O 1
ATOM 2253 N N . PRO A 1 284 ? -12.351 -11.474 -4.279 1.00 69.69 284 PRO A N 1
ATOM 2254 C CA . PRO A 1 284 ? -13.396 -11.626 -5.293 1.00 69.69 284 PRO A CA 1
ATOM 2255 C C . PRO A 1 284 ? -14.321 -12.817 -5.039 1.00 69.69 284 PRO A C 1
ATOM 2257 O O . PRO A 1 284 ? -15.489 -12.769 -5.403 1.00 69.69 284 PRO A O 1
ATOM 2260 N N . SER A 1 285 ? -13.833 -13.884 -4.398 1.00 65.44 285 SER A N 1
ATOM 2261 C CA . SER A 1 285 ? -14.647 -15.062 -4.062 1.00 65.44 285 SER A CA 1
ATOM 2262 C C . SER A 1 285 ? -15.818 -14.733 -3.132 1.00 65.44 285 SER A C 1
ATOM 2264 O O . SER A 1 285 ? -16.854 -15.378 -3.218 1.00 65.44 285 SER A O 1
ATOM 2266 N N . LEU A 1 286 ? -15.661 -13.714 -2.283 1.00 66.31 286 LEU A N 1
ATOM 2267 C CA . LEU A 1 286 ? -16.686 -13.213 -1.365 1.00 66.31 286 LEU A CA 1
ATOM 2268 C C . LEU A 1 286 ? -17.506 -12.058 -1.965 1.00 66.31 286 LEU A C 1
ATOM 2270 O O . LEU A 1 286 ? -18.378 -11.523 -1.288 1.00 66.31 286 LEU A O 1
ATOM 2274 N N . ALA A 1 287 ? -17.212 -11.623 -3.195 1.00 57.69 287 ALA A N 1
ATOM 2275 C CA . ALA A 1 287 ? -17.923 -10.533 -3.865 1.00 57.69 287 ALA A CA 1
ATOM 2276 C C . ALA A 1 287 ? -19.173 -11.004 -4.633 1.00 57.69 287 ALA A C 1
ATOM 2278 O O . ALA A 1 287 ? -20.026 -10.183 -4.952 1.00 57.69 287 ALA A O 1
ATOM 2279 N N . TRP A 1 288 ? -19.283 -12.304 -4.933 1.00 51.41 288 TRP A N 1
ATOM 2280 C CA . TRP A 1 288 ? -20.388 -12.881 -5.715 1.00 51.41 288 TRP A CA 1
ATOM 2281 C C . TRP A 1 288 ? -21.444 -13.608 -4.867 1.00 51.41 288 TRP A C 1
ATOM 2283 O O . TRP A 1 288 ? -22.463 -14.034 -5.411 1.00 51.41 288 TRP A O 1
ATOM 2293 N N . ASP A 1 289 ? -21.211 -13.766 -3.560 1.00 51.84 289 ASP A N 1
ATOM 2294 C CA . ASP A 1 289 ? -22.130 -14.455 -2.649 1.00 51.84 289 ASP A CA 1
ATOM 2295 C C . ASP A 1 289 ? -23.057 -13.459 -1.941 1.00 51.84 289 ASP A C 1
ATOM 2297 O O . ASP A 1 289 ? -22.812 -13.009 -0.823 1.00 51.84 289 ASP A O 1
ATOM 2301 N N . TRP A 1 290 ? -24.127 -13.101 -2.645 1.00 51.38 290 TRP A N 1
ATOM 2302 C CA . TRP A 1 290 ? -25.163 -12.156 -2.222 1.00 51.38 290 TRP A CA 1
ATOM 2303 C C . TRP A 1 290 ? -25.989 -12.629 -1.010 1.00 51.38 290 TRP A C 1
ATOM 2305 O O . TRP A 1 290 ? -26.762 -11.859 -0.448 1.00 51.38 290 TRP A O 1
ATOM 2315 N N . HIS A 1 291 ? -25.851 -13.894 -0.593 1.00 51.16 291 HIS A N 1
ATOM 2316 C CA . HIS A 1 291 ? -26.531 -14.443 0.583 1.00 51.16 291 HIS A CA 1
ATOM 2317 C C . HIS A 1 291 ? -25.766 -14.226 1.899 1.00 51.16 291 HIS A C 1
ATOM 2319 O O . HIS A 1 291 ? -26.319 -14.492 2.966 1.00 51.16 291 HIS A O 1
ATOM 2325 N N . LEU A 1 292 ? -24.512 -13.761 1.844 1.00 53.72 292 LEU A N 1
ATOM 2326 C CA . LEU A 1 292 ? -23.650 -13.547 3.015 1.00 53.72 292 LEU A CA 1
ATOM 2327 C C . LEU A 1 292 ? -23.383 -12.064 3.340 1.00 53.72 292 LEU A C 1
ATOM 2329 O O . LEU A 1 292 ? -22.608 -11.777 4.255 1.00 53.72 292 LEU A O 1
ATOM 2333 N N . ASP A 1 293 ? -23.996 -11.124 2.617 1.00 51.81 293 ASP A N 1
ATOM 2334 C CA . ASP A 1 293 ? -23.569 -9.717 2.599 1.00 51.81 293 ASP A CA 1
ATOM 2335 C C . ASP A 1 293 ? -23.599 -9.013 3.972 1.00 51.81 293 ASP A C 1
ATOM 2337 O O . ASP A 1 293 ? -22.648 -8.298 4.298 1.00 51.81 293 ASP A O 1
ATOM 2341 N N . ASP A 1 294 ? -24.569 -9.295 4.849 1.00 50.56 294 ASP A N 1
ATOM 2342 C CA . ASP A 1 294 ? -24.658 -8.620 6.159 1.00 50.56 294 ASP A CA 1
ATOM 2343 C C . ASP A 1 294 ? -23.517 -8.997 7.126 1.00 50.56 294 ASP A C 1
ATOM 2345 O O . ASP A 1 294 ? -23.096 -8.187 7.959 1.00 50.56 294 ASP A O 1
ATOM 2349 N N . ALA A 1 295 ? -22.970 -10.213 7.006 1.00 54.34 295 ALA A N 1
ATOM 2350 C CA . ALA A 1 295 ? -21.873 -10.706 7.847 1.00 54.34 295 ALA A CA 1
ATOM 2351 C C . ALA A 1 295 ? -20.478 -10.390 7.273 1.00 54.34 295 ALA A C 1
ATOM 2353 O O . ALA A 1 295 ? -19.468 -10.548 7.968 1.00 54.34 295 ALA A O 1
ATOM 2354 N N . VAL A 1 296 ? -20.409 -9.967 6.007 1.00 70.56 296 VAL A N 1
ATOM 2355 C CA . VAL A 1 296 ? -19.158 -9.793 5.252 1.00 70.56 296 VAL A CA 1
ATOM 2356 C C . VAL A 1 296 ? -18.814 -8.318 5.036 1.00 70.56 296 VAL A C 1
ATOM 2358 O O . VAL A 1 296 ? -17.668 -8.010 4.716 1.00 70.56 296 VAL A O 1
ATOM 2361 N N . GLU A 1 297 ? -19.730 -7.380 5.266 1.00 79.19 297 GLU A N 1
ATOM 2362 C CA . GLU A 1 297 ? -19.414 -5.954 5.177 1.00 79.19 297 GLU A CA 1
ATOM 2363 C C . GLU A 1 297 ? -18.591 -5.427 6.373 1.00 79.19 297 GLU A C 1
ATOM 2365 O O . GLU A 1 297 ? -18.763 -5.856 7.524 1.00 79.19 297 GLU A O 1
ATOM 2370 N N . PRO A 1 298 ? -17.680 -4.462 6.132 1.00 89.69 298 PRO A N 1
ATOM 2371 C CA . PRO A 1 298 ? -16.947 -3.825 7.211 1.00 89.69 298 PRO A CA 1
ATOM 2372 C C . PRO A 1 298 ? -17.898 -2.939 8.021 1.00 89.69 298 PRO A C 1
ATOM 2374 O O . PRO A 1 298 ? -18.716 -2.205 7.464 1.00 89.69 298 PRO A O 1
ATOM 2377 N N . HIS A 1 299 ? -17.763 -2.964 9.342 1.00 90.94 299 HIS A N 1
ATOM 2378 C CA . HIS A 1 299 ? -18.614 -2.178 10.231 1.00 90.94 299 HIS A CA 1
ATOM 2379 C C . HIS A 1 299 ? -17.796 -1.370 11.238 1.00 90.94 299 HIS A C 1
ATOM 2381 O O . HIS A 1 299 ? -16.744 -1.787 11.733 1.00 90.94 299 HIS A O 1
ATOM 2387 N N . LEU A 1 300 ? -18.289 -0.165 11.509 1.00 94.06 300 LEU A N 1
ATOM 2388 C CA . LEU A 1 300 ? -17.781 0.755 12.510 1.00 94.06 300 LEU A CA 1
ATOM 2389 C C . LEU A 1 300 ? -18.572 0.565 13.806 1.00 94.06 300 LEU A C 1
ATOM 2391 O O . LEU A 1 300 ? -19.720 0.987 13.920 1.00 94.06 300 LEU A O 1
ATOM 2395 N N . GLU A 1 301 ? -17.923 -0.025 14.796 1.00 93.88 301 GLU A N 1
ATOM 2396 C CA . GLU A 1 301 ? -18.427 -0.145 16.155 1.00 93.88 301 GLU A CA 1
ATOM 2397 C C . GLU A 1 301 ? -18.057 1.100 16.965 1.00 93.88 301 GLU A C 1
ATOM 2399 O O . GLU A 1 301 ? -16.906 1.553 16.989 1.00 93.88 301 GLU A O 1
ATOM 2404 N N . MET A 1 302 ? -19.042 1.666 17.651 1.00 93.81 302 MET A N 1
ATOM 2405 C CA . MET A 1 302 ? -18.886 2.873 18.453 1.00 93.81 302 MET A CA 1
ATOM 2406 C C . MET A 1 302 ? -19.308 2.579 19.888 1.00 93.81 302 MET A C 1
ATOM 2408 O O . MET A 1 302 ? -20.492 2.402 20.165 1.00 93.81 302 MET A O 1
ATOM 2412 N N . PHE A 1 303 ? -18.340 2.561 20.801 1.00 92.56 303 PHE A N 1
ATOM 2413 C CA . PHE A 1 303 ? -18.553 2.437 22.241 1.00 92.56 303 PHE A CA 1
ATOM 2414 C C . PHE A 1 303 ? -18.584 3.841 22.844 1.00 92.56 303 PHE A C 1
ATOM 2416 O O . PHE A 1 303 ? -17.554 4.509 23.008 1.00 92.56 303 PHE A O 1
ATOM 2423 N N . LEU A 1 304 ? -19.794 4.314 23.110 1.00 90.75 304 LEU A N 1
ATOM 2424 C CA . LEU A 1 304 ? -20.102 5.694 23.453 1.00 90.75 304 LEU A CA 1
ATOM 2425 C C . LEU A 1 304 ? -20.544 5.815 24.904 1.00 90.75 304 LEU A C 1
ATOM 2427 O O . LEU A 1 304 ? -20.915 4.849 25.566 1.00 90.75 304 LEU A O 1
ATOM 2431 N N . HIS A 1 305 ? -20.490 7.040 25.413 1.00 86.00 305 HIS A N 1
ATOM 2432 C CA . HIS A 1 305 ? -20.871 7.301 26.786 1.00 86.00 305 HIS A CA 1
ATOM 2433 C C . HIS A 1 305 ? -22.373 7.622 26.902 1.00 86.00 305 HIS A C 1
ATOM 2435 O O . HIS A 1 305 ? -22.836 8.556 26.243 1.00 86.00 305 HIS A O 1
ATOM 2441 N N . PRO A 1 306 ? -23.131 6.966 27.801 1.00 83.25 306 PRO A N 1
ATOM 2442 C CA . PRO A 1 306 ? -24.588 7.129 27.873 1.00 83.25 306 PRO A CA 1
ATOM 2443 C C . PRO A 1 306 ? -25.029 8.537 28.312 1.00 83.25 306 PRO A C 1
ATOM 2445 O O . PRO A 1 306 ? -26.119 8.988 27.974 1.00 83.25 306 PRO A O 1
ATOM 2448 N N . TYR A 1 307 ? -24.187 9.280 29.042 1.00 84.62 307 TYR A N 1
ATOM 2449 C CA . TYR A 1 307 ? -24.499 10.657 29.470 1.00 84.62 307 TYR A CA 1
ATOM 2450 C C . TYR A 1 307 ? -24.044 11.753 28.492 1.00 84.62 307 TYR A C 1
ATOM 2452 O O . TYR A 1 307 ? -23.990 12.926 28.877 1.00 84.62 307 TYR A O 1
ATOM 2460 N N . CYS A 1 308 ? -23.674 11.382 27.267 1.00 86.62 308 CYS A N 1
ATOM 2461 C CA . CYS A 1 308 ? -23.294 12.310 26.210 1.00 86.62 308 CYS A CA 1
ATOM 2462 C C . CYS A 1 308 ? -24.189 12.124 24.980 1.00 86.62 308 CYS A C 1
ATOM 2464 O O . CYS A 1 308 ? -24.554 11.008 24.621 1.00 86.62 308 CYS A O 1
ATOM 2466 N N . HIS A 1 309 ? -24.508 13.230 24.316 1.00 90.25 309 HIS A N 1
ATOM 2467 C CA . HIS A 1 309 ? -25.184 13.247 23.025 1.00 90.25 309 HIS A CA 1
ATOM 2468 C C . HIS A 1 309 ? -24.140 13.360 21.923 1.00 90.25 309 HIS A C 1
ATOM 2470 O O . HIS A 1 309 ? -23.300 14.261 21.973 1.00 90.25 309 HIS A O 1
ATOM 2476 N N . TYR A 1 310 ? -24.200 12.478 20.929 1.00 90.69 310 TYR A N 1
ATOM 2477 C CA . TYR A 1 310 ? -23.201 12.420 19.870 1.00 90.69 310 TYR A CA 1
ATOM 2478 C C . TYR A 1 310 ? -23.807 12.635 18.484 1.00 90.69 310 TYR A C 1
ATOM 2480 O O . TYR A 1 310 ? -24.955 12.288 18.205 1.00 90.69 310 TYR A O 1
ATOM 2488 N N . GLN A 1 311 ? -22.994 13.189 17.593 1.00 91.75 311 GLN A N 1
ATOM 2489 C CA . GLN A 1 311 ? -23.256 13.236 16.163 1.00 91.75 311 GLN A CA 1
ATOM 2490 C C . GLN A 1 311 ? -22.102 12.551 15.439 1.00 91.75 311 GLN A C 1
ATOM 2492 O O . GLN A 1 311 ? -20.946 12.932 15.622 1.00 91.75 311 GLN A O 1
ATOM 2497 N N . LEU A 1 312 ? -22.410 11.564 14.603 1.00 91.31 312 LEU A N 1
ATOM 2498 C CA . LEU A 1 312 ? -21.435 10.970 13.702 1.00 91.31 312 LEU A CA 1
ATOM 2499 C C . LEU A 1 312 ? -21.384 11.784 12.409 1.00 91.31 312 LEU A C 1
ATOM 2501 O O . LEU A 1 312 ? -22.413 12.033 11.778 1.00 91.31 312 LEU A O 1
ATOM 2505 N N . ARG A 1 313 ? -20.175 12.165 12.003 1.00 90.31 313 ARG A N 1
ATOM 2506 C CA . ARG A 1 313 ? -19.879 12.688 10.672 1.00 90.31 313 ARG A CA 1
ATOM 2507 C C . ARG A 1 313 ? -18.901 11.769 9.961 1.00 90.31 313 ARG A C 1
ATOM 2509 O O . ARG A 1 313 ? -17.857 11.434 10.517 1.00 90.31 313 ARG A O 1
ATOM 2516 N N . LEU A 1 314 ? -19.222 11.391 8.732 1.00 88.44 314 LEU A N 1
ATOM 2517 C CA . LEU A 1 314 ? -18.312 10.660 7.852 1.00 88.44 314 LEU A CA 1
ATOM 2518 C C . LEU A 1 314 ? -17.737 11.632 6.830 1.00 88.44 314 LEU A C 1
ATOM 2520 O O . LEU A 1 314 ? -18.495 12.297 6.134 1.00 88.44 314 LEU A O 1
ATOM 2524 N N . VAL A 1 315 ? -16.415 11.732 6.742 1.00 87.50 315 VAL A N 1
ATOM 2525 C CA . VAL A 1 315 ? -15.732 12.689 5.857 1.00 87.50 315 VAL A CA 1
ATOM 2526 C C . VAL A 1 315 ? -14.801 11.942 4.913 1.00 87.50 315 VAL A C 1
ATOM 2528 O O . VAL A 1 315 ? -14.004 11.124 5.367 1.00 87.50 315 VAL A O 1
ATOM 2531 N N . ALA A 1 316 ? -14.873 12.214 3.611 1.00 86.06 316 ALA A N 1
ATOM 2532 C CA . ALA A 1 316 ? -13.935 11.637 2.650 1.00 86.06 316 ALA A CA 1
ATOM 2533 C C . ALA A 1 316 ? -12.534 12.240 2.849 1.00 86.06 316 ALA A C 1
ATOM 2535 O O . ALA A 1 316 ? -12.382 13.459 2.923 1.00 86.06 316 ALA A O 1
ATOM 2536 N N . SER A 1 317 ? -11.498 11.402 2.933 1.00 85.75 317 SER A N 1
ATOM 2537 C CA . SER A 1 317 ? -10.124 11.865 3.148 1.00 85.75 317 SER A CA 1
ATOM 2538 C C . SER A 1 317 ? -9.270 11.668 1.900 1.00 85.75 317 SER A C 1
ATOM 2540 O O . SER A 1 317 ? -8.631 10.636 1.713 1.00 85.75 317 SER A O 1
ATOM 2542 N N . ALA A 1 318 ? -9.224 12.690 1.045 1.00 82.31 318 ALA A N 1
ATOM 2543 C CA . ALA A 1 318 ? -8.404 12.700 -0.167 1.00 82.31 318 ALA A CA 1
ATOM 2544 C C . ALA A 1 318 ? -6.904 12.380 0.047 1.00 82.31 318 ALA A C 1
ATOM 2546 O O . ALA A 1 318 ? -6.390 11.542 -0.697 1.00 82.31 318 ALA A O 1
ATOM 2547 N N . PRO A 1 319 ? -6.181 12.966 1.032 1.00 86.38 319 PRO A N 1
ATOM 2548 C CA . PRO A 1 319 ? -4.754 12.665 1.203 1.00 86.38 319 PRO A CA 1
ATOM 2549 C C . PRO A 1 319 ? -4.519 11.202 1.585 1.00 86.38 319 PRO A C 1
ATOM 2551 O O . PRO A 1 319 ? -3.552 10.578 1.154 1.00 86.38 319 PRO A O 1
ATOM 2554 N N . ASP A 1 320 ? -5.440 10.641 2.359 1.00 87.25 320 ASP A N 1
ATOM 2555 C CA . ASP A 1 320 ? -5.377 9.264 2.813 1.00 87.25 320 ASP A CA 1
ATOM 2556 C C . ASP A 1 320 ? -5.729 8.274 1.696 1.00 87.25 320 ASP A C 1
ATOM 2558 O O . ASP A 1 320 ? -5.058 7.252 1.546 1.00 87.25 320 ASP A O 1
ATOM 2562 N N . SER A 1 321 ? -6.737 8.601 0.883 1.00 87.06 321 SER A N 1
ATOM 2563 C CA . SER A 1 321 ? -7.095 7.861 -0.330 1.00 87.06 321 SER A CA 1
ATOM 2564 C C . SER A 1 321 ? -5.933 7.845 -1.325 1.00 87.06 321 SER A C 1
ATOM 2566 O O . SER A 1 321 ? -5.566 6.786 -1.830 1.00 87.06 321 SER A O 1
ATOM 2568 N N . LEU A 1 322 ? -5.280 8.993 -1.549 1.00 86.94 322 LEU A N 1
ATOM 2569 C CA . LEU A 1 322 ? -4.083 9.083 -2.389 1.00 86.94 322 LEU A CA 1
ATOM 2570 C C . LEU A 1 322 ? -2.933 8.246 -1.812 1.00 86.94 322 LEU A C 1
ATOM 2572 O O . LEU A 1 322 ? -2.265 7.526 -2.551 1.00 86.94 322 LEU A O 1
ATOM 2576 N N . GLY A 1 323 ? -2.730 8.290 -0.493 1.00 89.56 323 GLY A N 1
ATOM 2577 C CA . GLY A 1 323 ? -1.748 7.450 0.191 1.00 89.56 323 GLY A CA 1
ATOM 2578 C C . GLY A 1 323 ? -2.000 5.955 -0.023 1.00 89.56 323 GLY A C 1
ATOM 2579 O O . GLY A 1 323 ? -1.058 5.208 -0.288 1.00 89.56 323 GLY A O 1
ATOM 2580 N N . GLN A 1 324 ? -3.262 5.518 0.019 1.00 89.56 324 GLN A N 1
ATOM 2581 C CA . GLN A 1 324 ? -3.627 4.135 -0.299 1.00 89.56 324 GLN A CA 1
ATOM 2582 C C . GLN A 1 324 ? -3.416 3.806 -1.778 1.00 89.56 324 GLN A C 1
ATOM 2584 O O . GLN A 1 324 ? -2.869 2.750 -2.090 1.00 89.56 324 GLN A O 1
ATOM 2589 N N . MET A 1 325 ? -3.763 4.714 -2.695 1.00 88.62 325 MET A N 1
ATOM 2590 C CA . MET A 1 325 ? -3.484 4.519 -4.119 1.00 88.62 325 MET A CA 1
ATOM 2591 C C . MET A 1 325 ? -1.987 4.317 -4.375 1.00 88.62 325 MET A C 1
ATOM 2593 O O . MET A 1 325 ? -1.604 3.373 -5.059 1.00 88.62 325 MET A O 1
ATOM 2597 N N . VAL A 1 326 ? -1.127 5.151 -3.785 1.00 90.69 326 VAL A N 1
ATOM 2598 C CA . VAL A 1 326 ? 0.330 5.008 -3.914 1.00 90.69 326 VAL A CA 1
ATOM 2599 C C . VAL A 1 326 ? 0.816 3.704 -3.283 1.00 90.69 326 VAL A C 1
ATOM 2601 O O . VAL A 1 326 ? 1.678 3.046 -3.855 1.00 90.69 326 VAL A O 1
ATOM 2604 N N . ARG A 1 327 ? 0.261 3.286 -2.142 1.00 90.88 327 ARG A N 1
ATOM 2605 C CA . ARG A 1 327 ? 0.652 2.031 -1.488 1.00 90.88 327 ARG A CA 1
ATOM 2606 C C . ARG A 1 327 ? 0.366 0.800 -2.346 1.00 90.88 327 ARG A C 1
ATOM 2608 O O . ARG A 1 327 ? 1.238 -0.054 -2.453 1.00 90.88 327 ARG A O 1
ATOM 2615 N N . PHE A 1 328 ? -0.838 0.695 -2.907 1.00 90.00 328 PHE A N 1
ATOM 2616 C CA . PHE A 1 328 ? -1.255 -0.495 -3.655 1.00 90.00 328 PHE A CA 1
ATOM 2617 C C . PHE A 1 328 ? -0.797 -0.465 -5.115 1.00 90.00 328 PHE A C 1
ATOM 2619 O O . PHE A 1 328 ? -0.345 -1.477 -5.637 1.00 90.00 328 PHE A O 1
ATOM 2626 N N . TYR A 1 329 ? -0.866 0.693 -5.773 1.00 92.00 329 TYR A N 1
ATOM 2627 C CA . TYR A 1 329 ? -0.576 0.806 -7.206 1.00 92.00 329 TYR A CA 1
ATOM 2628 C C . TYR A 1 329 ? 0.814 1.370 -7.508 1.00 92.00 329 TYR A C 1
ATOM 2630 O O . TYR A 1 329 ? 1.344 1.134 -8.591 1.00 92.00 329 TYR A O 1
ATOM 2638 N N . GLY A 1 330 ? 1.437 2.086 -6.568 1.00 92.00 330 GLY A N 1
ATOM 2639 C CA . GLY A 1 330 ? 2.787 2.634 -6.731 1.00 92.00 330 GLY A CA 1
ATOM 2640 C C . GLY A 1 330 ? 3.849 1.574 -7.048 1.00 92.00 330 GLY A C 1
ATOM 2641 O O . GLY A 1 330 ? 4.620 1.795 -7.984 1.00 92.00 330 GLY A O 1
ATOM 2642 N N . PRO A 1 331 ? 3.869 0.407 -6.369 1.00 91.94 331 PRO A N 1
ATOM 2643 C CA . PRO A 1 331 ? 4.785 -0.683 -6.703 1.00 91.94 331 PRO A CA 1
ATOM 2644 C C . PRO A 1 331 ? 4.628 -1.230 -8.128 1.00 91.94 331 PRO A C 1
ATOM 2646 O O . PRO A 1 331 ? 5.577 -1.802 -8.646 1.00 91.94 331 PRO A O 1
ATOM 2649 N N . LEU A 1 332 ? 3.483 -1.017 -8.787 1.00 94.38 332 LEU A N 1
ATOM 2650 C CA . LEU A 1 332 ? 3.224 -1.517 -10.142 1.00 94.38 332 LEU A CA 1
ATOM 2651 C C . LEU A 1 332 ? 3.830 -0.620 -11.232 1.00 94.38 332 LEU A C 1
ATOM 2653 O O . LEU A 1 332 ? 4.109 -1.077 -12.341 1.00 94.38 332 LEU A O 1
ATOM 2657 N N . VAL A 1 333 ? 4.053 0.664 -10.932 1.00 94.56 333 VAL A N 1
ATOM 2658 C CA . VAL A 1 333 ? 4.514 1.684 -11.891 1.00 94.56 333 VAL A CA 1
ATOM 2659 C C . VAL A 1 333 ? 5.898 1.388 -12.506 1.00 94.56 333 VAL A C 1
ATOM 2661 O O . VAL A 1 333 ? 6.036 1.569 -13.719 1.00 94.56 333 VAL A O 1
ATOM 2664 N N . PRO A 1 334 ? 6.925 0.911 -11.767 1.00 95.50 334 PRO A N 1
ATOM 2665 C CA . PRO A 1 334 ? 8.264 0.676 -12.318 1.00 95.50 334 PRO A CA 1
ATOM 2666 C C . PRO A 1 334 ? 8.304 -0.237 -13.547 1.00 95.50 334 PRO A C 1
ATOM 2668 O O . PRO A 1 334 ? 9.070 0.027 -14.474 1.00 95.50 334 PRO A O 1
ATOM 2671 N N . ALA A 1 335 ? 7.464 -1.274 -13.602 1.00 95.75 335 ALA A N 1
ATOM 2672 C CA . ALA A 1 335 ? 7.397 -2.169 -14.756 1.00 95.75 335 ALA A CA 1
ATOM 2673 C C . ALA A 1 335 ? 6.950 -1.440 -16.030 1.00 95.75 335 ALA A C 1
ATOM 2675 O O . ALA A 1 335 ? 7.522 -1.644 -17.103 1.00 95.75 335 ALA A O 1
ATOM 2676 N N . TYR A 1 336 ? 5.979 -0.531 -15.900 1.00 95.56 336 TYR A N 1
ATOM 2677 C CA . TYR A 1 336 ? 5.503 0.302 -17.003 1.00 95.56 336 TYR A CA 1
ATOM 2678 C C . TYR A 1 336 ? 6.545 1.351 -17.413 1.00 95.56 336 TYR A C 1
ATOM 2680 O O . TYR A 1 336 ? 6.713 1.584 -18.608 1.00 95.56 336 TYR A O 1
ATOM 2688 N N . LEU A 1 337 ? 7.292 1.936 -16.464 1.00 95.62 337 LEU A N 1
ATOM 2689 C CA . LEU A 1 337 ? 8.404 2.853 -16.772 1.00 95.62 337 LEU A CA 1
ATOM 2690 C C . LEU A 1 337 ? 9.468 2.163 -17.635 1.00 95.62 337 LEU A C 1
ATOM 2692 O O . LEU A 1 337 ? 9.857 2.676 -18.685 1.00 95.62 337 LEU A O 1
ATOM 2696 N N . VAL A 1 338 ? 9.905 0.967 -17.224 1.00 95.94 338 VAL A N 1
ATOM 2697 C CA . VAL A 1 338 ? 10.868 0.163 -17.990 1.00 95.94 338 VAL A CA 1
ATOM 2698 C C . VAL A 1 338 ? 10.307 -0.199 -19.363 1.00 95.94 338 VAL A C 1
ATOM 2700 O O . VAL A 1 338 ? 11.021 -0.064 -20.355 1.00 95.94 338 VAL A O 1
ATOM 2703 N N . ALA A 1 339 ? 9.042 -0.620 -19.445 1.00 96.00 339 ALA A N 1
ATOM 2704 C CA . ALA A 1 339 ? 8.407 -0.968 -20.711 1.00 96.00 339 ALA A CA 1
ATOM 2705 C C . ALA A 1 339 ? 8.377 0.221 -21.685 1.00 96.00 339 ALA A C 1
ATOM 2707 O O . ALA A 1 339 ? 8.768 0.066 -22.840 1.00 96.00 339 ALA A O 1
ATOM 2708 N N . ILE A 1 340 ? 7.993 1.417 -21.226 1.00 95.56 340 ILE A N 1
ATOM 2709 C CA . ILE A 1 340 ? 7.979 2.636 -22.051 1.00 95.56 340 ILE A CA 1
ATOM 2710 C C . ILE A 1 340 ? 9.388 2.966 -22.550 1.00 95.56 340 ILE A C 1
ATOM 2712 O O . ILE A 1 340 ? 9.575 3.214 -23.740 1.00 95.56 340 ILE A O 1
ATOM 2716 N N . LEU A 1 341 ? 10.396 2.916 -21.678 1.00 95.31 341 LEU A N 1
ATOM 2717 C CA . LEU A 1 341 ? 11.778 3.172 -22.082 1.00 95.31 341 LEU A CA 1
ATOM 2718 C C . LEU A 1 341 ? 12.301 2.112 -23.069 1.00 95.31 341 LEU A C 1
ATOM 2720 O O . LEU A 1 341 ? 12.982 2.465 -24.029 1.00 95.31 341 LEU A O 1
ATOM 2724 N N . MET A 1 342 ? 11.944 0.832 -22.901 1.00 95.38 342 MET A N 1
ATOM 2725 C CA . MET A 1 342 ? 12.261 -0.228 -23.870 1.00 95.38 342 MET A CA 1
ATOM 2726 C C . MET A 1 342 ? 11.613 0.027 -25.236 1.00 95.38 342 MET A C 1
ATOM 2728 O O . MET A 1 342 ? 12.258 -0.208 -26.257 1.00 95.38 342 MET A O 1
ATOM 2732 N N . LEU A 1 343 ? 10.374 0.531 -25.276 1.00 94.56 343 LEU A N 1
ATOM 2733 C CA . LEU A 1 343 ? 9.695 0.901 -26.525 1.00 94.56 343 LEU A CA 1
ATOM 2734 C C . LEU A 1 343 ? 10.384 2.073 -27.223 1.00 94.56 343 LEU A C 1
ATOM 2736 O O . LEU A 1 343 ? 10.606 2.010 -28.431 1.00 94.56 343 LEU A O 1
ATOM 2740 N N . VAL A 1 344 ? 10.787 3.099 -26.469 1.00 94.00 344 VAL A N 1
ATOM 2741 C CA . VAL A 1 344 ? 11.546 4.234 -27.012 1.00 94.00 344 VAL A CA 1
ATOM 2742 C C . VAL A 1 344 ? 12.872 3.755 -27.602 1.00 94.00 344 VAL A C 1
ATOM 2744 O O . VAL A 1 344 ? 13.186 4.074 -28.746 1.00 94.00 344 VAL A O 1
ATOM 2747 N N . ILE A 1 345 ? 13.621 2.922 -26.873 1.00 92.88 345 ILE A N 1
ATOM 2748 C CA . ILE A 1 345 ? 14.874 2.333 -27.367 1.00 92.88 345 ILE A CA 1
ATOM 2749 C C . ILE A 1 345 ? 14.625 1.502 -28.637 1.00 92.88 345 ILE A C 1
ATOM 2751 O O . ILE A 1 345 ? 15.386 1.609 -29.601 1.00 92.88 345 ILE A O 1
ATOM 2755 N N . ALA A 1 346 ? 13.564 0.689 -28.658 1.00 93.12 346 ALA A N 1
ATOM 2756 C CA . ALA A 1 346 ? 13.199 -0.128 -29.810 1.00 93.12 346 ALA A CA 1
ATOM 2757 C C . ALA A 1 346 ? 12.918 0.725 -31.052 1.00 93.12 346 ALA A C 1
ATOM 2759 O O . ALA A 1 346 ? 13.391 0.400 -32.142 1.00 93.12 346 ALA A O 1
ATOM 2760 N N . GLU A 1 347 ? 12.173 1.818 -30.902 1.00 91.62 347 GLU A N 1
ATOM 2761 C CA . GLU A 1 347 ? 11.820 2.682 -32.026 1.00 91.62 347 GLU A CA 1
ATOM 2762 C C . GLU A 1 347 ? 13.009 3.502 -32.521 1.00 91.62 347 GLU A C 1
ATOM 2764 O O . GLU A 1 347 ? 13.179 3.655 -33.731 1.00 91.62 347 GLU A O 1
ATOM 2769 N N . VAL A 1 348 ? 13.878 3.962 -31.614 1.00 90.38 348 VAL A N 1
ATOM 2770 C CA . VAL A 1 348 ? 15.151 4.595 -31.982 1.00 90.38 348 VAL A CA 1
ATOM 2771 C C . VAL A 1 348 ? 15.997 3.618 -32.799 1.00 90.38 348 VAL A C 1
ATOM 2773 O O . VAL A 1 348 ? 16.521 3.992 -33.850 1.00 90.38 348 VAL A O 1
ATOM 2776 N N . LEU A 1 349 ? 16.088 2.350 -32.388 1.00 89.12 349 LEU A N 1
ATOM 2777 C CA . LEU A 1 349 ? 16.825 1.320 -33.123 1.00 89.12 349 LEU A CA 1
ATOM 2778 C C . LEU A 1 349 ? 16.222 1.072 -34.519 1.00 89.12 349 LEU A C 1
ATOM 2780 O O . LEU A 1 349 ? 16.926 1.129 -35.525 1.00 89.12 349 LEU A O 1
ATOM 2784 N N . ILE A 1 350 ? 14.903 0.892 -34.613 1.00 89.94 350 ILE A N 1
ATOM 2785 C CA . ILE A 1 350 ? 14.210 0.669 -35.892 1.00 89.94 350 ILE A CA 1
ATOM 2786 C C . ILE A 1 350 ? 14.353 1.881 -36.829 1.00 89.94 350 ILE A C 1
ATOM 2788 O O . ILE A 1 350 ? 14.587 1.710 -38.029 1.00 89.94 350 ILE A O 1
ATOM 2792 N N . SER A 1 351 ? 14.213 3.098 -36.304 1.00 88.25 351 SER A N 1
ATOM 2793 C CA . SER A 1 351 ? 14.280 4.343 -37.079 1.00 88.25 351 SER A CA 1
ATOM 2794 C C . SER A 1 351 ? 15.696 4.617 -37.583 1.00 88.25 351 SER A C 1
ATOM 2796 O O . SER A 1 351 ? 15.889 4.931 -38.762 1.00 88.25 351 SER A O 1
ATOM 2798 N N . THR A 1 352 ? 16.705 4.409 -36.731 1.00 84.62 352 THR A N 1
ATOM 2799 C CA . THR A 1 352 ? 18.117 4.512 -37.129 1.00 84.62 352 THR A CA 1
ATOM 2800 C C . THR A 1 352 ? 18.482 3.468 -38.184 1.00 84.62 352 THR A C 1
ATOM 2802 O O . THR A 1 352 ? 19.056 3.832 -39.209 1.00 84.62 352 THR A O 1
ATOM 2805 N N . GLY A 1 353 ? 18.052 2.211 -38.031 1.00 83.50 353 GLY A N 1
ATOM 2806 C CA . GLY A 1 353 ? 18.265 1.158 -39.033 1.00 83.50 353 GLY A CA 1
ATOM 2807 C C . GLY A 1 353 ? 17.588 1.433 -40.386 1.00 83.50 353 GLY A C 1
ATOM 2808 O O . GLY A 1 353 ? 18.037 0.955 -41.430 1.00 83.50 353 GL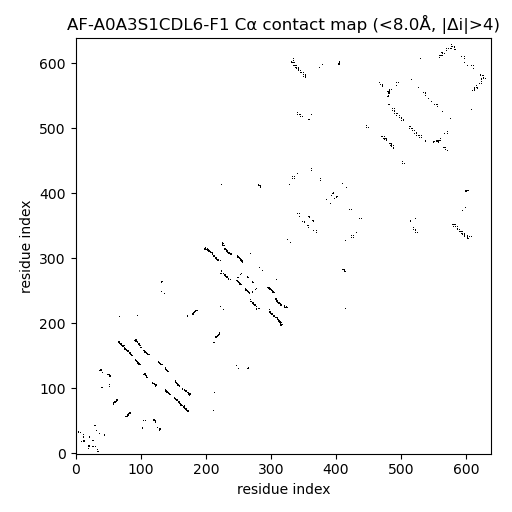Y A O 1
ATOM 2809 N N . LYS A 1 354 ? 16.519 2.241 -40.416 1.00 85.25 354 LYS A N 1
ATOM 2810 C CA . LYS A 1 354 ? 15.893 2.717 -41.664 1.00 85.25 354 LYS A CA 1
ATOM 2811 C C . LYS A 1 354 ? 16.649 3.875 -42.323 1.00 85.25 354 LYS A C 1
ATOM 2813 O O . LYS A 1 354 ? 16.377 4.147 -43.492 1.00 85.25 354 LYS A O 1
ATOM 2818 N N . GLY A 1 355 ? 17.581 4.515 -41.617 1.00 79.94 355 GLY A N 1
ATOM 2819 C CA . GLY A 1 355 ? 18.284 5.719 -42.060 1.00 79.94 355 GLY A CA 1
ATOM 2820 C C . GLY A 1 355 ? 17.491 7.010 -41.835 1.00 79.94 355 GLY A C 1
ATOM 2821 O O . GLY A 1 355 ? 17.819 8.032 -42.442 1.00 79.94 355 GLY A O 1
ATOM 2822 N N . GLN A 1 356 ? 16.457 6.988 -40.989 1.00 82.56 356 GLN A N 1
ATOM 2823 C CA . GLN A 1 356 ? 15.672 8.177 -40.649 1.00 82.56 356 GLN A CA 1
ATOM 2824 C C . GLN A 1 356 ? 16.451 9.083 -39.682 1.00 82.56 356 GLN A C 1
ATOM 2826 O O . GLN A 1 356 ? 17.349 8.632 -38.966 1.00 82.56 356 GLN A O 1
ATOM 2831 N N . ALA A 1 357 ? 16.168 10.385 -39.711 1.00 75.25 357 ALA A N 1
ATOM 2832 C CA . ALA A 1 357 ? 16.693 11.308 -38.711 1.00 75.25 357 ALA A CA 1
ATOM 2833 C C . ALA A 1 357 ? 15.928 11.102 -37.398 1.00 75.25 357 ALA A C 1
ATOM 2835 O O . ALA A 1 357 ? 14.705 10.986 -37.410 1.00 75.25 357 ALA A O 1
ATOM 2836 N N . VAL A 1 358 ? 16.657 11.027 -36.286 1.00 79.12 358 VAL A N 1
ATOM 2837 C CA . VAL A 1 358 ? 16.078 10.922 -34.945 1.00 79.12 358 VAL A CA 1
ATOM 2838 C C . VAL A 1 358 ? 16.193 12.284 -34.272 1.00 79.12 358 VAL A C 1
ATOM 2840 O O . VAL A 1 358 ? 17.239 12.927 -34.374 1.00 79.12 358 VAL A O 1
ATOM 2843 N N . THR A 1 359 ? 15.118 12.722 -33.619 1.00 77.69 359 THR A N 1
ATOM 2844 C CA . THR A 1 359 ? 15.091 13.941 -32.804 1.00 77.69 359 THR A CA 1
ATOM 2845 C C . THR A 1 359 ? 16.137 13.855 -31.700 1.00 77.69 359 THR A C 1
ATOM 2847 O O . THR A 1 359 ? 16.273 12.826 -31.041 1.00 77.69 359 THR A O 1
ATOM 2850 N N . TYR A 1 360 ? 16.896 14.931 -31.501 1.00 75.56 360 TYR A N 1
ATOM 2851 C CA . TYR A 1 360 ? 17.948 14.960 -30.484 1.00 75.56 360 TYR A CA 1
ATOM 2852 C C . TYR A 1 360 ? 17.434 15.340 -29.095 1.00 75.56 360 TYR A C 1
ATOM 2854 O O . TYR A 1 360 ? 18.175 15.185 -28.127 1.00 75.56 360 TYR A O 1
ATOM 2862 N N . ASP A 1 361 ? 16.194 15.832 -28.999 1.00 87.25 361 ASP A N 1
ATOM 2863 C CA . ASP A 1 361 ? 15.560 16.208 -27.741 1.00 87.25 361 ASP A CA 1
ATOM 2864 C C . ASP A 1 361 ? 14.929 14.973 -27.064 1.00 87.25 361 ASP A C 1
ATOM 2866 O O . ASP A 1 361 ? 13.973 14.387 -27.597 1.00 87.25 361 ASP A O 1
ATOM 2870 N N . PRO A 1 362 ? 15.458 14.501 -25.916 1.00 87.50 362 PRO A N 1
ATOM 2871 C CA . PRO A 1 362 ? 14.973 13.273 -25.289 1.00 87.50 362 PRO A CA 1
ATOM 2872 C C . PRO A 1 362 ? 13.497 13.311 -24.838 1.00 87.50 362 PRO A C 1
ATOM 2874 O O . PRO A 1 362 ? 12.817 12.299 -25.022 1.00 87.50 362 PRO A O 1
ATOM 2877 N N . PRO A 1 363 ? 12.952 14.419 -24.289 1.00 89.75 363 PRO A N 1
ATOM 2878 C CA . PRO A 1 363 ? 11.523 14.533 -23.983 1.00 89.75 363 PRO A CA 1
ATOM 2879 C C . PRO A 1 363 ? 10.623 14.381 -25.215 1.00 89.75 363 PRO A C 1
ATOM 2881 O O . PRO A 1 363 ? 9.662 13.611 -25.176 1.00 89.75 363 PRO A O 1
ATOM 2884 N N . GLU A 1 364 ? 10.957 15.042 -26.325 1.00 89.06 364 GLU A N 1
ATOM 2885 C CA . GLU A 1 364 ? 10.213 14.927 -27.587 1.00 89.06 364 GLU A CA 1
ATOM 2886 C C . GLU A 1 364 ? 10.267 13.495 -28.146 1.00 89.06 364 GLU A C 1
ATOM 2888 O O . GLU A 1 364 ? 9.267 12.940 -28.607 1.00 89.06 364 GLU A O 1
ATOM 2893 N N . THR A 1 365 ? 11.425 12.845 -28.010 1.00 87.94 365 THR A N 1
ATOM 2894 C CA . THR A 1 365 ? 11.637 11.450 -28.420 1.00 87.94 365 THR A CA 1
ATOM 2895 C C . THR A 1 365 ? 10.679 10.494 -27.697 1.00 87.94 365 THR A C 1
ATOM 2897 O O . THR A 1 365 ? 10.167 9.556 -28.306 1.00 87.94 365 THR A O 1
ATOM 2900 N N . ILE A 1 366 ? 10.364 10.736 -26.420 1.00 90.12 366 ILE A N 1
ATOM 2901 C CA . ILE A 1 366 ? 9.399 9.916 -25.668 1.00 90.12 366 ILE A CA 1
ATOM 2902 C C . ILE A 1 366 ? 7.982 10.093 -26.200 1.00 90.12 366 ILE A C 1
ATOM 2904 O O . ILE A 1 366 ? 7.272 9.100 -26.367 1.00 90.12 366 ILE A O 1
ATOM 2908 N N . ILE A 1 367 ? 7.571 11.329 -26.484 1.00 89.12 367 ILE A N 1
ATOM 2909 C CA . ILE A 1 367 ? 6.240 11.617 -27.033 1.00 89.12 367 ILE A CA 1
ATOM 2910 C C . ILE A 1 367 ? 6.067 10.894 -28.373 1.00 89.12 367 ILE A C 1
ATOM 2912 O O . ILE A 1 367 ? 5.067 10.207 -28.579 1.00 89.12 367 ILE A O 1
ATOM 2916 N N . ASN A 1 368 ? 7.075 10.974 -29.242 1.00 85.12 368 ASN A N 1
ATOM 2917 C CA . ASN A 1 368 ? 6.999 10.438 -30.599 1.00 85.12 368 ASN A CA 1
ATOM 2918 C C . ASN A 1 368 ? 7.114 8.905 -30.667 1.00 85.12 368 ASN A C 1
ATOM 2920 O O . ASN A 1 368 ? 6.527 8.290 -31.557 1.00 85.12 368 ASN A O 1
ATOM 2924 N N . PHE A 1 369 ? 7.862 8.269 -29.758 1.00 85.69 369 PHE A N 1
ATOM 2925 C CA . PHE A 1 369 ? 8.247 6.856 -29.906 1.00 85.69 369 PHE A CA 1
ATOM 2926 C C . PHE A 1 369 ? 7.669 5.884 -28.877 1.00 85.69 369 PHE A C 1
ATOM 2928 O O . PHE A 1 369 ? 7.750 4.672 -29.078 1.00 85.69 369 PHE A O 1
ATOM 2935 N N . SER A 1 370 ? 7.057 6.372 -27.800 1.00 79.56 370 SER A N 1
ATOM 2936 C CA . SER A 1 370 ? 6.509 5.515 -26.738 1.00 79.56 370 SER A CA 1
ATOM 2937 C C . SER A 1 370 ? 5.354 4.610 -27.193 1.00 79.56 370 SER A C 1
ATOM 2939 O O . SER A 1 370 ? 5.195 3.529 -26.633 1.00 79.56 370 SER A O 1
ATOM 2941 N N . ASN A 1 371 ? 4.581 4.997 -28.222 1.00 81.06 371 ASN A N 1
ATOM 2942 C CA . ASN A 1 371 ? 3.610 4.130 -28.913 1.00 81.06 371 ASN A CA 1
ATOM 2943 C C . ASN A 1 371 ? 2.672 3.328 -27.966 1.00 81.06 371 ASN A C 1
ATOM 2945 O O . ASN A 1 371 ? 2.405 2.143 -28.183 1.00 81.06 371 ASN A O 1
ATOM 2949 N N . LEU A 1 372 ? 2.146 3.981 -26.919 1.00 84.94 372 LEU A N 1
ATOM 2950 C CA . LEU A 1 372 ? 1.466 3.343 -25.774 1.00 84.94 372 LEU A CA 1
ATOM 2951 C C . LEU A 1 372 ? 0.265 2.478 -26.176 1.00 84.94 372 LEU A C 1
ATOM 2953 O O . LEU A 1 372 ? 0.019 1.432 -25.577 1.00 84.94 372 LEU A O 1
ATOM 2957 N N . HIS A 1 373 ? -0.474 2.904 -27.203 1.00 81.69 373 HIS A N 1
ATOM 2958 C CA . HIS A 1 373 ? -1.666 2.210 -27.688 1.00 81.69 373 HIS A CA 1
ATOM 2959 C C . HIS A 1 373 ? -1.366 0.766 -28.110 1.00 81.69 373 HIS A C 1
ATOM 2961 O O . HIS A 1 373 ? -2.165 -0.132 -27.846 1.00 81.69 373 HIS A O 1
ATOM 2967 N N . TYR A 1 374 ? -0.192 0.519 -28.704 1.00 84.69 374 TYR A N 1
ATOM 2968 C CA . TYR A 1 374 ? 0.223 -0.834 -29.067 1.00 84.69 374 TYR A CA 1
ATOM 2969 C C . TYR A 1 374 ? 0.520 -1.674 -27.827 1.00 84.69 374 TYR A C 1
ATOM 2971 O O . TYR A 1 374 ? 0.068 -2.812 -27.751 1.00 84.69 374 TYR A O 1
ATOM 2979 N N . LEU A 1 375 ? 1.233 -1.118 -26.842 1.00 88.62 375 LEU A N 1
ATOM 2980 C CA . LEU A 1 375 ? 1.568 -1.832 -25.608 1.00 88.62 375 LEU A CA 1
ATOM 2981 C C . LEU A 1 375 ? 0.305 -2.301 -24.882 1.00 88.62 375 LEU A C 1
ATOM 2983 O O . LEU A 1 375 ? 0.170 -3.489 -24.598 1.00 88.62 375 LEU A O 1
ATOM 2987 N N . ILE A 1 376 ? -0.632 -1.382 -24.634 1.00 88.88 376 ILE A N 1
ATOM 2988 C CA . ILE A 1 376 ? -1.879 -1.689 -23.925 1.00 88.88 376 ILE A CA 1
ATOM 2989 C C . ILE A 1 376 ? -2.719 -2.679 -24.738 1.00 88.88 376 ILE A C 1
ATOM 2991 O O . ILE A 1 376 ? -3.186 -3.673 -24.187 1.00 88.88 376 ILE A O 1
ATOM 2995 N N . GLY A 1 377 ? -2.870 -2.454 -26.049 1.00 89.38 377 GLY A N 1
ATOM 2996 C CA . GLY A 1 377 ? -3.636 -3.343 -26.922 1.00 89.38 377 GLY A CA 1
ATOM 2997 C C . GLY A 1 377 ? -3.110 -4.780 -26.904 1.00 89.38 377 GLY A C 1
ATOM 2998 O O . GLY A 1 377 ? -3.879 -5.715 -26.686 1.00 89.38 377 GLY A O 1
ATOM 2999 N N . PHE A 1 378 ? -1.795 -4.968 -27.053 1.00 90.75 378 PHE A N 1
ATOM 3000 C CA . PHE A 1 378 ? -1.181 -6.298 -27.013 1.00 90.75 378 PHE A CA 1
ATOM 3001 C C . PHE A 1 378 ? -1.290 -6.962 -25.639 1.00 90.75 378 PHE A C 1
ATOM 3003 O O . PHE A 1 378 ? -1.593 -8.151 -25.575 1.00 90.75 378 PHE A O 1
ATOM 3010 N N . VAL A 1 379 ? -1.076 -6.215 -24.552 1.00 91.19 379 VAL A N 1
ATOM 3011 C CA . VAL A 1 379 ? -1.221 -6.731 -23.181 1.00 91.19 379 VAL A CA 1
ATOM 3012 C C . VAL A 1 379 ? -2.651 -7.220 -22.936 1.00 91.19 379 VAL A C 1
ATOM 3014 O O . VAL A 1 379 ? -2.842 -8.336 -22.457 1.00 91.19 379 VAL A O 1
ATOM 3017 N N . MET A 1 380 ? -3.660 -6.438 -23.330 1.00 89.56 380 MET A N 1
ATOM 3018 C CA . MET A 1 380 ? -5.069 -6.802 -23.146 1.00 89.56 380 MET A CA 1
ATOM 3019 C C . MET A 1 380 ? -5.474 -8.016 -23.990 1.00 89.56 380 MET A C 1
ATOM 3021 O O . MET A 1 380 ? -6.138 -8.916 -23.478 1.00 89.56 380 MET A O 1
ATOM 3025 N N . VAL A 1 381 ? -5.039 -8.087 -25.254 1.00 91.19 381 VAL A N 1
ATOM 3026 C CA . VAL A 1 381 ? -5.281 -9.258 -26.115 1.00 91.19 381 VAL A CA 1
ATOM 3027 C C . VAL A 1 381 ? -4.604 -10.500 -25.542 1.00 91.19 381 VAL A C 1
ATOM 3029 O O . VAL A 1 381 ? -5.223 -11.558 -25.486 1.00 91.19 381 VAL A O 1
ATOM 3032 N N . LEU A 1 382 ? -3.359 -10.393 -25.071 1.00 89.00 382 LEU A N 1
ATOM 3033 C CA . LEU A 1 382 ? -2.646 -11.528 -24.491 1.00 89.00 382 LEU A CA 1
ATOM 3034 C C . LEU A 1 382 ? -3.304 -12.008 -23.192 1.00 89.00 382 LEU A C 1
ATOM 3036 O O . LEU A 1 382 ? -3.485 -13.212 -23.028 1.00 89.00 382 LEU A O 1
ATOM 3040 N N . LYS A 1 383 ? -3.724 -11.089 -22.309 1.00 87.88 383 LYS A N 1
ATOM 3041 C CA . LYS A 1 383 ? -4.501 -11.428 -21.107 1.00 87.88 383 LYS A CA 1
ATOM 3042 C C . LYS A 1 383 ? -5.790 -12.163 -21.483 1.00 87.88 383 LYS A C 1
ATOM 3044 O O . LYS A 1 383 ? -6.091 -13.208 -20.912 1.00 87.88 383 LYS A O 1
ATOM 3049 N N . PHE A 1 384 ? -6.526 -11.651 -22.471 1.00 88.69 384 PHE A N 1
ATOM 3050 C CA . PHE A 1 384 ? -7.741 -12.292 -22.969 1.00 88.69 384 PHE A CA 1
ATOM 3051 C C . PHE A 1 384 ? -7.461 -13.706 -23.494 1.00 88.69 384 PHE A C 1
ATOM 3053 O O . PHE A 1 384 ? -8.159 -14.645 -23.123 1.00 88.69 384 PHE A O 1
ATOM 3060 N N . LEU A 1 385 ? -6.400 -13.899 -24.279 1.00 89.00 385 LEU A N 1
ATOM 3061 C CA . LEU A 1 385 ? -6.012 -15.226 -24.759 1.00 89.00 385 LEU A CA 1
ATOM 3062 C C . LEU A 1 385 ? -5.656 -16.180 -23.602 1.00 89.00 385 LEU A C 1
ATOM 3064 O O . LEU A 1 385 ? -6.065 -17.340 -23.612 1.00 89.00 385 LEU A O 1
ATOM 3068 N N . LEU A 1 386 ? -4.939 -15.702 -22.581 1.00 85.88 386 LEU A N 1
ATOM 3069 C CA . LEU A 1 386 ? -4.562 -16.498 -21.404 1.00 85.88 386 LEU A CA 1
ATOM 3070 C C . LEU A 1 386 ? -5.750 -16.849 -20.493 1.00 85.88 386 LEU A C 1
ATOM 3072 O O . LEU A 1 386 ? -5.649 -17.781 -19.695 1.00 85.88 386 LEU A O 1
ATOM 3076 N N . SER A 1 387 ? -6.891 -16.168 -20.643 1.00 83.56 387 SER A N 1
ATOM 3077 C CA . SER A 1 387 ? -8.124 -16.513 -19.925 1.00 83.56 387 SER A CA 1
ATOM 3078 C C . SER A 1 387 ? -8.757 -17.830 -20.401 1.00 83.56 387 SER A C 1
ATOM 3080 O O . SER A 1 387 ? -9.473 -18.480 -19.636 1.00 83.56 387 SER A O 1
ATOM 3082 N N . PHE A 1 388 ? -8.457 -18.287 -21.626 1.00 87.38 388 PHE A N 1
ATOM 3083 C CA . PHE A 1 388 ? -8.961 -19.564 -22.136 1.00 87.38 388 PHE A CA 1
ATOM 3084 C C . PHE A 1 388 ? -8.306 -20.745 -21.410 1.00 87.38 388 PHE A C 1
ATOM 3086 O O . PHE A 1 388 ? -7.087 -20.910 -21.435 1.00 87.38 388 PHE A O 1
ATOM 3093 N N . SER A 1 389 ? -9.118 -21.631 -20.826 1.00 83.00 389 SER A N 1
ATOM 3094 C CA . SER A 1 389 ? -8.661 -22.758 -19.992 1.00 83.00 389 SER A CA 1
ATOM 3095 C C . SER A 1 389 ? -7.660 -23.698 -20.682 1.00 83.00 389 SER A C 1
ATOM 3097 O O . SER A 1 389 ? -6.742 -24.200 -20.031 1.00 83.00 389 SER A O 1
ATOM 3099 N N . LEU A 1 390 ? -7.797 -23.907 -21.997 1.00 82.81 390 LEU A N 1
ATOM 3100 C CA . LEU A 1 390 ? -6.872 -24.709 -22.806 1.00 82.81 390 LEU A CA 1
ATOM 3101 C C . LEU A 1 390 ? -5.493 -24.053 -22.916 1.00 82.81 390 LEU A C 1
ATOM 3103 O O . LEU A 1 390 ? -4.483 -24.710 -22.664 1.00 82.81 390 LEU A O 1
ATOM 3107 N N . LEU A 1 391 ? -5.448 -22.758 -23.248 1.00 80.94 391 LEU A N 1
ATOM 3108 C CA . LEU A 1 391 ? -4.192 -22.017 -23.357 1.00 80.94 391 LEU A CA 1
ATOM 3109 C C . LEU A 1 391 ? -3.549 -21.849 -21.981 1.00 80.94 391 LEU A C 1
ATOM 3111 O O . LEU A 1 391 ? -2.351 -22.066 -21.841 1.00 80.94 391 LEU A O 1
ATOM 3115 N N . LYS A 1 392 ? -4.360 -21.574 -20.956 1.00 80.75 392 LYS A N 1
ATOM 3116 C CA . LYS A 1 392 ? -3.953 -21.533 -19.550 1.00 80.75 392 LYS A CA 1
ATOM 3117 C C . LYS A 1 392 ? -3.230 -22.819 -19.143 1.00 80.75 392 LYS A C 1
ATOM 3119 O O . LYS A 1 392 ? -2.125 -22.778 -18.605 1.00 80.75 392 LYS A O 1
ATOM 3124 N N . ARG A 1 393 ? -3.826 -23.979 -19.445 1.00 82.19 393 ARG A N 1
ATOM 3125 C CA . ARG A 1 393 ? -3.224 -25.288 -19.159 1.00 82.19 393 ARG A CA 1
ATOM 3126 C C . ARG A 1 393 ? -1.934 -25.479 -19.953 1.00 82.19 393 ARG A C 1
ATOM 3128 O O . ARG A 1 393 ? -0.919 -25.815 -19.356 1.00 82.19 393 ARG A O 1
ATOM 3135 N N . LEU A 1 394 ? -1.944 -25.230 -21.258 1.00 84.06 394 LEU A N 1
ATOM 3136 C CA . LEU A 1 394 ? -0.774 -25.407 -22.122 1.00 84.06 394 LEU A CA 1
ATOM 3137 C C . LEU A 1 394 ? 0.417 -24.539 -21.667 1.00 84.06 394 LEU A C 1
ATOM 3139 O O . LEU A 1 394 ? 1.529 -25.030 -21.498 1.00 84.06 394 LEU A O 1
ATOM 3143 N N . VAL A 1 395 ? 0.178 -23.256 -21.404 1.00 82.06 395 VAL A N 1
ATOM 3144 C CA . VAL A 1 395 ? 1.212 -22.283 -21.026 1.00 82.06 395 VAL A CA 1
ATOM 3145 C C . VAL A 1 395 ? 1.790 -22.580 -19.641 1.00 82.06 395 VAL A C 1
ATOM 3147 O O . VAL A 1 395 ? 3.011 -22.620 -19.488 1.00 82.06 395 VAL A O 1
ATOM 3150 N N . TYR A 1 396 ? 0.950 -22.840 -18.638 1.00 81.62 396 TYR A N 1
ATOM 3151 C CA . TYR A 1 396 ? 1.449 -23.022 -17.273 1.00 81.62 396 TYR A CA 1
ATOM 3152 C C . TYR A 1 396 ? 1.911 -24.452 -16.983 1.00 81.62 396 TYR A C 1
ATOM 3154 O O . TYR A 1 396 ? 2.923 -24.636 -16.315 1.00 81.62 396 TYR A O 1
ATOM 3162 N N . THR A 1 397 ? 1.214 -25.476 -17.490 1.00 79.25 397 THR A N 1
ATOM 3163 C CA . THR A 1 397 ? 1.555 -26.879 -17.178 1.00 79.25 397 THR A CA 1
ATOM 3164 C C . THR A 1 397 ? 2.558 -27.485 -18.153 1.00 79.25 397 THR A C 1
ATOM 3166 O O . THR A 1 397 ? 3.401 -28.267 -17.728 1.00 79.25 397 THR A O 1
ATOM 3169 N N . THR A 1 398 ? 2.508 -27.131 -19.443 1.00 79.62 398 THR A N 1
ATOM 3170 C CA . THR A 1 398 ? 3.401 -27.717 -20.459 1.00 79.62 398 THR A CA 1
ATOM 3171 C C . THR A 1 398 ? 4.668 -26.891 -20.655 1.00 79.62 398 THR A C 1
ATOM 3173 O O . THR A 1 398 ? 5.756 -27.455 -20.713 1.00 79.62 398 THR A O 1
ATOM 3176 N N . PHE A 1 399 ? 4.553 -25.560 -20.726 1.00 82.69 399 PHE A N 1
ATOM 3177 C CA . PHE A 1 399 ? 5.715 -24.673 -20.890 1.00 82.69 399 PHE A CA 1
ATOM 3178 C C . PHE A 1 399 ? 6.345 -24.212 -19.567 1.00 82.69 399 PHE A C 1
ATOM 3180 O O . PHE A 1 399 ? 7.413 -23.603 -19.593 1.00 82.69 399 PHE A O 1
ATOM 3187 N N . GLY A 1 400 ? 5.709 -24.485 -18.422 1.00 82.81 400 GLY A N 1
ATOM 3188 C CA . GLY A 1 400 ? 6.243 -24.135 -17.101 1.00 82.81 400 GLY A CA 1
ATOM 3189 C C . GLY A 1 400 ? 6.385 -22.628 -16.857 1.00 82.81 400 GLY A C 1
ATOM 3190 O O . GLY A 1 400 ? 7.203 -22.214 -16.036 1.00 82.81 400 GLY A O 1
ATOM 3191 N N . LEU A 1 401 ? 5.635 -21.791 -17.585 1.00 83.62 401 LEU A N 1
ATOM 3192 C CA . LEU A 1 401 ? 5.621 -20.348 -17.343 1.00 83.62 401 LEU A CA 1
ATOM 3193 C C . LEU A 1 401 ? 4.935 -20.049 -15.997 1.00 83.62 401 LEU A C 1
ATOM 3195 O O . LEU A 1 401 ? 3.952 -20.712 -15.657 1.00 83.62 401 LEU A O 1
ATOM 3199 N N . PRO A 1 402 ? 5.420 -19.058 -15.225 1.00 84.81 402 PRO A N 1
ATOM 3200 C CA . PRO A 1 402 ? 4.734 -18.623 -14.015 1.00 84.81 402 PRO A CA 1
ATOM 3201 C C . PRO A 1 402 ? 3.374 -18.004 -14.357 1.00 84.81 402 PRO A C 1
ATOM 3203 O O . PRO A 1 402 ? 3.158 -17.556 -15.485 1.00 84.81 402 PRO A O 1
ATOM 3206 N N . LEU A 1 403 ? 2.483 -17.939 -13.364 1.00 85.81 403 LEU A N 1
ATOM 3207 C CA . LEU A 1 403 ? 1.252 -17.152 -13.462 1.00 85.81 403 LEU A CA 1
ATOM 3208 C C . LEU A 1 403 ? 1.590 -15.691 -13.793 1.00 85.81 403 LEU A C 1
ATOM 3210 O O . LEU A 1 403 ? 2.622 -15.172 -13.353 1.00 85.81 403 LEU A O 1
ATOM 3214 N N . ASP A 1 404 ? 0.742 -15.055 -14.599 1.00 88.31 404 ASP A N 1
ATOM 3215 C CA . ASP A 1 404 ? 0.864 -13.632 -14.890 1.00 88.31 404 ASP A CA 1
ATOM 3216 C C . ASP A 1 404 ? 0.459 -12.799 -13.674 1.00 88.31 404 ASP A C 1
ATOM 3218 O O . ASP A 1 404 ? -0.387 -13.196 -12.870 1.00 88.31 404 ASP A O 1
ATOM 3222 N N . ASP A 1 405 ? 1.061 -11.621 -13.560 1.00 90.81 405 ASP A N 1
ATOM 3223 C CA . ASP A 1 405 ? 0.856 -10.749 -12.409 1.00 90.81 405 ASP A CA 1
ATOM 3224 C C . ASP A 1 405 ? -0.569 -10.152 -12.410 1.00 90.81 405 ASP A C 1
ATOM 3226 O O . ASP A 1 405 ? -1.087 -9.790 -11.361 1.00 90.81 405 ASP A O 1
ATOM 3230 N N . PHE A 1 406 ? -1.272 -10.098 -13.552 1.00 89.50 406 PHE A N 1
ATOM 3231 C CA . PHE A 1 406 ? -2.671 -9.646 -13.566 1.00 89.50 406 PHE A CA 1
ATOM 3232 C C . PHE A 1 406 ? -3.617 -10.636 -12.890 1.00 89.50 406 PHE A C 1
ATOM 3234 O O . PHE A 1 406 ? -4.570 -10.204 -12.243 1.00 89.50 406 PHE A O 1
ATOM 3241 N N . TYR A 1 407 ? -3.366 -11.938 -13.024 1.00 87.06 407 TYR A N 1
ATOM 3242 C CA . TYR A 1 407 ? -4.110 -12.960 -12.295 1.00 87.06 407 TYR A CA 1
ATOM 3243 C C . TYR A 1 407 ? -3.913 -12.829 -10.778 1.00 87.06 407 TYR A C 1
ATOM 3245 O O . TYR A 1 407 ? -4.880 -12.952 -10.029 1.00 87.06 407 TYR A O 1
ATOM 3253 N N . LEU A 1 408 ? -2.689 -12.539 -10.326 1.00 87.62 408 LEU A N 1
ATOM 3254 C CA . LEU A 1 408 ? -2.389 -12.309 -8.909 1.00 87.62 408 LEU A CA 1
ATOM 3255 C C . LEU A 1 408 ? -3.112 -11.060 -8.380 1.00 87.62 408 LEU A C 1
ATOM 3257 O O . LEU A 1 408 ? -3.855 -11.160 -7.407 1.00 87.62 408 LEU A O 1
ATOM 3261 N N . LEU A 1 409 ? -3.041 -9.932 -9.096 1.00 89.19 409 LEU A N 1
ATOM 3262 C CA . LEU A 1 409 ? -3.782 -8.706 -8.758 1.00 89.19 409 LEU A CA 1
ATOM 3263 C C . LEU A 1 409 ? -5.307 -8.905 -8.705 1.00 89.19 409 LEU A C 1
ATOM 3265 O O . LEU A 1 409 ? -6.009 -8.213 -7.961 1.00 89.19 409 LEU A O 1
ATOM 3269 N N . GLU A 1 410 ? -5.839 -9.816 -9.522 1.00 87.38 410 GLU A N 1
ATOM 3270 C CA . GLU A 1 410 ? -7.254 -10.188 -9.516 1.00 87.38 410 GLU A CA 1
ATOM 3271 C C . GLU A 1 410 ? -7.600 -11.046 -8.296 1.00 87.38 410 GLU A C 1
ATOM 3273 O O . GLU A 1 410 ? -8.601 -10.770 -7.643 1.00 87.38 410 GLU A O 1
ATOM 3278 N N . GLN A 1 411 ? -6.752 -12.008 -7.917 1.00 84.00 411 GLN A N 1
ATOM 3279 C CA . GLN A 1 411 ? -6.917 -12.765 -6.670 1.00 84.00 411 GLN A CA 1
ATOM 3280 C C . GLN A 1 411 ? -6.839 -11.871 -5.433 1.00 84.00 411 GLN A C 1
ATOM 3282 O O . GLN A 1 411 ? -7.596 -12.070 -4.482 1.00 84.00 411 GLN A O 1
ATOM 3287 N N . GLU A 1 412 ? -5.964 -10.869 -5.466 1.00 82.44 412 GLU A N 1
ATOM 3288 C CA . GLU A 1 412 ? -5.873 -9.862 -4.420 1.00 82.44 412 GLU A CA 1
ATOM 3289 C C . GLU A 1 412 ? -7.057 -8.886 -4.441 1.00 82.44 412 GLU A C 1
ATOM 3291 O O . GLU A 1 412 ? -7.211 -8.143 -3.495 1.00 82.44 412 GLU A O 1
ATOM 3296 N N . GLY A 1 413 ? -7.933 -8.854 -5.450 1.00 82.88 413 GLY A N 1
ATOM 3297 C CA . GLY A 1 413 ? -9.084 -7.933 -5.463 1.00 82.88 413 GLY A CA 1
ATOM 3298 C C . GLY A 1 413 ? -8.710 -6.456 -5.670 1.00 82.88 413 GLY A C 1
ATOM 3299 O O . GLY A 1 413 ? -9.470 -5.559 -5.305 1.00 82.88 413 GLY A O 1
ATOM 3300 N N . ILE A 1 414 ? -7.537 -6.188 -6.251 1.00 86.62 414 ILE A N 1
ATOM 3301 C CA . ILE A 1 414 ? -7.031 -4.835 -6.553 1.00 86.62 414 ILE A CA 1
ATOM 3302 C C . ILE A 1 414 ? -7.179 -4.523 -8.055 1.00 86.62 414 ILE A C 1
ATOM 3304 O O . ILE A 1 414 ? -7.172 -3.366 -8.481 1.00 86.62 414 ILE A O 1
ATOM 3308 N N . TYR A 1 415 ? -7.344 -5.551 -8.890 1.00 87.88 415 TYR A N 1
ATOM 3309 C CA . TYR A 1 415 ? -7.502 -5.389 -10.330 1.00 87.88 415 TYR A CA 1
ATOM 3310 C C . TYR A 1 415 ? -8.874 -4.816 -10.726 1.00 87.88 415 TYR A C 1
ATOM 3312 O O . TYR A 1 415 ? -9.921 -5.328 -10.339 1.00 87.88 415 TYR A O 1
ATOM 3320 N N . PHE A 1 416 ? -8.869 -3.806 -11.600 1.00 85.19 416 PHE A N 1
ATOM 3321 C CA . PHE A 1 416 ? -10.054 -3.323 -12.316 1.00 85.19 416 PHE A CA 1
ATOM 3322 C C . PHE A 1 416 ? -9.730 -3.089 -13.798 1.00 85.19 416 PHE A C 1
ATOM 3324 O O . PHE A 1 416 ? -8.574 -2.892 -14.171 1.00 85.19 416 PHE A O 1
ATOM 3331 N N . MET A 1 417 ? -10.749 -3.090 -14.665 1.00 84.12 417 MET A N 1
ATOM 3332 C CA . MET A 1 417 ? -10.584 -3.105 -16.131 1.00 84.12 417 MET A CA 1
ATOM 3333 C C . MET A 1 417 ? -9.681 -1.984 -16.681 1.00 84.12 417 MET A C 1
ATOM 3335 O O . MET A 1 417 ? -8.879 -2.222 -17.581 1.00 84.12 417 MET A O 1
ATOM 3339 N N . PHE A 1 418 ? -9.784 -0.771 -16.133 1.00 86.31 418 PHE A N 1
ATOM 3340 C CA . PHE A 1 418 ? -9.015 0.394 -16.587 1.00 86.31 418 PHE A CA 1
ATOM 3341 C C . PHE A 1 418 ? -7.630 0.526 -15.939 1.00 86.31 418 PHE A C 1
ATOM 3343 O O . PHE A 1 418 ? -6.876 1.433 -16.298 1.00 86.31 418 PHE A O 1
ATOM 3350 N N . LEU A 1 419 ? -7.267 -0.367 -15.012 1.00 89.38 419 LEU A N 1
ATOM 3351 C CA . LEU A 1 419 ? -6.019 -0.280 -14.259 1.00 89.38 419 LEU A CA 1
ATOM 3352 C C . LEU A 1 419 ? -4.770 -0.239 -15.163 1.00 89.38 419 LEU A C 1
ATOM 3354 O O . LEU A 1 419 ? -3.949 0.657 -14.964 1.00 89.38 419 LEU A O 1
ATOM 3358 N N . PRO A 1 420 ? -4.610 -1.106 -16.187 1.00 91.06 420 PRO A N 1
ATOM 3359 C CA . PRO A 1 420 ? -3.422 -1.067 -17.043 1.00 91.06 420 PRO A CA 1
ATOM 3360 C C . PRO A 1 420 ? -3.286 0.246 -17.823 1.00 91.06 420 PRO A C 1
ATOM 3362 O O . PRO A 1 420 ? -2.180 0.757 -17.993 1.00 91.06 420 PRO A O 1
ATOM 3365 N N . ALA A 1 421 ? -4.408 0.818 -18.272 1.00 91.12 421 ALA A N 1
ATOM 3366 C CA . ALA A 1 421 ? -4.416 2.090 -18.986 1.00 91.12 421 ALA A CA 1
ATOM 3367 C C . ALA A 1 421 ? -4.036 3.255 -18.060 1.00 91.12 421 ALA A C 1
ATOM 3369 O O . ALA A 1 421 ? -3.206 4.085 -18.431 1.00 91.12 421 ALA A O 1
ATOM 3370 N N . LEU A 1 422 ? -4.580 3.272 -16.837 1.00 91.00 422 LEU A N 1
ATOM 3371 C CA . LEU A 1 422 ? -4.237 4.260 -15.815 1.00 91.00 422 LEU A CA 1
ATOM 3372 C C . LEU A 1 422 ? -2.747 4.192 -15.452 1.00 91.00 422 LEU A C 1
ATOM 3374 O O . LEU A 1 422 ? -2.059 5.209 -15.494 1.00 91.00 422 LEU A O 1
ATOM 3378 N N . LEU A 1 423 ? -2.230 2.994 -15.160 1.00 93.38 423 LEU A N 1
ATOM 3379 C CA . LEU A 1 423 ? -0.814 2.786 -14.842 1.00 93.38 423 LEU A CA 1
ATOM 3380 C C . LEU A 1 423 ? 0.095 3.204 -15.998 1.00 93.38 423 LEU A C 1
ATOM 3382 O O . LEU A 1 423 ? 1.121 3.840 -15.765 1.00 93.38 423 LEU A O 1
ATOM 3386 N N . CYS A 1 424 ? -0.288 2.903 -17.240 1.00 93.06 424 CYS A N 1
ATOM 3387 C CA . CYS A 1 424 ? 0.470 3.306 -18.418 1.00 93.06 424 CYS A CA 1
ATOM 3388 C C . CYS A 1 424 ? 0.497 4.834 -18.590 1.00 93.06 424 CYS A C 1
ATOM 3390 O O . CYS A 1 424 ? 1.562 5.394 -18.846 1.00 93.06 424 CYS A O 1
ATOM 3392 N N . ALA A 1 425 ? -0.628 5.523 -18.373 1.00 93.00 425 ALA A N 1
ATOM 3393 C CA . ALA A 1 425 ? -0.692 6.984 -18.411 1.00 93.00 425 ALA A CA 1
ATOM 3394 C C . ALA A 1 425 ? 0.156 7.629 -17.299 1.00 93.00 425 ALA A C 1
ATOM 3396 O O . ALA A 1 425 ? 0.940 8.542 -17.566 1.00 93.00 425 ALA A O 1
ATOM 3397 N N . CYS A 1 426 ? 0.063 7.117 -16.066 1.00 93.12 426 CYS A N 1
ATOM 3398 C CA . CYS A 1 426 ? 0.889 7.569 -14.945 1.00 93.12 426 CYS A CA 1
ATOM 3399 C C . CYS A 1 426 ? 2.383 7.335 -15.208 1.00 93.12 426 CYS A C 1
ATOM 3401 O O . CYS A 1 426 ? 3.194 8.233 -14.989 1.00 93.12 426 CYS A O 1
ATOM 3403 N N . ALA A 1 427 ? 2.752 6.158 -15.716 1.00 94.81 427 ALA A N 1
ATOM 3404 C CA . ALA A 1 427 ? 4.130 5.826 -16.058 1.00 94.81 427 ALA A CA 1
ATOM 3405 C C . ALA A 1 427 ? 4.661 6.699 -17.202 1.00 94.81 427 ALA A C 1
ATOM 3407 O O . ALA A 1 427 ? 5.807 7.139 -17.158 1.00 94.81 427 ALA A O 1
ATOM 3408 N N . PHE A 1 428 ? 3.841 7.010 -18.203 1.00 94.69 428 PHE A N 1
ATOM 3409 C CA . PHE A 1 428 ? 4.219 7.929 -19.272 1.00 94.69 428 PHE A CA 1
ATOM 3410 C C . PHE A 1 428 ? 4.485 9.336 -18.744 1.00 94.69 428 PHE A C 1
ATOM 3412 O O . PHE A 1 428 ? 5.556 9.884 -19.002 1.00 94.69 428 PHE A O 1
ATOM 3419 N N . ALA A 1 429 ? 3.567 9.886 -17.944 1.00 94.69 429 ALA A N 1
ATOM 3420 C CA . ALA A 1 429 ? 3.750 11.190 -17.316 1.00 94.69 429 ALA A CA 1
ATOM 3421 C C . ALA A 1 429 ? 5.016 11.218 -16.444 1.00 94.69 429 ALA A C 1
ATOM 3423 O O . ALA A 1 429 ? 5.827 12.137 -16.555 1.00 94.69 429 ALA A O 1
ATOM 3424 N N . ALA A 1 430 ? 5.237 10.179 -15.635 1.00 94.44 430 ALA A N 1
ATOM 3425 C CA . ALA A 1 430 ? 6.427 10.054 -14.802 1.00 94.44 430 ALA A CA 1
ATOM 3426 C C . ALA A 1 430 ? 7.716 9.934 -15.633 1.00 94.44 430 ALA A C 1
ATOM 3428 O O . ALA A 1 430 ? 8.697 10.602 -15.318 1.00 94.44 430 ALA A O 1
ATOM 3429 N N . THR A 1 431 ? 7.717 9.158 -16.721 1.00 94.88 431 THR A N 1
ATOM 3430 C CA . THR A 1 431 ? 8.888 9.006 -17.605 1.00 94.88 431 THR A CA 1
ATOM 3431 C C . THR A 1 431 ? 9.194 10.315 -18.332 1.00 94.88 431 THR A C 1
ATOM 3433 O O . THR A 1 431 ? 10.357 10.703 -18.436 1.00 94.88 431 THR A O 1
ATOM 3436 N N . TYR A 1 432 ? 8.168 11.031 -18.800 1.00 94.94 432 TYR A N 1
ATOM 3437 C CA . TYR A 1 432 ? 8.313 12.347 -19.420 1.00 94.94 432 TYR A CA 1
ATOM 3438 C C . TYR A 1 432 ? 8.897 13.373 -18.440 1.00 94.94 432 TYR A C 1
ATOM 3440 O O . TYR A 1 432 ? 9.866 14.059 -18.771 1.00 94.94 432 TYR A O 1
ATOM 3448 N N . LEU A 1 433 ? 8.364 13.440 -17.215 1.00 95.38 433 LEU A N 1
ATOM 3449 C CA . LEU A 1 433 ? 8.874 14.322 -16.162 1.00 95.38 433 LEU A CA 1
ATOM 3450 C C . LEU A 1 433 ? 10.306 13.955 -15.764 1.00 95.38 433 LEU A C 1
ATOM 3452 O O . LEU A 1 433 ? 11.157 14.837 -15.684 1.00 95.38 433 LEU A O 1
ATOM 3456 N N . GLN A 1 434 ? 10.597 12.665 -15.577 1.00 93.81 434 GLN A N 1
ATOM 3457 C CA . GLN A 1 434 ? 11.936 12.168 -15.257 1.00 93.81 434 GLN A CA 1
ATOM 3458 C C . GLN A 1 434 ? 12.940 12.536 -16.352 1.00 93.81 434 GLN A C 1
ATOM 3460 O O . GLN A 1 434 ? 14.037 13.003 -16.056 1.00 93.81 434 GLN A O 1
ATOM 3465 N N . THR A 1 435 ? 12.563 12.360 -17.616 1.00 94.56 435 THR A N 1
ATOM 3466 C CA . THR A 1 435 ? 13.414 12.663 -18.772 1.00 94.56 435 THR A CA 1
ATOM 3467 C C . THR A 1 435 ? 13.639 14.157 -18.908 1.00 94.56 435 THR A C 1
ATOM 3469 O O . THR A 1 435 ? 14.778 14.582 -19.074 1.00 94.56 435 THR A O 1
ATOM 3472 N N . SER A 1 436 ? 12.584 14.959 -18.760 1.00 94.25 436 SER A N 1
ATOM 3473 C CA . SER A 1 436 ? 12.677 16.418 -18.779 1.00 94.25 436 SER A CA 1
ATOM 3474 C C . SER A 1 436 ? 13.589 16.916 -17.661 1.00 94.25 436 SER A C 1
ATOM 3476 O O . SER A 1 436 ? 14.528 17.663 -17.928 1.00 94.25 436 SER A O 1
ATOM 3478 N N . ALA A 1 437 ? 13.384 16.456 -16.425 1.00 95.06 437 ALA A N 1
ATOM 3479 C CA . ALA A 1 437 ? 14.216 16.830 -15.287 1.00 95.06 437 ALA A CA 1
ATOM 3480 C C . ALA A 1 437 ? 15.680 16.410 -15.486 1.00 95.06 437 ALA A C 1
ATOM 3482 O O . ALA A 1 437 ? 16.580 17.231 -15.317 1.00 95.06 437 ALA A O 1
ATOM 3483 N N . ALA A 1 438 ? 15.929 15.164 -15.904 1.00 94.25 438 ALA A N 1
ATOM 3484 C CA . ALA A 1 438 ? 17.277 14.655 -16.144 1.00 94.25 438 ALA A CA 1
ATOM 3485 C C . ALA A 1 438 ? 17.984 15.394 -17.289 1.00 94.25 438 ALA A C 1
ATOM 3487 O O . ALA A 1 438 ? 19.159 15.728 -17.160 1.00 94.25 438 ALA A O 1
ATOM 3488 N N . PHE A 1 439 ? 17.287 15.689 -18.388 1.00 93.94 439 PHE A N 1
ATOM 3489 C CA . PHE A 1 439 ? 17.859 16.389 -19.537 1.00 93.94 439 PHE A CA 1
ATOM 3490 C C . PHE A 1 439 ? 18.269 17.818 -19.178 1.00 93.94 439 PHE A C 1
ATOM 3492 O O . PHE A 1 439 ? 19.409 18.205 -19.428 1.00 93.94 439 PHE A O 1
ATOM 3499 N N . HIS A 1 440 ? 17.389 18.571 -18.511 1.00 92.31 440 HIS A N 1
ATOM 3500 C CA . HIS A 1 440 ? 17.705 19.927 -18.063 1.00 92.31 440 HIS A CA 1
ATOM 3501 C C . HIS A 1 440 ? 18.816 19.925 -17.007 1.00 92.31 440 HIS A C 1
ATOM 3503 O O . HIS A 1 440 ? 19.746 20.723 -17.100 1.00 92.31 440 HIS A O 1
ATOM 3509 N N . PHE A 1 441 ? 18.774 19.003 -16.040 1.00 93.25 441 PHE A N 1
ATOM 3510 C CA . PHE A 1 441 ? 19.805 18.890 -15.008 1.00 93.25 441 PHE A CA 1
ATOM 3511 C C . PHE A 1 441 ? 21.184 18.563 -15.599 1.00 93.25 441 PHE A C 1
ATOM 3513 O O . PHE A 1 441 ? 22.160 19.260 -15.322 1.00 93.25 441 PHE A O 1
ATOM 3520 N N . LEU A 1 442 ? 21.275 17.545 -16.461 1.00 91.25 442 LEU A N 1
ATOM 3521 C CA . LEU A 1 442 ? 22.529 17.168 -17.120 1.00 91.25 442 LEU A CA 1
ATOM 3522 C C . LEU A 1 442 ? 22.993 18.238 -18.119 1.00 91.25 442 LEU A C 1
ATOM 3524 O O . LEU A 1 442 ? 24.193 18.476 -18.245 1.00 91.25 442 LEU A O 1
ATOM 3528 N N . GLY A 1 443 ? 22.069 18.926 -18.792 1.00 89.06 443 GLY A N 1
ATOM 3529 C CA . GLY A 1 443 ? 22.371 20.063 -19.662 1.00 89.06 443 GLY A CA 1
ATOM 3530 C C . GLY A 1 443 ? 22.973 21.243 -18.894 1.00 89.06 443 GLY A C 1
ATOM 3531 O O . GLY A 1 443 ? 23.994 21.795 -19.311 1.00 89.06 443 GLY A O 1
ATOM 3532 N N . MET A 1 444 ? 22.404 21.579 -17.732 1.00 88.81 444 MET A N 1
ATOM 3533 C CA . MET A 1 444 ? 22.949 22.586 -16.817 1.00 88.81 444 MET A CA 1
ATOM 3534 C C . MET A 1 444 ? 24.328 22.181 -16.298 1.00 88.81 444 MET A C 1
ATOM 3536 O O . MET A 1 444 ? 25.259 22.983 -16.345 1.00 88.81 444 MET A O 1
ATOM 3540 N N . LEU A 1 445 ? 24.498 20.927 -15.871 1.00 87.81 445 LEU A N 1
ATOM 3541 C CA . LEU A 1 445 ? 25.788 20.417 -15.404 1.00 87.81 445 LEU A CA 1
ATOM 3542 C C . LEU A 1 445 ? 26.849 20.455 -16.514 1.00 87.81 445 LEU A C 1
ATOM 3544 O O . LEU A 1 445 ? 27.989 20.841 -16.272 1.00 87.81 445 LEU A O 1
ATOM 3548 N N . SER A 1 446 ? 26.463 20.132 -17.749 1.00 85.31 446 SER A N 1
ATOM 3549 C CA . SER A 1 446 ? 27.316 20.254 -18.932 1.00 85.31 446 SER A CA 1
ATOM 3550 C C . SER A 1 446 ? 27.683 21.715 -19.243 1.00 85.31 446 SER A C 1
ATOM 3552 O O . SER A 1 446 ? 28.818 22.007 -19.622 1.00 85.31 446 SER A O 1
ATOM 3554 N N . TYR A 1 447 ? 26.767 22.669 -19.030 1.00 83.19 447 TYR A N 1
ATOM 3555 C CA . TYR A 1 447 ? 27.055 24.105 -19.140 1.00 83.19 447 TYR A CA 1
ATOM 3556 C C . TYR A 1 447 ? 28.023 24.605 -18.068 1.00 83.19 447 TYR A C 1
ATOM 3558 O O . TYR A 1 447 ? 28.982 25.295 -18.396 1.00 83.19 447 TYR A O 1
ATOM 3566 N N . VAL A 1 448 ? 27.838 24.209 -16.811 1.00 81.50 448 VAL A N 1
ATOM 3567 C CA . VAL A 1 448 ? 28.788 24.524 -15.734 1.00 81.50 448 VAL A CA 1
ATOM 3568 C C . VAL A 1 448 ? 30.148 23.892 -16.033 1.00 81.50 448 VAL A C 1
ATOM 3570 O O . VAL A 1 448 ? 31.174 24.561 -15.940 1.00 81.50 448 VAL A O 1
ATOM 3573 N N . GLY A 1 449 ? 30.162 22.649 -16.518 1.00 73.62 449 GLY A N 1
ATOM 3574 C CA . GLY A 1 449 ? 31.363 22.002 -17.037 1.00 73.62 449 GLY A CA 1
ATOM 3575 C C . GLY A 1 449 ? 32.068 22.849 -18.101 1.00 73.62 449 GLY A C 1
ATOM 3576 O O . GLY A 1 449 ? 33.281 22.986 -18.051 1.00 73.62 449 GLY A O 1
ATOM 3577 N N . ARG A 1 450 ? 31.348 23.523 -19.010 1.00 70.62 450 ARG A N 1
ATOM 3578 C CA . ARG A 1 450 ? 31.968 24.446 -19.987 1.00 70.62 450 ARG A CA 1
ATOM 3579 C C . ARG A 1 450 ? 32.725 25.609 -19.343 1.00 70.62 450 ARG A C 1
ATOM 3581 O O . ARG A 1 450 ? 33.712 26.042 -19.929 1.00 70.62 450 ARG A O 1
ATOM 3588 N N . LEU A 1 451 ? 32.265 26.108 -18.198 1.00 64.81 451 LEU A N 1
ATOM 3589 C CA . LEU A 1 451 ? 32.866 27.254 -17.507 1.00 64.81 451 LEU A CA 1
ATOM 3590 C C . LEU A 1 451 ? 34.123 26.868 -16.718 1.00 64.81 451 LEU A C 1
ATOM 3592 O O . LEU A 1 451 ? 35.041 27.674 -16.614 1.00 64.81 451 LEU A O 1
ATOM 3596 N N . PHE A 1 452 ? 34.172 25.642 -16.188 1.00 59.59 452 PHE A N 1
ATOM 3597 C CA . PHE A 1 452 ? 35.239 25.195 -15.283 1.00 59.59 452 PHE A CA 1
ATOM 3598 C C . PHE A 1 452 ? 36.222 24.184 -15.899 1.00 59.59 452 PHE A C 1
ATOM 3600 O O . PHE A 1 452 ? 37.298 23.965 -15.348 1.00 59.59 452 PHE A O 1
ATOM 3607 N N . TRP A 1 453 ? 35.882 23.544 -17.021 1.00 57.12 453 TRP A N 1
ATOM 3608 C CA . TRP A 1 453 ? 36.619 22.389 -17.538 1.00 57.12 453 TRP A CA 1
ATOM 3609 C C . TRP A 1 453 ? 37.564 22.755 -18.691 1.00 57.12 453 TRP A C 1
ATOM 3611 O O . TRP A 1 453 ? 37.208 22.677 -19.869 1.00 57.12 453 TRP A O 1
ATOM 3621 N N . CYS A 1 454 ? 38.809 23.086 -18.347 1.00 50.91 454 CYS A N 1
ATOM 3622 C CA . CYS A 1 454 ? 39.958 23.015 -19.253 1.00 50.91 454 CYS A CA 1
ATOM 3623 C C . CYS A 1 454 ? 40.561 21.603 -19.176 1.00 50.91 454 CYS A C 1
ATOM 3625 O O . CYS A 1 454 ? 41.571 21.410 -18.501 1.00 50.91 454 CYS A O 1
ATOM 3627 N N . VAL A 1 455 ? 39.946 20.589 -19.806 1.00 56.84 455 VAL A N 1
ATOM 3628 C CA . VAL A 1 455 ? 40.633 19.289 -19.908 1.00 56.84 455 VAL A CA 1
ATOM 3629 C C . VAL A 1 455 ? 41.744 19.376 -20.949 1.00 56.84 455 VAL A C 1
ATOM 3631 O O . VAL A 1 455 ? 41.453 19.702 -22.102 1.00 56.84 455 VAL A O 1
ATOM 3634 N N . PRO A 1 456 ? 42.998 19.076 -20.569 1.00 57.03 456 PRO A N 1
ATOM 3635 C CA . PRO A 1 456 ? 44.101 19.026 -21.512 1.00 57.03 456 PRO A CA 1
ATOM 3636 C C . PRO A 1 456 ? 43.890 17.880 -22.513 1.00 57.03 456 PRO A C 1
ATOM 3638 O O . PRO A 1 456 ? 43.474 16.779 -22.146 1.00 57.03 456 PRO A O 1
ATOM 3641 N N . GLU A 1 457 ? 44.199 18.125 -23.787 1.00 53.59 457 GLU A N 1
ATOM 3642 C CA . GLU A 1 457 ? 43.990 17.177 -24.897 1.00 53.59 457 GLU A CA 1
ATOM 3643 C C . GLU A 1 457 ? 44.705 15.825 -24.695 1.00 53.59 457 GLU A C 1
ATOM 3645 O O . GLU A 1 457 ? 44.233 14.787 -25.163 1.00 53.59 457 GLU A O 1
ATOM 3650 N N . SER A 1 458 ? 45.784 15.798 -23.905 1.00 56.62 458 SER A N 1
ATOM 3651 C CA . SER A 1 458 ? 46.525 14.586 -23.520 1.00 56.62 458 SER A CA 1
ATOM 3652 C C . SER A 1 458 ? 45.695 13.574 -22.714 1.00 56.62 458 SER A C 1
ATOM 3654 O O . SER A 1 458 ? 45.899 12.361 -22.827 1.00 56.62 458 SER A O 1
ATOM 3656 N N . LEU A 1 459 ? 44.723 14.057 -21.935 1.00 58.28 459 LEU A N 1
ATOM 3657 C CA . LEU A 1 459 ? 43.798 13.241 -21.141 1.00 58.28 459 LEU A CA 1
ATOM 3658 C C . LEU A 1 459 ? 42.685 12.651 -22.022 1.00 58.28 459 LEU A C 1
ATOM 3660 O O . LEU A 1 459 ? 42.202 11.546 -21.775 1.00 58.28 459 LEU A O 1
ATOM 3664 N N . LEU A 1 460 ? 42.331 13.354 -23.103 1.00 59.62 460 LEU A N 1
ATOM 3665 C CA . LEU A 1 460 ? 41.375 12.888 -24.106 1.00 59.62 460 LEU A CA 1
ATOM 3666 C C . LEU A 1 460 ? 41.957 11.747 -24.961 1.00 59.62 460 LEU A C 1
ATOM 3668 O O . LEU A 1 460 ? 41.228 10.820 -25.314 1.00 59.62 460 LEU A O 1
ATOM 3672 N N . ALA A 1 461 ? 43.270 11.771 -25.227 1.00 59.31 461 ALA A N 1
ATOM 3673 C CA . ALA A 1 461 ? 43.977 10.718 -25.963 1.00 59.31 461 ALA A CA 1
ATOM 3674 C C . ALA A 1 461 ? 43.933 9.351 -25.246 1.00 59.31 461 ALA A C 1
ATOM 3676 O O . ALA A 1 461 ? 43.806 8.314 -25.893 1.00 59.31 461 ALA A O 1
ATOM 3677 N N . HIS A 1 462 ? 43.947 9.347 -23.908 1.00 74.31 462 HIS A N 1
ATOM 3678 C CA . HIS A 1 462 ? 43.867 8.132 -23.083 1.00 74.31 462 HIS A CA 1
ATOM 3679 C C . HIS A 1 462 ? 42.440 7.795 -22.621 1.00 74.31 462 HIS A C 1
ATOM 3681 O O . HIS A 1 462 ? 42.232 6.803 -21.920 1.00 74.31 462 HIS A O 1
ATOM 3687 N N . ALA A 1 463 ? 41.434 8.579 -23.026 1.00 73.62 463 ALA A N 1
ATOM 3688 C CA . ALA A 1 463 ? 40.068 8.455 -22.520 1.00 73.62 463 ALA A CA 1
ATOM 3689 C C . ALA A 1 463 ? 39.452 7.071 -22.779 1.00 73.62 463 ALA A C 1
ATOM 3691 O O . ALA A 1 463 ? 38.746 6.550 -21.919 1.00 73.62 463 ALA A O 1
ATOM 3692 N N . LYS A 1 464 ? 39.760 6.442 -23.922 1.00 77.12 464 LYS A N 1
ATOM 3693 C CA . LYS A 1 464 ? 39.278 5.087 -24.242 1.00 77.12 464 LYS A CA 1
ATOM 3694 C C . LYS A 1 464 ? 39.868 4.026 -23.312 1.00 77.12 464 LYS A C 1
ATOM 3696 O O . LYS A 1 464 ? 39.136 3.163 -22.839 1.00 77.12 464 LYS A O 1
ATOM 3701 N N . LEU A 1 465 ? 41.165 4.113 -23.004 1.00 83.19 465 LEU A N 1
ATOM 3702 C CA . LEU A 1 465 ? 41.825 3.191 -22.075 1.00 83.19 465 LEU A CA 1
ATOM 3703 C C . LEU A 1 465 ? 41.250 3.340 -20.660 1.00 83.19 465 LEU A C 1
ATOM 3705 O O . LEU A 1 465 ? 40.896 2.347 -20.030 1.00 83.19 465 LEU A O 1
ATOM 3709 N N . VAL A 1 466 ? 41.079 4.579 -20.190 1.00 83.44 466 VAL A N 1
ATOM 3710 C CA . VAL A 1 466 ? 40.472 4.876 -18.881 1.00 83.44 466 VAL A CA 1
ATOM 3711 C C . VAL A 1 466 ? 39.035 4.351 -18.801 1.00 83.44 466 VAL A C 1
ATOM 3713 O O . VAL A 1 466 ? 38.653 3.742 -17.805 1.00 83.44 466 VAL A O 1
ATOM 3716 N N . GLN A 1 467 ? 38.244 4.519 -19.861 1.00 83.19 467 GLN A N 1
ATOM 3717 C CA . GLN A 1 467 ? 36.869 4.022 -19.943 1.00 83.19 467 GLN A CA 1
ATOM 3718 C C . GLN A 1 467 ? 36.792 2.488 -19.889 1.00 83.19 467 GLN A C 1
ATOM 3720 O O . GLN A 1 467 ? 35.912 1.946 -19.216 1.00 83.19 467 GLN A O 1
ATOM 3725 N N . VAL A 1 468 ? 37.725 1.781 -20.538 1.00 86.25 468 VAL A N 1
ATOM 3726 C CA . VAL A 1 468 ? 37.834 0.315 -20.448 1.00 86.25 468 VAL A CA 1
ATOM 3727 C C . VAL A 1 468 ? 38.203 -0.110 -19.029 1.00 86.25 468 VAL A C 1
ATOM 3729 O O . VAL A 1 468 ? 37.523 -0.966 -18.468 1.00 86.25 468 VAL A O 1
ATOM 3732 N N . MET A 1 469 ? 39.203 0.526 -18.409 1.00 88.75 469 MET A N 1
ATOM 3733 C CA . MET A 1 469 ? 39.596 0.225 -17.027 1.00 88.75 469 MET A CA 1
ATOM 3734 C C . MET A 1 469 ? 38.431 0.422 -16.055 1.00 88.75 469 MET A C 1
ATOM 3736 O O . MET A 1 469 ? 38.148 -0.463 -15.252 1.00 88.75 469 MET A O 1
ATOM 3740 N N . LEU A 1 470 ? 37.693 1.530 -16.170 1.00 89.44 470 LEU A N 1
ATOM 3741 C CA . LEU A 1 470 ? 36.521 1.779 -15.331 1.00 89.44 470 LEU A CA 1
ATOM 3742 C C . LEU A 1 470 ? 35.401 0.755 -15.573 1.00 89.44 470 LEU A C 1
ATOM 3744 O O . LEU A 1 470 ? 34.760 0.307 -14.623 1.00 89.44 470 LEU A O 1
ATOM 3748 N N . SER A 1 471 ? 35.192 0.328 -16.819 1.00 89.31 471 SER A N 1
ATOM 3749 C CA . SER A 1 471 ? 34.210 -0.716 -17.144 1.00 89.31 471 SER A CA 1
ATOM 3750 C C . SER A 1 471 ? 34.591 -2.065 -16.521 1.00 89.31 471 SER A C 1
ATOM 3752 O O . SER A 1 471 ? 33.740 -2.733 -15.937 1.00 89.31 471 SER A O 1
ATOM 3754 N N . VAL A 1 472 ? 35.879 -2.429 -16.554 1.00 92.88 472 VAL A N 1
ATOM 3755 C CA . VAL A 1 472 ? 36.404 -3.626 -15.877 1.00 92.88 472 VAL A CA 1
ATOM 3756 C C . VAL A 1 472 ? 36.232 -3.509 -14.364 1.00 92.88 472 VAL A C 1
ATOM 3758 O O . VAL A 1 472 ? 35.771 -4.458 -13.737 1.00 92.88 472 VAL A O 1
ATOM 3761 N N . THR A 1 473 ? 36.510 -2.346 -13.764 1.00 92.81 473 THR A N 1
ATOM 3762 C CA . THR A 1 473 ? 36.267 -2.151 -12.324 1.00 92.81 473 THR A CA 1
ATOM 3763 C C . THR A 1 473 ? 34.789 -2.278 -11.964 1.00 92.81 473 THR A C 1
ATOM 3765 O O . THR A 1 473 ? 34.472 -2.905 -10.957 1.00 92.81 473 THR A O 1
ATOM 3768 N N . ALA A 1 474 ? 33.878 -1.766 -12.800 1.00 91.88 474 ALA A N 1
ATOM 3769 C CA . ALA A 1 474 ? 32.442 -1.920 -12.590 1.00 91.88 474 ALA A CA 1
ATOM 3770 C C . ALA A 1 474 ? 32.038 -3.401 -12.600 1.00 91.88 474 ALA A C 1
ATOM 3772 O O . ALA A 1 474 ? 31.332 -3.838 -11.694 1.00 91.88 474 ALA A O 1
ATOM 3773 N N . MET A 1 475 ? 32.548 -4.187 -13.556 1.00 92.75 475 MET A N 1
ATOM 3774 C CA . MET A 1 475 ? 32.330 -5.636 -13.604 1.00 92.75 475 MET A CA 1
ATOM 3775 C C . MET A 1 475 ? 32.904 -6.345 -12.372 1.00 92.75 475 MET A C 1
ATOM 3777 O O . MET A 1 475 ? 32.202 -7.140 -11.754 1.00 92.75 475 MET A O 1
ATOM 3781 N N . SER A 1 476 ? 34.133 -6.030 -11.960 1.00 92.81 476 SER A N 1
ATOM 3782 C CA . SER A 1 476 ? 34.757 -6.633 -10.774 1.00 92.81 476 SER A CA 1
ATOM 3783 C C . SER A 1 476 ? 33.974 -6.343 -9.490 1.00 92.81 476 SER A C 1
ATOM 3785 O O . SER A 1 476 ? 33.793 -7.234 -8.662 1.00 92.81 476 SER A O 1
ATOM 3787 N N . MET A 1 477 ? 33.435 -5.128 -9.342 1.00 91.69 477 MET A N 1
ATOM 3788 C CA . MET A 1 477 ? 32.634 -4.755 -8.171 1.00 91.69 477 MET A CA 1
ATOM 3789 C C . MET A 1 477 ? 31.329 -5.550 -8.061 1.00 91.69 477 MET A C 1
ATOM 3791 O O . MET A 1 477 ? 30.859 -5.758 -6.945 1.00 91.69 477 MET A O 1
ATOM 3795 N N . THR A 1 478 ? 30.783 -6.079 -9.167 1.00 91.88 478 THR A N 1
ATOM 3796 C CA . THR A 1 478 ? 29.576 -6.928 -9.113 1.00 91.88 478 THR A CA 1
ATOM 3797 C C . THR A 1 478 ? 29.784 -8.229 -8.336 1.00 91.88 478 THR A C 1
ATOM 3799 O O . THR A 1 478 ? 28.824 -8.753 -7.776 1.00 91.88 478 THR A O 1
ATOM 3802 N N . PHE A 1 479 ? 31.022 -8.735 -8.244 1.00 90.25 479 PHE A N 1
ATOM 3803 C CA . PHE A 1 479 ? 31.332 -9.933 -7.456 1.00 90.25 479 PHE A CA 1
ATOM 3804 C C . PHE A 1 479 ? 31.269 -9.683 -5.945 1.00 90.25 479 PHE A C 1
ATOM 3806 O O . PHE A 1 479 ? 30.980 -10.612 -5.191 1.00 90.25 479 PHE A O 1
ATOM 3813 N N . LEU A 1 480 ? 31.497 -8.440 -5.509 1.00 91.38 480 LEU A N 1
ATOM 3814 C CA . LEU A 1 480 ? 31.331 -8.023 -4.116 1.00 91.38 480 LEU A CA 1
ATOM 3815 C C . LEU A 1 480 ? 29.868 -7.654 -3.837 1.00 91.38 480 LEU A C 1
ATOM 3817 O O . LEU A 1 480 ? 29.250 -8.196 -2.920 1.00 91.38 480 LEU A O 1
ATOM 3821 N N . CYS A 1 481 ? 29.312 -6.766 -4.665 1.00 92.44 481 CYS A N 1
ATOM 3822 C CA . CYS A 1 481 ? 27.933 -6.297 -4.605 1.00 92.44 481 CYS A CA 1
ATOM 3823 C C . CYS A 1 481 ? 27.455 -5.917 -6.016 1.00 92.44 481 CYS A C 1
ATOM 3825 O O . CYS A 1 481 ? 27.976 -4.980 -6.630 1.00 92.44 481 CYS A O 1
ATOM 3827 N N . GLY A 1 482 ? 26.433 -6.604 -6.529 1.00 92.62 482 GLY A N 1
ATOM 3828 C CA . GLY A 1 482 ? 25.876 -6.355 -7.862 1.00 92.62 482 GLY A CA 1
ATOM 3829 C C . GLY A 1 482 ? 25.442 -4.902 -8.063 1.00 92.62 482 GLY A C 1
ATOM 3830 O O . GLY A 1 482 ? 25.772 -4.285 -9.079 1.00 92.62 482 GLY A O 1
ATOM 3831 N N . THR A 1 483 ? 24.791 -4.309 -7.061 1.00 94.50 483 THR A N 1
ATOM 3832 C CA . THR A 1 483 ? 24.355 -2.905 -7.086 1.00 94.50 483 THR A CA 1
ATOM 3833 C C . THR A 1 483 ? 25.516 -1.913 -7.157 1.00 94.50 483 THR A C 1
ATOM 3835 O O . THR A 1 483 ? 25.391 -0.890 -7.826 1.00 94.50 483 THR A O 1
ATOM 3838 N N . ALA A 1 484 ? 26.661 -2.200 -6.530 1.00 93.75 484 ALA A N 1
ATOM 3839 C CA . ALA A 1 484 ? 27.834 -1.328 -6.625 1.00 93.75 484 ALA A CA 1
ATOM 3840 C C . ALA A 1 484 ? 28.373 -1.273 -8.066 1.00 93.75 484 ALA A C 1
ATOM 3842 O O . ALA A 1 484 ? 28.658 -0.191 -8.583 1.00 93.75 484 ALA A O 1
ATOM 3843 N N . GLY A 1 485 ? 28.432 -2.422 -8.748 1.00 94.00 485 GLY A N 1
ATOM 3844 C CA . GLY A 1 485 ? 28.773 -2.474 -10.172 1.00 94.00 485 GLY A CA 1
ATOM 3845 C C . GLY A 1 485 ? 27.759 -1.737 -11.055 1.00 94.00 485 GLY A C 1
ATOM 3846 O O . GLY A 1 485 ? 28.159 -0.971 -11.934 1.00 94.00 485 GLY A O 1
ATOM 3847 N N . LEU A 1 486 ? 26.456 -1.870 -10.766 1.00 95.38 486 LEU A N 1
ATOM 3848 C CA . LEU A 1 486 ? 25.395 -1.120 -11.454 1.00 95.38 486 LEU A CA 1
ATOM 3849 C C . LEU A 1 486 ? 25.549 0.396 -11.296 1.00 95.38 486 LEU A C 1
ATOM 3851 O O . LEU A 1 486 ? 25.410 1.116 -12.282 1.00 95.38 486 LEU A O 1
ATOM 3855 N N . LEU A 1 487 ? 25.866 0.888 -10.094 1.00 96.00 487 LEU A N 1
ATOM 3856 C CA . LEU A 1 487 ? 26.085 2.318 -9.847 1.00 96.00 487 LEU A CA 1
ATOM 3857 C C . LEU A 1 487 ? 27.302 2.855 -10.604 1.00 96.00 487 LEU A C 1
ATOM 3859 O O . LEU A 1 487 ? 27.242 3.951 -11.163 1.00 96.00 487 LEU A O 1
ATOM 3863 N N . LEU A 1 488 ? 28.386 2.080 -10.683 1.00 94.62 488 LEU A N 1
ATOM 3864 C CA . LEU A 1 488 ? 29.548 2.448 -11.493 1.00 94.62 488 LEU A CA 1
ATOM 3865 C C . LEU A 1 488 ? 29.201 2.485 -12.987 1.00 94.62 488 LEU A C 1
ATOM 3867 O O . LEU A 1 488 ? 29.554 3.438 -13.677 1.00 94.62 488 LEU A O 1
ATOM 3871 N N . SER A 1 489 ? 28.454 1.497 -13.490 1.00 94.50 489 SER A N 1
ATOM 3872 C CA . SER A 1 489 ? 27.977 1.483 -14.881 1.00 94.50 489 SER A CA 1
ATOM 3873 C C . SER A 1 489 ? 27.025 2.644 -15.193 1.00 94.50 489 SER A C 1
ATOM 3875 O O . SER A 1 489 ? 27.160 3.282 -16.236 1.00 94.50 489 SER A O 1
ATOM 3877 N N . ALA A 1 490 ? 26.112 2.970 -14.276 1.00 95.38 490 ALA A N 1
ATOM 3878 C CA . ALA A 1 490 ? 25.252 4.148 -14.351 1.00 95.38 490 ALA A CA 1
ATOM 3879 C C . ALA A 1 490 ? 26.074 5.445 -14.419 1.00 95.38 490 ALA A C 1
ATOM 3881 O O . ALA A 1 490 ? 25.842 6.282 -15.292 1.00 95.38 490 ALA A O 1
ATOM 3882 N N . GLY A 1 491 ? 27.088 5.586 -13.558 1.00 92.50 491 GLY A N 1
ATOM 3883 C CA . GLY A 1 491 ? 28.010 6.722 -13.572 1.00 92.50 491 GLY A CA 1
ATOM 3884 C C . GLY A 1 491 ? 28.735 6.878 -14.911 1.00 92.50 491 GLY A C 1
ATOM 3885 O O . GLY A 1 491 ? 28.794 7.981 -15.454 1.00 92.50 491 GLY A O 1
ATOM 3886 N N . LEU A 1 492 ? 29.218 5.778 -15.498 1.00 91.31 492 LEU A N 1
ATOM 3887 C CA . LEU A 1 492 ? 29.865 5.790 -16.815 1.00 91.31 492 LEU A CA 1
ATOM 3888 C C . LEU A 1 492 ? 28.927 6.250 -17.938 1.00 91.31 492 LEU A C 1
ATOM 3890 O O . LEU A 1 492 ? 29.332 7.039 -18.796 1.00 91.31 492 LEU A O 1
ATOM 3894 N N . LEU A 1 493 ? 27.670 5.801 -17.921 1.00 92.38 493 LEU A N 1
ATOM 3895 C CA . LEU A 1 493 ? 26.655 6.253 -18.872 1.00 92.38 493 LEU A CA 1
ATOM 3896 C C . LEU A 1 493 ? 26.346 7.745 -18.708 1.00 92.38 493 LEU A C 1
ATOM 3898 O O . LEU A 1 493 ? 26.319 8.470 -19.702 1.00 92.38 493 LEU A O 1
ATOM 3902 N N . ILE A 1 494 ? 26.197 8.227 -17.470 1.00 92.38 494 ILE A N 1
ATOM 3903 C CA . ILE A 1 494 ? 25.976 9.651 -17.177 1.00 92.38 494 ILE A CA 1
ATOM 3904 C C . ILE A 1 494 ? 27.136 10.497 -17.714 1.00 92.38 494 ILE A C 1
ATOM 3906 O O . ILE A 1 494 ? 26.898 11.493 -18.395 1.00 92.38 494 ILE A O 1
ATOM 3910 N N . LEU A 1 495 ? 28.387 10.086 -17.484 1.00 88.31 495 LEU A N 1
ATOM 3911 C CA . LEU A 1 495 ? 29.566 10.780 -18.014 1.00 88.31 495 LEU A CA 1
ATOM 3912 C C . LEU A 1 495 ? 29.568 10.820 -19.549 1.00 88.31 495 LEU A C 1
ATOM 3914 O O . LEU A 1 495 ? 29.876 11.856 -20.146 1.00 88.31 495 LEU A O 1
ATOM 3918 N N . LYS A 1 496 ? 29.181 9.720 -20.207 1.00 87.88 496 LYS A N 1
ATOM 3919 C CA . LYS A 1 496 ? 29.065 9.667 -21.670 1.00 87.88 496 LYS A CA 1
ATOM 3920 C C . LYS A 1 496 ? 27.971 10.602 -22.187 1.00 87.88 496 LYS A C 1
ATOM 3922 O O . LYS A 1 496 ? 28.220 11.344 -23.137 1.00 87.88 496 LYS A O 1
ATOM 3927 N N . VAL A 1 497 ? 26.796 10.611 -21.559 1.00 90.69 497 VAL A N 1
ATOM 3928 C CA . VAL A 1 497 ? 25.684 11.510 -21.910 1.00 90.69 497 VAL A CA 1
ATOM 3929 C C . VAL A 1 497 ? 26.076 12.973 -21.696 1.00 90.69 497 VAL A C 1
ATOM 3931 O O . VAL A 1 497 ? 25.848 13.790 -22.583 1.00 90.69 497 VAL A O 1
ATOM 3934 N N . LEU A 1 498 ? 26.744 13.310 -20.589 1.00 88.62 498 LEU A N 1
ATOM 3935 C CA . LEU A 1 498 ? 27.254 14.662 -20.330 1.00 88.62 498 LEU A CA 1
ATOM 3936 C C . LEU A 1 498 ? 28.218 15.134 -21.422 1.00 88.62 498 LEU A C 1
ATOM 3938 O O . LEU A 1 498 ? 28.111 16.274 -21.878 1.00 88.62 498 LEU A O 1
ATOM 3942 N N . ARG A 1 499 ? 29.11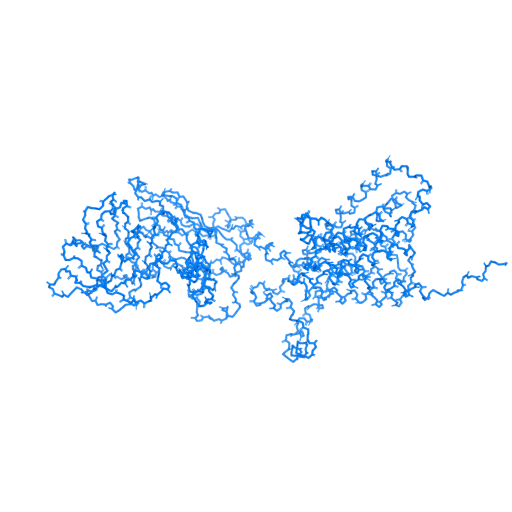8 14.254 -21.883 1.00 85.38 499 ARG A N 1
ATOM 3943 C CA . ARG A 1 499 ? 30.020 14.541 -23.009 1.00 85.38 499 ARG A CA 1
ATOM 3944 C C . ARG A 1 499 ? 29.251 14.788 -24.308 1.00 85.38 499 ARG A C 1
ATOM 3946 O O . ARG A 1 499 ? 29.599 15.709 -25.039 1.00 85.38 499 ARG A O 1
ATOM 3953 N N . LEU A 1 500 ? 28.223 13.995 -24.604 1.00 86.44 500 LEU A N 1
ATOM 3954 C CA . LEU A 1 500 ? 27.399 14.191 -25.802 1.00 86.44 500 LEU A CA 1
ATOM 3955 C C . LEU A 1 500 ? 26.629 15.517 -25.739 1.00 86.44 500 LEU A C 1
ATOM 3957 O O . LEU A 1 500 ? 26.703 16.300 -26.680 1.00 86.44 500 LEU A O 1
ATOM 3961 N N . LEU A 1 501 ? 26.000 15.829 -24.600 1.00 87.81 501 LEU A N 1
ATOM 3962 C CA . LEU A 1 501 ? 25.323 17.111 -24.369 1.00 87.81 501 LEU A CA 1
ATOM 3963 C C . LEU A 1 501 ? 26.285 18.302 -24.459 1.00 87.81 501 LEU A C 1
ATOM 3965 O O . LEU A 1 501 ? 25.916 19.363 -24.959 1.00 87.81 501 LEU A O 1
ATOM 3969 N N . TYR A 1 502 ? 27.530 18.126 -24.013 1.00 84.94 502 TYR A N 1
ATOM 3970 C CA . TYR A 1 502 ? 28.577 19.139 -24.134 1.00 84.94 502 TYR A CA 1
ATOM 3971 C C . TYR A 1 502 ? 28.922 19.434 -25.598 1.00 84.94 502 TYR A C 1
ATOM 3973 O O . TYR A 1 502 ? 29.012 20.603 -25.981 1.00 84.94 502 TYR A O 1
ATOM 3981 N N . LEU A 1 503 ? 29.089 18.391 -26.422 1.00 83.00 503 LEU A N 1
ATOM 3982 C CA . LEU A 1 503 ? 29.369 18.528 -27.856 1.00 83.00 503 LEU A CA 1
ATOM 3983 C C . LEU A 1 503 ? 28.214 19.225 -28.583 1.00 83.00 503 LEU A C 1
ATOM 3985 O O . LEU A 1 503 ? 28.455 20.175 -29.329 1.00 83.00 503 LEU A O 1
ATOM 3989 N N . THR A 1 504 ? 26.971 18.835 -28.284 1.00 84.25 504 THR A N 1
ATOM 3990 C CA . THR A 1 504 ? 25.770 19.499 -28.811 1.00 84.25 504 THR A CA 1
ATOM 3991 C C . THR A 1 504 ? 25.693 20.961 -28.370 1.00 84.25 504 THR A C 1
ATOM 3993 O O . THR A 1 504 ? 25.452 21.850 -29.182 1.00 84.25 504 THR A O 1
ATOM 3996 N N . GLY A 1 505 ? 25.997 21.258 -27.105 1.00 80.81 505 GLY A N 1
ATOM 3997 C CA . GLY A 1 505 ? 26.008 22.625 -26.579 1.00 80.81 505 GLY A CA 1
ATOM 3998 C C . GLY A 1 505 ? 27.083 23.534 -27.189 1.00 80.81 505 GLY A C 1
ATOM 3999 O O . GLY A 1 505 ? 26.918 24.755 -27.170 1.00 80.81 505 GLY A O 1
ATOM 4000 N N . ARG A 1 506 ? 28.174 22.972 -27.728 1.00 79.06 506 ARG A N 1
ATOM 4001 C CA . ARG A 1 506 ? 29.224 23.707 -28.459 1.00 79.06 506 ARG A CA 1
ATOM 4002 C C . ARG A 1 506 ? 28.961 23.836 -29.963 1.00 79.06 506 ARG A C 1
ATOM 4004 O O . ARG A 1 506 ? 29.791 24.432 -30.641 1.00 79.06 506 ARG A O 1
ATOM 4011 N N . ARG A 1 507 ? 27.831 23.326 -30.474 1.00 79.81 507 ARG A N 1
ATOM 4012 C CA . ARG A 1 507 ? 27.539 23.236 -31.920 1.00 79.81 507 ARG A CA 1
ATOM 4013 C C . ARG A 1 507 ? 28.615 22.456 -32.695 1.00 79.81 507 ARG A C 1
ATOM 4015 O O . ARG A 1 507 ? 28.911 22.761 -33.845 1.00 79.81 507 ARG A O 1
ATOM 4022 N N . LEU A 1 508 ? 29.246 21.488 -32.022 1.00 77.31 508 LEU A N 1
ATOM 4023 C CA . LEU A 1 508 ? 30.179 20.512 -32.602 1.00 77.31 508 LEU A CA 1
ATOM 4024 C C . LEU A 1 508 ? 29.471 19.162 -32.806 1.00 77.31 508 LEU A C 1
ATOM 4026 O O . LEU A 1 508 ? 30.082 18.094 -32.738 1.00 77.31 508 LEU A O 1
ATOM 4030 N N . ASP A 1 509 ? 28.153 19.200 -32.959 1.00 78.38 509 ASP A N 1
ATOM 4031 C CA . ASP A 1 509 ? 27.292 18.050 -33.136 1.00 78.38 509 ASP A CA 1
ATOM 4032 C C . ASP A 1 509 ? 27.363 17.505 -34.561 1.00 78.38 509 ASP A C 1
ATOM 4034 O O . ASP A 1 509 ? 27.358 18.230 -35.552 1.00 78.38 509 ASP A O 1
ATOM 4038 N N . SER A 1 510 ? 27.397 16.179 -34.653 1.00 82.06 510 SER A N 1
ATOM 4039 C CA . SER A 1 510 ? 27.193 15.450 -35.894 1.00 82.06 510 SER A CA 1
ATOM 4040 C C . SER A 1 510 ? 25.870 14.694 -35.818 1.00 82.06 510 SER A C 1
ATOM 4042 O O . SER A 1 510 ? 25.306 14.476 -34.740 1.00 82.06 510 SER A O 1
ATOM 4044 N N . ARG A 1 511 ? 25.386 14.217 -36.968 1.00 80.81 511 ARG A N 1
ATOM 4045 C CA . ARG A 1 511 ? 24.236 13.303 -37.016 1.00 80.81 511 ARG A CA 1
ATOM 4046 C C . ARG A 1 511 ? 24.437 12.085 -36.101 1.00 80.81 511 ARG A C 1
ATOM 4048 O O . ARG A 1 511 ? 23.482 11.635 -35.477 1.00 80.81 511 ARG A O 1
ATOM 4055 N N . GLU A 1 512 ? 25.672 11.596 -35.990 1.00 80.88 512 GLU A N 1
ATOM 4056 C CA . GLU A 1 512 ? 26.038 10.466 -35.130 1.00 80.88 512 GLU A CA 1
ATOM 4057 C C . GLU A 1 512 ? 25.936 10.814 -33.638 1.00 80.88 512 GLU A C 1
ATOM 4059 O O . GLU A 1 512 ? 25.451 9.994 -32.851 1.00 80.88 512 GLU A O 1
ATOM 4064 N N . THR A 1 513 ? 26.317 12.038 -33.250 1.00 83.00 513 THR A N 1
ATOM 4065 C CA . THR A 1 513 ? 26.160 12.562 -31.881 1.00 83.00 513 THR A CA 1
ATOM 4066 C C . THR A 1 513 ? 24.691 12.564 -31.467 1.00 83.00 513 THR A C 1
ATOM 4068 O O . THR A 1 513 ? 24.359 12.059 -30.394 1.00 83.00 513 THR A O 1
ATOM 4071 N N . HIS A 1 514 ? 23.802 13.047 -32.340 1.00 85.12 514 HIS A N 1
ATOM 4072 C CA . HIS A 1 514 ? 22.356 13.087 -32.093 1.00 85.12 514 HIS A CA 1
ATOM 4073 C C . HIS A 1 514 ? 21.751 11.693 -31.941 1.00 85.12 514 HIS A C 1
ATOM 4075 O O . HIS A 1 514 ? 21.033 11.426 -30.980 1.00 85.12 514 HIS A O 1
ATOM 4081 N N . THR A 1 515 ? 22.099 10.764 -32.833 1.00 84.31 515 THR A N 1
ATOM 4082 C CA . THR A 1 515 ? 21.622 9.375 -32.738 1.00 84.31 515 THR A CA 1
ATOM 4083 C C . THR A 1 515 ? 22.176 8.643 -31.516 1.00 84.31 515 THR A C 1
ATOM 4085 O O . THR A 1 515 ? 21.471 7.837 -30.909 1.00 84.31 515 THR A O 1
ATOM 4088 N N . SER A 1 516 ? 23.419 8.934 -31.121 1.00 87.19 516 SER A N 1
ATOM 4089 C CA . SER A 1 516 ? 24.029 8.353 -29.922 1.00 87.19 516 SER A CA 1
ATOM 4090 C C . SER A 1 516 ? 23.356 8.874 -28.661 1.00 87.19 516 SER A C 1
ATOM 4092 O O . SER A 1 516 ? 23.093 8.096 -27.749 1.00 87.19 516 SER A O 1
ATOM 4094 N N . LEU A 1 517 ? 23.025 10.167 -28.620 1.00 89.00 517 LEU A N 1
ATOM 4095 C CA . LEU A 1 517 ? 22.297 10.773 -27.511 1.00 89.00 517 LEU A CA 1
ATOM 4096 C C . LEU A 1 517 ? 20.882 10.190 -27.394 1.00 89.00 517 LEU A C 1
ATOM 4098 O O . LEU A 1 517 ? 20.504 9.749 -26.310 1.00 89.00 517 LEU A O 1
ATOM 4102 N N . ALA A 1 518 ? 20.145 10.101 -28.504 1.00 89.06 518 ALA A N 1
ATOM 4103 C CA . ALA A 1 518 ? 18.787 9.554 -28.533 1.00 89.06 518 ALA A CA 1
ATOM 4104 C C . ALA A 1 518 ? 18.707 8.084 -28.077 1.00 89.06 518 ALA A C 1
ATOM 4106 O O . ALA A 1 518 ? 17.686 7.662 -27.541 1.00 89.06 518 ALA A O 1
ATOM 4107 N N . LEU A 1 519 ? 19.780 7.304 -28.252 1.00 89.62 519 LEU A N 1
ATOM 4108 C CA . LEU A 1 519 ? 19.865 5.924 -27.768 1.00 89.62 519 LEU A CA 1
ATOM 4109 C C . LEU A 1 519 ? 20.383 5.827 -26.326 1.00 89.62 519 LEU A C 1
ATOM 4111 O O . LEU A 1 519 ? 19.808 5.116 -25.503 1.00 89.62 519 LEU A O 1
ATOM 4115 N N . LEU A 1 520 ? 21.492 6.500 -26.012 1.00 91.75 520 LEU A N 1
ATOM 4116 C CA . LEU A 1 520 ? 22.166 6.357 -24.720 1.00 91.75 520 LEU A CA 1
ATOM 4117 C C . LEU A 1 520 ? 21.403 7.037 -23.588 1.00 91.75 520 LEU A C 1
ATOM 4119 O O . LEU A 1 520 ? 21.497 6.582 -22.451 1.00 91.75 520 LEU A O 1
ATOM 4123 N N . PHE A 1 521 ? 20.624 8.081 -23.871 1.00 93.56 521 PHE A N 1
ATOM 4124 C CA . PHE A 1 521 ? 19.813 8.751 -22.860 1.00 93.56 521 PHE A CA 1
ATOM 4125 C C . PHE A 1 521 ? 18.752 7.817 -22.239 1.00 93.56 521 PHE A C 1
ATOM 4127 O O . PHE A 1 521 ? 18.805 7.605 -21.024 1.00 93.56 521 PHE A O 1
ATOM 4134 N N . PRO A 1 522 ? 17.845 7.172 -23.005 1.00 94.06 522 PRO A N 1
ATOM 4135 C CA . PRO A 1 522 ? 16.889 6.227 -22.429 1.00 94.06 522 PRO A CA 1
ATOM 4136 C C . PRO A 1 522 ? 17.569 4.981 -21.840 1.00 94.06 522 PRO A C 1
ATOM 4138 O O . PRO A 1 522 ? 17.121 4.490 -20.807 1.00 94.06 522 PRO A O 1
ATOM 4141 N N . VAL A 1 523 ? 18.692 4.510 -22.404 1.00 94.81 523 VAL A N 1
ATOM 4142 C CA . VAL A 1 523 ? 19.502 3.433 -21.793 1.00 94.81 523 VAL A CA 1
ATOM 4143 C C . VAL A 1 523 ? 20.013 3.840 -20.406 1.00 94.81 523 VAL A C 1
ATOM 4145 O O . VAL A 1 523 ? 19.931 3.053 -19.465 1.00 94.81 523 VAL A O 1
ATOM 4148 N N . THR A 1 524 ? 20.477 5.082 -20.251 1.00 95.50 524 THR A N 1
ATOM 4149 C CA . THR A 1 524 ? 20.917 5.632 -18.958 1.00 95.50 524 THR A CA 1
ATOM 4150 C C . THR A 1 524 ? 19.774 5.641 -17.948 1.00 95.50 524 THR A C 1
ATOM 4152 O O . THR A 1 524 ? 19.959 5.210 -16.812 1.00 95.50 524 THR A O 1
ATOM 4155 N N . LEU A 1 525 ? 18.574 6.065 -18.355 1.00 95.81 525 LEU A N 1
ATOM 4156 C CA . LEU A 1 525 ? 17.397 6.056 -17.481 1.00 95.81 525 LEU A CA 1
ATOM 4157 C C . LEU A 1 525 ? 17.012 4.641 -17.032 1.00 95.81 525 LEU A C 1
ATOM 4159 O O . LEU A 1 525 ? 16.740 4.432 -15.851 1.00 95.81 525 LEU A O 1
ATOM 4163 N N . VAL A 1 526 ? 17.036 3.667 -17.946 1.00 96.38 526 VAL A N 1
ATOM 4164 C CA . VAL A 1 526 ? 16.724 2.264 -17.636 1.00 96.38 526 VAL A CA 1
ATOM 4165 C C . VAL A 1 526 ? 17.743 1.663 -16.662 1.00 96.38 526 VAL A C 1
ATOM 4167 O O . VAL A 1 526 ? 17.350 1.010 -15.696 1.00 96.38 526 VAL A O 1
ATOM 4170 N N . VAL A 1 527 ? 19.042 1.903 -16.870 1.00 96.25 527 VAL A N 1
ATOM 4171 C CA . VAL A 1 527 ? 20.105 1.410 -15.973 1.00 96.25 527 VAL A CA 1
ATOM 4172 C C . VAL A 1 527 ? 20.033 2.087 -14.601 1.00 96.25 527 VAL A C 1
ATOM 4174 O O . VAL A 1 527 ? 20.182 1.414 -13.582 1.00 96.25 527 VAL A O 1
ATOM 4177 N N . ASN A 1 528 ? 19.723 3.385 -14.547 1.00 95.25 528 ASN A N 1
ATOM 4178 C CA . ASN A 1 528 ? 19.497 4.095 -13.285 1.00 95.25 528 ASN A CA 1
ATOM 4179 C C . ASN A 1 528 ? 18.299 3.519 -12.520 1.00 95.25 528 ASN A C 1
ATOM 4181 O O . ASN A 1 528 ? 18.385 3.316 -11.310 1.00 95.25 528 ASN A O 1
ATOM 4185 N N . LEU A 1 529 ? 17.205 3.199 -13.216 1.00 95.12 529 LEU A N 1
ATOM 4186 C CA . LEU A 1 529 ? 16.037 2.564 -12.608 1.00 95.12 529 LEU A CA 1
ATOM 4187 C C . LEU A 1 529 ? 16.375 1.160 -12.078 1.00 95.12 529 LEU A C 1
ATOM 4189 O O . LEU A 1 529 ? 15.991 0.820 -10.962 1.00 95.12 529 LEU A O 1
ATOM 4193 N N . GLN A 1 530 ? 17.162 0.371 -12.818 1.00 95.62 530 GLN A N 1
ATOM 4194 C CA . GLN A 1 530 ? 17.664 -0.926 -12.352 1.00 95.62 530 GLN A CA 1
ATOM 4195 C C . GLN A 1 530 ? 18.533 -0.793 -11.088 1.00 95.62 530 GLN A C 1
ATOM 4197 O O . GLN A 1 530 ? 18.383 -1.584 -10.152 1.00 95.62 530 GLN A O 1
ATOM 4202 N N . ALA A 1 531 ? 19.420 0.206 -11.041 1.00 95.06 531 ALA A N 1
ATOM 4203 C CA . ALA A 1 531 ? 20.240 0.488 -9.866 1.00 95.06 531 ALA A CA 1
ATOM 4204 C C . ALA A 1 531 ? 19.370 0.877 -8.659 1.00 95.06 531 ALA A C 1
ATOM 4206 O O . ALA A 1 531 ? 19.559 0.318 -7.580 1.00 95.06 531 ALA A O 1
ATOM 4207 N N . MET A 1 532 ? 18.364 1.743 -8.853 1.00 93.81 532 MET A N 1
ATOM 4208 C CA . MET A 1 532 ? 17.407 2.137 -7.809 1.00 93.81 532 MET A CA 1
ATOM 4209 C C . MET A 1 532 ? 16.639 0.941 -7.235 1.00 93.81 532 MET A C 1
ATOM 4211 O O . MET A 1 532 ? 16.561 0.797 -6.017 1.00 93.81 532 MET A O 1
ATOM 4215 N N . LEU A 1 533 ? 16.130 0.050 -8.092 1.00 92.56 533 LEU A N 1
ATOM 4216 C CA . LEU A 1 533 ? 15.429 -1.171 -7.669 1.00 92.56 533 LEU A CA 1
ATOM 4217 C C . LEU A 1 533 ? 16.328 -2.119 -6.862 1.00 92.56 533 LEU A C 1
ATOM 4219 O O . LEU A 1 533 ? 15.838 -2.883 -6.035 1.00 92.56 533 LEU A O 1
ATOM 4223 N N . SER A 1 534 ? 17.644 -2.050 -7.074 1.00 93.75 534 SER A N 1
ATOM 4224 C CA . SER A 1 534 ? 18.634 -2.907 -6.416 1.00 93.75 534 SER A CA 1
ATOM 4225 C C . SER A 1 534 ? 19.290 -2.247 -5.190 1.00 93.75 534 SER A C 1
ATOM 4227 O O . SER A 1 534 ? 20.187 -2.835 -4.581 1.00 93.75 534 SER A O 1
ATOM 4229 N N . MET A 1 535 ? 18.863 -1.043 -4.780 1.00 92.56 535 MET A N 1
ATOM 4230 C CA . MET A 1 535 ? 19.496 -0.297 -3.676 1.00 92.56 535 MET A CA 1
ATOM 4231 C C . MET A 1 535 ? 19.459 -1.035 -2.335 1.00 92.56 535 MET A C 1
ATOM 4233 O O . MET A 1 535 ? 20.380 -0.877 -1.534 1.00 92.56 535 MET A O 1
ATOM 4237 N N . GLY A 1 536 ? 18.459 -1.889 -2.100 1.00 90.38 536 GLY A N 1
ATOM 4238 C CA . GLY A 1 536 ? 18.387 -2.708 -0.886 1.00 90.38 536 GLY A CA 1
ATOM 4239 C C . GLY A 1 536 ? 19.630 -3.584 -0.677 1.00 90.38 536 GLY A C 1
ATOM 4240 O O . GLY A 1 536 ? 20.141 -3.664 0.438 1.00 90.38 536 GLY A O 1
ATOM 4241 N N . CYS A 1 537 ? 20.180 -4.168 -1.748 1.00 90.44 537 CYS A N 1
ATOM 4242 C CA . CYS A 1 537 ? 21.394 -4.988 -1.678 1.00 90.44 537 CYS A CA 1
ATOM 4243 C C . CYS A 1 537 ? 22.623 -4.160 -1.280 1.00 90.44 537 CYS A C 1
ATOM 4245 O O . CYS A 1 537 ? 23.442 -4.620 -0.488 1.00 90.44 537 CYS A O 1
ATOM 4247 N N . LEU A 1 538 ? 22.724 -2.919 -1.767 1.00 91.12 538 LEU A N 1
ATOM 4248 C CA . LEU A 1 538 ? 23.812 -2.013 -1.401 1.00 91.12 538 LEU A CA 1
ATOM 4249 C C . LEU A 1 538 ? 23.748 -1.633 0.079 1.00 91.12 538 LEU A C 1
ATOM 4251 O O . LEU A 1 538 ? 24.767 -1.675 0.760 1.00 91.12 538 LEU A O 1
ATOM 4255 N N . VAL A 1 539 ? 22.559 -1.291 0.586 1.00 90.94 539 VAL A N 1
ATOM 4256 C CA . VAL A 1 539 ? 22.363 -0.940 2.003 1.00 90.94 539 VAL A CA 1
ATOM 4257 C C . VAL A 1 539 ? 22.762 -2.105 2.910 1.00 90.94 539 VAL A C 1
ATOM 4259 O O . VAL A 1 539 ? 23.445 -1.897 3.912 1.00 90.94 539 VAL A O 1
ATOM 4262 N N . MET A 1 540 ? 22.387 -3.333 2.542 1.00 88.88 540 MET A N 1
ATOM 4263 C CA . MET A 1 540 ? 22.769 -4.531 3.294 1.00 88.88 540 MET A CA 1
ATOM 4264 C C . MET A 1 540 ? 24.276 -4.793 3.250 1.00 88.88 540 MET A C 1
ATOM 4266 O O . MET A 1 540 ? 24.861 -5.110 4.282 1.00 88.88 540 MET A O 1
ATOM 4270 N N . TRP A 1 541 ? 24.915 -4.622 2.091 1.00 90.88 541 TRP A N 1
ATOM 4271 C CA . TRP A 1 541 ? 26.363 -4.786 1.951 1.00 90.88 541 TRP A CA 1
ATOM 4272 C C . TRP A 1 541 ? 27.153 -3.723 2.728 1.00 90.88 541 TRP A C 1
ATOM 4274 O O . TRP A 1 541 ? 28.085 -4.071 3.444 1.00 90.88 541 TRP A O 1
ATOM 4284 N N . LEU A 1 542 ? 26.738 -2.450 2.682 1.00 89.00 542 LEU A N 1
ATOM 4285 C CA . LEU A 1 542 ? 27.365 -1.356 3.440 1.00 89.00 542 LEU A CA 1
ATOM 4286 C C . LEU A 1 542 ? 27.267 -1.538 4.960 1.00 89.00 542 LEU A C 1
ATOM 4288 O O . LEU A 1 542 ? 28.106 -1.020 5.692 1.00 89.00 542 LEU A O 1
ATOM 4292 N N . LYS A 1 543 ? 26.238 -2.246 5.438 1.00 86.69 543 LYS A N 1
ATOM 4293 C CA . LYS A 1 543 ? 26.064 -2.566 6.860 1.00 86.69 543 LYS A CA 1
ATOM 4294 C C . LYS A 1 543 ? 26.937 -3.745 7.314 1.00 86.69 543 LYS A C 1
ATOM 4296 O O . LYS A 1 543 ? 27.080 -3.953 8.516 1.00 86.69 543 LYS A O 1
ATOM 4301 N N . SER A 1 544 ? 27.506 -4.517 6.387 1.00 83.88 544 SER A N 1
ATOM 4302 C CA . SER A 1 544 ? 28.462 -5.572 6.726 1.00 83.88 544 SER A CA 1
ATOM 4303 C C . SER A 1 544 ? 29.710 -4.953 7.358 1.00 83.88 544 SER A C 1
ATOM 4305 O O . SER A 1 544 ? 30.264 -3.994 6.826 1.00 83.88 544 SER A O 1
ATOM 4307 N N . GLU A 1 545 ? 30.181 -5.510 8.477 1.00 73.38 545 GLU A N 1
ATOM 4308 C CA . GLU A 1 545 ? 31.345 -4.996 9.221 1.00 73.38 545 GLU A CA 1
ATOM 4309 C C . GLU A 1 545 ? 32.646 -5.010 8.396 1.00 73.38 545 GLU A C 1
ATOM 4311 O O . GLU A 1 545 ? 33.621 -4.346 8.740 1.00 73.38 545 GLU A O 1
ATOM 4316 N N . THR A 1 546 ? 32.664 -5.733 7.272 1.00 77.75 546 THR A N 1
ATOM 4317 C CA . THR A 1 546 ? 33.799 -5.795 6.349 1.00 77.75 546 THR A CA 1
ATOM 4318 C C . THR A 1 546 ? 33.339 -5.577 4.906 1.00 77.75 546 THR A C 1
ATOM 4320 O O . THR A 1 546 ? 32.813 -6.484 4.264 1.00 77.75 546 THR A O 1
ATOM 4323 N N . LEU A 1 547 ? 33.608 -4.389 4.349 1.00 73.81 547 LEU A N 1
ATOM 4324 C CA . LEU A 1 547 ? 33.276 -4.029 2.956 1.00 73.81 547 LEU A CA 1
ATOM 4325 C C . LEU A 1 547 ? 33.888 -4.968 1.895 1.00 73.81 547 LEU A C 1
ATOM 4327 O O . LEU A 1 547 ? 33.451 -4.975 0.754 1.00 73.81 547 LEU A O 1
ATOM 4331 N N . LEU A 1 548 ? 34.896 -5.770 2.241 1.00 77.88 548 LEU A N 1
ATOM 4332 C CA . LEU A 1 548 ? 35.520 -6.731 1.322 1.00 77.88 548 LEU A CA 1
ATOM 4333 C C . LEU A 1 548 ? 34.806 -8.091 1.279 1.00 77.88 548 LEU A C 1
ATOM 4335 O O . LEU A 1 548 ? 35.159 -8.932 0.453 1.00 77.88 548 LEU A O 1
ATOM 4339 N N . THR A 1 549 ? 33.809 -8.328 2.139 1.00 82.81 549 THR A N 1
ATOM 4340 C CA . THR A 1 549 ? 33.039 -9.577 2.098 1.00 82.81 549 THR A CA 1
ATOM 4341 C C . THR A 1 549 ? 31.969 -9.524 1.007 1.00 82.81 549 THR A C 1
ATOM 4343 O O . THR A 1 549 ? 31.237 -8.534 0.903 1.00 82.81 549 THR A O 1
ATOM 4346 N N . PRO A 1 550 ? 31.863 -10.565 0.160 1.00 85.00 550 PRO A N 1
ATOM 4347 C CA . PRO A 1 550 ? 30.833 -10.617 -0.864 1.00 85.00 550 PRO A CA 1
ATOM 4348 C C . PRO A 1 550 ? 29.464 -10.826 -0.217 1.00 85.00 550 PRO A C 1
ATOM 4350 O O . PRO A 1 550 ? 29.296 -11.688 0.649 1.00 85.00 550 PRO A O 1
ATOM 4353 N N . LEU A 1 551 ? 28.458 -10.085 -0.681 1.00 82.81 551 LEU A N 1
ATOM 4354 C CA . LEU A 1 551 ? 27.084 -10.292 -0.234 1.00 82.81 551 LEU A CA 1
ATOM 4355 C C . LEU A 1 551 ? 26.579 -11.644 -0.765 1.00 82.81 551 LEU A C 1
ATOM 4357 O O . LEU A 1 551 ? 26.565 -11.864 -1.976 1.00 82.81 551 LEU A O 1
ATOM 4361 N N . SER A 1 552 ? 26.185 -12.565 0.118 1.00 84.44 552 SER A N 1
ATOM 4362 C CA . SER A 1 552 ? 25.662 -13.884 -0.261 1.00 84.44 552 SER A CA 1
ATOM 4363 C C . SER A 1 552 ? 24.451 -14.263 0.600 1.00 84.44 552 SER A C 1
ATOM 4365 O O . SER A 1 552 ? 24.606 -14.351 1.818 1.00 84.44 552 SER A O 1
ATOM 4367 N N . PRO A 1 553 ? 23.270 -14.533 0.008 1.00 84.88 553 PRO A N 1
ATOM 4368 C CA . PRO A 1 553 ? 22.935 -14.418 -1.418 1.00 84.88 553 PRO A CA 1
ATOM 4369 C C . PRO A 1 553 ? 22.724 -12.956 -1.868 1.00 84.88 553 PRO A C 1
ATOM 4371 O O . PRO A 1 553 ? 22.096 -12.171 -1.164 1.00 84.88 553 PRO A O 1
ATOM 4374 N N . ASP A 1 554 ? 23.202 -12.602 -3.069 1.00 87.50 554 ASP A N 1
ATOM 4375 C CA . ASP A 1 554 ? 22.969 -11.289 -3.698 1.00 87.50 554 ASP A CA 1
ATOM 4376 C C . ASP A 1 554 ? 22.111 -11.430 -4.974 1.00 87.50 554 ASP A C 1
ATOM 4378 O O . ASP A 1 554 ? 22.620 -11.884 -6.006 1.00 87.50 554 ASP A O 1
ATOM 4382 N N . PRO A 1 555 ? 20.825 -11.027 -4.947 1.00 89.81 555 PRO A N 1
ATOM 4383 C CA . PRO A 1 555 ? 19.938 -11.118 -6.107 1.00 89.81 555 PRO A CA 1
ATOM 4384 C C . PRO A 1 555 ? 20.296 -10.129 -7.229 1.00 89.81 555 PRO A C 1
ATOM 4386 O O . PRO A 1 555 ? 19.855 -10.315 -8.363 1.00 89.81 555 PRO A O 1
ATOM 4389 N N . SER A 1 556 ? 21.101 -9.098 -6.945 1.00 93.44 556 SER A N 1
ATOM 4390 C CA . SER A 1 556 ? 21.537 -8.095 -7.923 1.00 93.44 556 SER A CA 1
ATOM 4391 C C . SER A 1 556 ? 22.797 -8.503 -8.693 1.00 93.44 556 SER A C 1
ATOM 4393 O O . SER A 1 556 ? 23.111 -7.891 -9.713 1.00 93.44 556 SER A O 1
ATOM 4395 N N . ARG A 1 557 ? 23.509 -9.553 -8.257 1.00 93.56 557 ARG A N 1
ATOM 4396 C CA . ARG A 1 557 ? 24.811 -9.960 -8.813 1.00 93.56 557 ARG A CA 1
ATOM 4397 C C . ARG A 1 557 ? 24.753 -10.302 -10.301 1.00 93.56 557 ARG A C 1
ATOM 4399 O O . ARG A 1 557 ? 25.497 -9.730 -11.091 1.00 93.56 557 ARG A O 1
ATOM 4406 N N . ILE A 1 558 ? 23.873 -11.228 -10.688 1.00 94.06 558 ILE A N 1
ATOM 4407 C CA . ILE A 1 558 ? 23.722 -11.676 -12.084 1.00 94.06 558 ILE A CA 1
ATOM 4408 C C . ILE A 1 558 ? 23.255 -10.533 -13.001 1.00 94.06 558 ILE A C 1
ATOM 4410 O O . ILE A 1 558 ? 23.939 -10.264 -13.993 1.00 94.06 558 ILE A O 1
ATOM 4414 N N . PRO A 1 559 ? 22.135 -9.836 -12.711 1.00 94.31 559 PRO A N 1
ATOM 4415 C CA . PRO A 1 559 ? 21.695 -8.741 -13.570 1.00 94.31 559 PRO A CA 1
ATOM 4416 C C . PRO A 1 559 ? 22.697 -7.573 -13.560 1.00 94.31 559 PRO A C 1
ATOM 4418 O O . PRO A 1 559 ? 22.896 -6.931 -14.588 1.00 94.31 559 PRO A O 1
ATOM 4421 N N . GLY A 1 560 ? 23.396 -7.339 -12.446 1.00 94.25 560 GLY A N 1
ATOM 4422 C CA . GLY A 1 560 ? 24.491 -6.376 -12.350 1.00 94.25 560 GLY A CA 1
ATOM 4423 C C . GLY A 1 560 ? 25.641 -6.699 -13.295 1.00 94.25 560 GLY A C 1
ATOM 4424 O O . GLY A 1 560 ? 26.015 -5.853 -14.100 1.00 94.25 560 GLY A O 1
ATOM 4425 N N . LEU A 1 561 ? 26.143 -7.935 -13.275 1.00 94.62 561 LEU A N 1
ATOM 4426 C CA . LEU A 1 561 ? 27.229 -8.382 -14.151 1.00 94.62 561 LEU A CA 1
ATOM 4427 C C . LEU A 1 561 ? 26.867 -8.243 -15.634 1.00 94.62 561 LEU A C 1
ATOM 4429 O O . LEU A 1 561 ? 27.651 -7.695 -16.409 1.00 94.62 561 LEU A O 1
ATOM 4433 N N . LEU A 1 562 ? 25.676 -8.706 -16.026 1.00 94.56 562 LEU A N 1
ATOM 4434 C CA . LEU A 1 562 ? 25.202 -8.621 -17.411 1.00 94.56 562 LEU A CA 1
ATOM 4435 C C . LEU A 1 562 ? 25.046 -7.167 -17.870 1.00 94.56 562 LEU A C 1
ATOM 4437 O O . LEU A 1 562 ? 25.485 -6.814 -18.965 1.00 94.56 562 LEU A O 1
ATOM 4441 N N . THR A 1 563 ? 24.460 -6.314 -17.026 1.00 95.06 563 THR A N 1
ATOM 4442 C CA . THR A 1 563 ? 24.303 -4.886 -17.320 1.00 95.06 563 THR A CA 1
ATOM 4443 C C . THR A 1 563 ? 25.659 -4.183 -17.386 1.00 95.06 563 THR A C 1
ATOM 4445 O O . THR A 1 563 ? 25.893 -3.445 -18.337 1.00 95.06 563 THR A O 1
ATOM 4448 N N . SER A 1 564 ? 26.585 -4.434 -16.457 1.00 94.25 564 SER A N 1
ATOM 4449 C CA . SER A 1 564 ? 27.919 -3.819 -16.464 1.00 94.25 564 SER A CA 1
ATOM 4450 C C . SER A 1 564 ? 28.760 -4.246 -17.664 1.00 94.25 564 SER A C 1
ATOM 4452 O O . SER A 1 564 ? 29.375 -3.395 -18.308 1.00 94.25 564 SER A O 1
ATOM 4454 N N . ALA A 1 565 ? 28.736 -5.534 -18.023 1.00 92.00 565 ALA A N 1
ATOM 4455 C CA . ALA A 1 565 ? 29.372 -6.026 -19.242 1.00 92.00 565 ALA A CA 1
ATOM 4456 C C . ALA A 1 565 ? 28.762 -5.363 -20.486 1.00 92.00 565 ALA A C 1
ATOM 4458 O O . ALA A 1 565 ? 29.483 -4.899 -21.370 1.00 92.00 565 ALA A O 1
ATOM 4459 N N . GLY A 1 566 ? 27.431 -5.253 -20.530 1.00 90.56 566 GLY A N 1
ATOM 4460 C CA . GLY A 1 566 ? 26.738 -4.622 -21.643 1.00 90.56 566 GLY A CA 1
ATOM 4461 C C . GLY A 1 566 ? 27.007 -3.132 -21.780 1.00 90.56 566 GLY A C 1
ATOM 4462 O O . GLY A 1 566 ? 27.286 -2.646 -22.872 1.00 90.56 566 GLY A O 1
ATOM 4463 N N . VAL A 1 567 ? 27.007 -2.397 -20.676 1.00 91.75 567 VAL A N 1
ATOM 4464 C CA . VAL A 1 567 ? 27.374 -0.983 -20.683 1.00 91.75 567 VAL A CA 1
ATOM 4465 C C . VAL A 1 567 ? 28.818 -0.815 -21.142 1.00 91.75 567 VAL A C 1
ATOM 4467 O O . VAL A 1 567 ? 29.056 0.006 -22.020 1.00 91.75 567 VAL A O 1
ATOM 4470 N N . GLY A 1 568 ? 29.759 -1.619 -20.636 1.00 88.94 568 GLY A N 1
ATOM 4471 C CA . GLY A 1 568 ? 31.167 -1.556 -21.038 1.00 88.94 568 GLY A CA 1
ATOM 4472 C C . GLY A 1 568 ? 31.373 -1.751 -22.544 1.00 88.94 568 GLY A C 1
ATOM 4473 O O . GLY A 1 568 ? 32.081 -0.971 -23.180 1.00 88.94 568 GLY A O 1
ATOM 4474 N N . VAL A 1 569 ? 30.698 -2.738 -23.140 1.00 87.25 569 VAL A N 1
ATOM 4475 C CA . VAL A 1 569 ? 30.775 -2.999 -24.587 1.00 87.25 569 VAL A CA 1
ATOM 4476 C C . VAL A 1 569 ? 30.076 -1.906 -25.403 1.00 87.25 569 VAL A C 1
ATOM 4478 O O . VAL A 1 569 ? 30.630 -1.437 -26.397 1.00 87.25 569 VAL A O 1
ATOM 4481 N N . LEU A 1 570 ? 28.892 -1.451 -24.980 1.00 87.69 570 LEU A N 1
ATOM 4482 C CA . LEU A 1 570 ? 28.158 -0.364 -25.641 1.00 87.69 570 LEU A CA 1
ATOM 4483 C C . LEU A 1 570 ? 28.982 0.930 -25.679 1.00 87.69 570 LEU A C 1
ATOM 4485 O O . LEU A 1 570 ? 28.965 1.664 -26.660 1.00 87.69 570 LEU A O 1
ATOM 4489 N N . LEU A 1 571 ? 29.7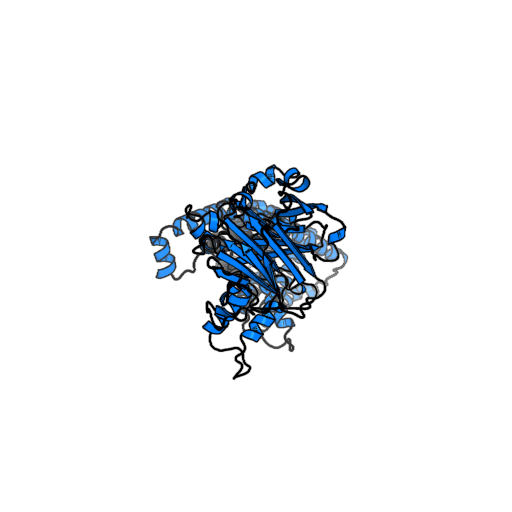15 1.184 -24.601 1.00 85.94 571 LEU A N 1
ATOM 4490 C CA . LEU A 1 571 ? 30.600 2.322 -24.424 1.00 85.94 571 LEU A CA 1
ATOM 4491 C C . LEU A 1 571 ? 31.902 2.220 -25.233 1.00 85.94 571 LEU A C 1
ATOM 4493 O O . LEU A 1 571 ? 32.478 3.256 -25.566 1.00 85.94 571 LEU A O 1
ATOM 4497 N N . PHE A 1 572 ? 32.361 1.006 -25.543 1.00 83.75 572 PHE A N 1
ATOM 4498 C CA . PHE A 1 572 ? 33.541 0.757 -26.374 1.00 83.75 572 PHE A CA 1
ATOM 4499 C C . PHE A 1 572 ? 33.264 1.009 -27.864 1.00 83.75 572 PHE A C 1
ATOM 4501 O O . PHE A 1 572 ? 34.092 1.590 -28.570 1.00 83.75 572 PHE A O 1
ATOM 4508 N N . PHE A 1 573 ? 32.084 0.610 -28.347 1.00 77.06 573 PHE A N 1
ATOM 4509 C CA . PHE A 1 573 ? 31.658 0.846 -29.725 1.00 77.06 573 PHE A CA 1
ATOM 4510 C C . PHE A 1 573 ? 31.096 2.266 -29.896 1.00 77.06 573 PHE A C 1
ATOM 4512 O O . PHE A 1 573 ? 29.888 2.469 -29.964 1.00 77.06 573 PHE A O 1
ATOM 4519 N N . ASP A 1 574 ? 31.993 3.254 -29.997 1.00 64.94 574 ASP A N 1
ATOM 4520 C CA . ASP A 1 574 ? 31.646 4.674 -30.197 1.00 64.94 574 ASP A CA 1
ATOM 4521 C C . ASP A 1 574 ? 30.842 4.945 -31.487 1.00 64.94 574 ASP A C 1
ATOM 4523 O O . ASP A 1 574 ? 30.092 5.918 -31.543 1.00 64.94 574 ASP A O 1
ATOM 4527 N N . ASN A 1 575 ? 30.980 4.093 -32.510 1.00 66.94 575 ASN A N 1
ATOM 4528 C CA . ASN A 1 575 ? 30.370 4.300 -33.824 1.00 66.94 575 ASN A CA 1
ATOM 4529 C C . ASN A 1 575 ? 29.120 3.430 -34.012 1.00 66.94 575 ASN A C 1
ATOM 4531 O O . ASN A 1 575 ? 29.167 2.200 -33.918 1.00 66.94 575 ASN A O 1
ATOM 4535 N N . LEU A 1 576 ? 28.007 4.070 -34.369 1.00 66.81 576 LEU A N 1
ATOM 4536 C CA . LEU A 1 576 ? 26.747 3.405 -34.687 1.00 66.81 576 LEU A CA 1
ATOM 4537 C C . LEU A 1 576 ? 26.811 2.798 -36.096 1.00 66.81 576 LEU A C 1
ATOM 4539 O O . LEU A 1 576 ? 26.479 3.450 -37.082 1.00 66.81 576 LEU A O 1
ATOM 4543 N N . VAL A 1 577 ? 27.213 1.528 -36.206 1.00 68.38 577 VAL A N 1
ATOM 4544 C CA . VAL A 1 577 ? 27.046 0.782 -37.463 1.00 68.38 577 VAL A CA 1
ATOM 4545 C C . VAL A 1 577 ? 25.565 0.437 -37.627 1.00 68.38 577 VAL A C 1
ATOM 4547 O O . VAL A 1 577 ? 24.974 -0.206 -36.755 1.00 68.38 577 VAL A O 1
ATOM 4550 N N . LEU A 1 578 ? 24.969 0.905 -38.723 1.00 72.75 578 LEU A N 1
ATOM 4551 C CA . LEU A 1 578 ? 23.544 0.762 -39.025 1.00 72.75 578 LEU A CA 1
ATOM 4552 C C . LEU A 1 578 ? 23.298 -0.513 -39.837 1.00 72.75 578 LEU A C 1
ATOM 4554 O O . LEU A 1 578 ? 23.975 -0.748 -40.839 1.00 72.75 578 LEU A O 1
ATOM 4558 N N . SER A 1 579 ? 22.298 -1.308 -39.455 1.00 80.19 579 SER A N 1
ATOM 4559 C CA . SER A 1 579 ? 21.826 -2.432 -40.268 1.00 80.19 579 SER A CA 1
ATOM 4560 C C . SER A 1 579 ? 20.319 -2.570 -40.161 1.00 80.19 579 SER A C 1
ATOM 4562 O O . SER A 1 579 ? 19.773 -2.949 -39.127 1.00 80.19 579 SER A O 1
ATOM 4564 N N . ARG A 1 580 ? 19.633 -2.342 -41.283 1.00 82.88 580 ARG A N 1
ATOM 4565 C CA . ARG A 1 580 ? 18.167 -2.361 -41.351 1.00 82.88 580 ARG A CA 1
ATOM 4566 C C . ARG A 1 580 ? 17.548 -3.668 -40.851 1.00 82.88 580 ARG A C 1
ATOM 4568 O O . ARG A 1 580 ? 16.465 -3.633 -40.273 1.00 82.88 580 ARG A O 1
ATOM 4575 N N . TRP A 1 581 ? 18.181 -4.812 -41.113 1.00 85.56 581 TRP A N 1
ATOM 4576 C CA . TRP A 1 581 ? 17.626 -6.117 -40.741 1.00 85.56 581 TRP A CA 1
ATOM 4577 C C . TRP A 1 581 ? 17.837 -6.426 -39.255 1.00 85.56 581 TRP A C 1
ATOM 4579 O O . TRP A 1 581 ? 16.874 -6.733 -38.555 1.00 85.56 581 TRP A O 1
ATOM 4589 N N . SER A 1 582 ? 19.072 -6.262 -38.776 1.00 86.75 582 SER A N 1
ATOM 4590 C CA . SER A 1 582 ? 19.454 -6.480 -37.377 1.00 86.75 582 SER A CA 1
ATOM 4591 C C . SER A 1 582 ? 18.679 -5.554 -36.437 1.00 86.75 582 SER A C 1
ATOM 4593 O O . SER A 1 582 ? 17.952 -6.018 -35.560 1.00 86.75 582 SER A O 1
ATOM 4595 N N . ASP A 1 583 ? 18.716 -4.247 -36.706 1.00 86.56 583 ASP A N 1
ATOM 4596 C CA . ASP A 1 583 ? 18.090 -3.228 -35.863 1.00 86.56 583 ASP A CA 1
ATOM 4597 C C . ASP A 1 583 ? 16.559 -3.412 -35.795 1.00 86.56 583 ASP A C 1
ATOM 4599 O O . ASP A 1 583 ? 15.930 -3.184 -34.759 1.00 86.56 583 ASP A O 1
ATOM 4603 N N . ARG A 1 584 ? 15.943 -3.916 -36.877 1.00 90.00 584 ARG A N 1
ATOM 4604 C CA . ARG A 1 584 ? 14.517 -4.272 -36.896 1.00 90.00 584 ARG A CA 1
ATOM 4605 C C . ARG A 1 584 ? 14.221 -5.516 -36.060 1.00 90.00 584 ARG A C 1
ATOM 4607 O O . ARG A 1 584 ? 13.245 -5.503 -35.315 1.00 90.00 584 ARG A O 1
ATOM 4614 N N . LEU A 1 585 ? 15.022 -6.574 -36.181 1.00 91.56 585 LEU A N 1
ATOM 4615 C CA . LEU A 1 585 ? 14.844 -7.817 -35.426 1.00 91.56 585 LEU A CA 1
ATOM 4616 C C . LEU A 1 585 ? 14.962 -7.570 -33.916 1.00 91.56 585 LEU A C 1
ATOM 4618 O O . LEU A 1 585 ? 14.059 -7.922 -33.156 1.00 91.56 585 LEU A O 1
ATOM 4622 N N . PHE A 1 586 ? 16.037 -6.906 -33.488 1.00 91.81 586 PHE A N 1
ATOM 4623 C CA . PHE A 1 586 ? 16.272 -6.604 -32.076 1.00 91.81 586 PHE A CA 1
ATOM 4624 C C . PHE A 1 586 ? 15.286 -5.561 -31.532 1.00 91.81 586 PHE A C 1
ATOM 4626 O O . PHE A 1 586 ? 14.850 -5.684 -30.388 1.00 91.81 586 PHE A O 1
ATOM 4633 N N . GLY A 1 587 ? 14.837 -4.608 -32.358 1.00 91.25 587 GLY A N 1
ATOM 4634 C CA . GLY A 1 587 ? 13.758 -3.682 -32.002 1.00 91.25 587 GLY A CA 1
ATOM 4635 C C . GLY A 1 587 ? 12.436 -4.399 -31.698 1.00 91.25 587 GLY A C 1
ATOM 4636 O O . GLY A 1 587 ? 11.798 -4.117 -30.685 1.00 91.25 587 GLY A O 1
ATOM 4637 N N . TRP A 1 588 ? 12.041 -5.390 -32.506 1.00 92.50 588 TRP A N 1
ATOM 4638 C CA . TRP A 1 588 ? 10.878 -6.234 -32.185 1.00 92.50 588 TRP A CA 1
ATOM 4639 C C . TRP A 1 588 ? 11.088 -7.061 -30.914 1.00 92.50 588 TRP A C 1
ATOM 4641 O O . TRP A 1 588 ? 10.164 -7.168 -30.109 1.00 92.50 588 TRP A O 1
ATOM 4651 N N . GLY A 1 589 ? 12.298 -7.580 -30.690 1.00 94.69 589 GLY A N 1
ATOM 4652 C CA . GLY A 1 589 ? 12.656 -8.261 -29.443 1.00 94.69 589 GLY A CA 1
ATOM 4653 C C . GLY A 1 589 ? 12.443 -7.381 -28.205 1.00 94.69 589 GLY A C 1
ATOM 4654 O O . GLY A 1 589 ? 11.822 -7.818 -27.238 1.00 94.69 589 GLY A O 1
ATOM 4655 N N . LEU A 1 590 ? 12.864 -6.114 -28.256 1.00 94.38 590 LEU A N 1
ATOM 4656 C CA . LEU A 1 590 ? 12.645 -5.144 -27.176 1.00 94.38 590 LEU A CA 1
ATOM 4657 C C . LEU A 1 590 ? 11.158 -4.851 -26.930 1.00 94.38 590 LEU A C 1
ATOM 4659 O O . LEU A 1 590 ? 10.743 -4.750 -25.778 1.00 94.38 590 LEU A O 1
ATOM 4663 N N . ARG A 1 591 ? 10.331 -4.784 -27.982 1.00 93.94 591 ARG A N 1
ATOM 4664 C CA . ARG A 1 591 ? 8.868 -4.644 -27.834 1.00 93.94 591 ARG A CA 1
ATOM 4665 C C . ARG A 1 591 ? 8.246 -5.852 -27.127 1.00 93.94 591 ARG A C 1
ATOM 4667 O O . ARG A 1 591 ? 7.385 -5.678 -26.269 1.00 93.94 591 ARG A O 1
ATOM 4674 N N . VAL A 1 592 ? 8.702 -7.067 -27.440 1.00 94.00 592 VAL A N 1
ATOM 4675 C CA . VAL A 1 592 ? 8.261 -8.291 -26.746 1.00 94.00 592 VAL A CA 1
ATOM 4676 C C . VAL A 1 592 ? 8.678 -8.263 -25.272 1.00 94.00 592 VAL A C 1
ATOM 4678 O O . VAL A 1 592 ? 7.878 -8.615 -24.405 1.00 94.00 592 VAL A O 1
ATOM 4681 N N . LEU A 1 593 ? 9.892 -7.795 -24.961 1.00 95.19 593 LEU A N 1
ATOM 4682 C CA . LEU A 1 593 ? 10.332 -7.618 -23.573 1.00 95.19 593 LEU A CA 1
ATOM 4683 C C . LEU A 1 593 ? 9.514 -6.563 -22.824 1.00 95.19 593 LEU A C 1
ATOM 4685 O O . LEU A 1 593 ? 9.208 -6.782 -21.655 1.00 95.19 593 LEU A O 1
ATOM 4689 N N . ALA A 1 594 ? 9.103 -5.479 -23.485 1.00 95.31 594 ALA A N 1
ATOM 4690 C CA . ALA A 1 594 ? 8.226 -4.471 -22.893 1.00 95.31 594 ALA A CA 1
ATOM 4691 C C . ALA A 1 594 ? 6.857 -5.062 -22.503 1.00 95.31 594 ALA A C 1
ATOM 4693 O O . ALA A 1 594 ? 6.396 -4.855 -21.382 1.00 95.31 594 ALA A O 1
ATOM 4694 N N . VAL A 1 595 ? 6.242 -5.872 -23.377 1.00 94.75 595 VAL A N 1
ATOM 4695 C CA . VAL A 1 595 ? 4.997 -6.604 -23.055 1.00 94.75 595 VAL A CA 1
ATOM 4696 C C . VAL A 1 595 ? 5.222 -7.579 -21.896 1.00 94.75 595 VAL A C 1
ATOM 4698 O O . VAL A 1 595 ? 4.411 -7.650 -20.973 1.00 94.75 595 VAL A O 1
ATOM 4701 N N . ARG A 1 596 ? 6.349 -8.303 -21.899 1.00 93.56 596 ARG A N 1
ATOM 4702 C CA . ARG A 1 596 ? 6.702 -9.242 -20.825 1.00 93.56 596 ARG A CA 1
ATOM 4703 C C . ARG A 1 596 ? 6.911 -8.541 -19.481 1.00 93.56 596 ARG A C 1
ATOM 4705 O O . ARG A 1 596 ? 6.515 -9.098 -18.462 1.00 93.56 596 ARG A O 1
ATOM 4712 N N . ALA A 1 597 ? 7.501 -7.346 -19.474 1.00 95.25 597 ALA A N 1
ATOM 4713 C CA . ALA A 1 597 ? 7.693 -6.551 -18.264 1.00 95.25 597 ALA A CA 1
ATOM 4714 C C . ALA A 1 597 ? 6.355 -6.173 -17.622 1.00 95.25 597 ALA A C 1
ATOM 4716 O O . ALA A 1 597 ? 6.195 -6.336 -16.418 1.00 95.25 597 ALA A O 1
ATOM 4717 N N . VAL A 1 598 ? 5.374 -5.752 -18.425 1.00 94.94 598 VAL A N 1
ATOM 4718 C CA . VAL A 1 598 ? 4.037 -5.403 -17.925 1.00 94.94 598 VAL A CA 1
ATOM 4719 C C . VAL A 1 598 ? 3.272 -6.628 -17.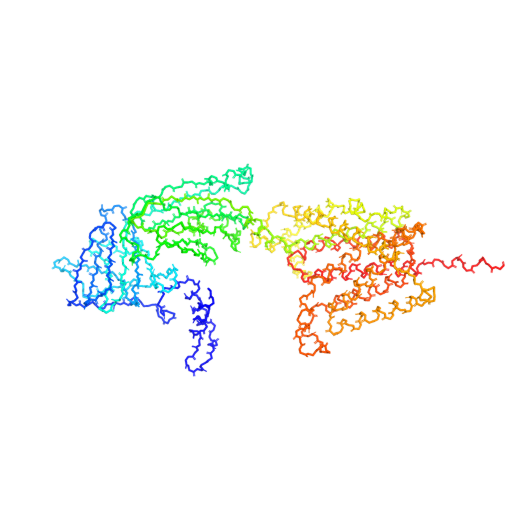414 1.00 94.94 598 VAL A C 1
ATOM 4721 O O . VAL A 1 598 ? 2.643 -6.549 -16.371 1.00 94.94 598 VAL A O 1
ATOM 4724 N N . MET A 1 599 ? 3.331 -7.759 -18.123 1.00 92.69 599 MET A N 1
ATOM 4725 C CA . MET A 1 599 ? 2.559 -8.964 -17.774 1.00 92.69 599 MET A CA 1
ATOM 4726 C C . MET A 1 599 ? 3.120 -9.752 -16.581 1.00 92.69 599 MET A C 1
ATOM 4728 O O . MET A 1 599 ? 2.361 -10.418 -15.885 1.00 92.69 599 MET A O 1
ATOM 4732 N N . TYR A 1 600 ? 4.443 -9.750 -16.390 1.00 93.06 600 TYR A N 1
ATOM 4733 C CA . TYR A 1 600 ? 5.114 -10.677 -15.467 1.00 93.06 600 TYR A CA 1
ATOM 4734 C C . TYR A 1 600 ? 6.056 -10.007 -14.468 1.00 93.06 600 TYR A C 1
ATOM 4736 O O . TYR A 1 600 ? 6.736 -10.726 -13.736 1.00 93.06 600 TYR A O 1
ATOM 4744 N N . ALA A 1 601 ? 6.197 -8.682 -14.482 1.00 93.62 601 ALA A N 1
ATOM 4745 C CA . ALA A 1 601 ? 7.071 -7.974 -13.549 1.00 93.62 601 ALA A CA 1
ATOM 4746 C C . ALA A 1 601 ? 6.413 -6.740 -12.912 1.00 93.62 601 ALA A C 1
ATOM 4748 O O . ALA A 1 601 ? 7.128 -5.937 -12.313 1.00 93.62 601 ALA A O 1
ATOM 4749 N N . SER A 1 602 ? 5.091 -6.574 -13.040 1.00 92.31 602 SER A N 1
ATOM 4750 C CA . SER A 1 602 ? 4.352 -5.477 -12.406 1.00 92.31 602 SER A CA 1
ATOM 4751 C C . SER A 1 602 ? 4.238 -5.665 -10.898 1.00 92.31 602 SER A C 1
ATOM 4753 O O . SER A 1 602 ? 4.475 -4.724 -10.154 1.00 92.31 602 SER A O 1
ATOM 4755 N N . GLU A 1 603 ? 3.929 -6.874 -10.442 1.00 90.81 603 GLU A N 1
ATOM 4756 C CA . GLU A 1 603 ? 3.890 -7.226 -9.020 1.00 90.81 603 GLU A CA 1
ATOM 4757 C C . GLU A 1 603 ? 5.206 -7.901 -8.611 1.00 90.81 603 GLU A C 1
ATOM 4759 O O . GLU A 1 603 ? 5.838 -7.551 -7.612 1.00 90.81 603 GLU A O 1
ATOM 4764 N N . SER A 1 604 ? 5.705 -8.803 -9.462 1.00 90.88 604 SER A N 1
ATOM 4765 C CA . SER A 1 604 ? 6.957 -9.536 -9.266 1.00 90.88 604 SER A CA 1
ATOM 4766 C C . SER A 1 604 ? 8.193 -8.704 -9.654 1.00 90.88 604 SER A C 1
ATOM 4768 O O . SER A 1 604 ? 8.985 -9.103 -10.516 1.00 90.88 604 SER A O 1
ATOM 4770 N N . LEU A 1 605 ? 8.397 -7.551 -9.002 1.00 91.12 605 LEU A N 1
ATOM 4771 C CA . LEU A 1 605 ? 9.439 -6.561 -9.338 1.00 91.12 605 LEU A CA 1
ATOM 4772 C C . LEU A 1 605 ? 10.869 -7.126 -9.412 1.00 91.12 605 LEU A C 1
ATOM 4774 O O . LEU A 1 605 ? 11.699 -6.611 -10.160 1.00 91.12 605 LEU A O 1
ATOM 4778 N N . TYR A 1 606 ? 11.171 -8.211 -8.693 1.00 90.75 606 TYR A N 1
ATOM 4779 C CA . TYR A 1 606 ? 12.484 -8.869 -8.734 1.00 90.75 606 TYR A CA 1
ATOM 4780 C C . TYR A 1 606 ? 12.862 -9.406 -10.129 1.00 90.75 606 TYR A C 1
ATOM 4782 O O . TYR A 1 606 ? 14.043 -9.614 -10.407 1.00 90.75 606 TYR A O 1
ATOM 4790 N N . ARG A 1 607 ? 11.888 -9.629 -11.024 1.00 93.56 607 ARG A N 1
ATOM 4791 C CA . ARG A 1 607 ? 12.117 -10.063 -12.416 1.00 93.56 607 ARG A CA 1
ATOM 4792 C C . ARG A 1 607 ? 12.564 -8.911 -13.318 1.00 93.56 607 ARG A C 1
ATOM 4794 O O . ARG A 1 607 ? 13.191 -9.146 -14.351 1.00 93.56 607 ARG A O 1
ATOM 4801 N N . LEU A 1 608 ? 12.269 -7.670 -12.933 1.00 94.88 608 LEU A N 1
ATOM 4802 C CA . LEU A 1 608 ? 12.484 -6.486 -13.758 1.00 94.88 608 LEU A CA 1
ATOM 4803 C C . LEU A 1 608 ? 13.973 -6.216 -14.067 1.00 94.88 608 LEU A C 1
ATOM 4805 O O . LEU A 1 608 ? 14.281 -6.004 -15.242 1.00 94.88 608 LEU A O 1
ATOM 4809 N N . PRO A 1 609 ? 14.925 -6.318 -13.109 1.00 95.44 609 PRO A N 1
ATOM 4810 C CA . PRO A 1 609 ? 16.356 -6.197 -13.404 1.00 95.44 609 PRO A CA 1
ATOM 4811 C C . PRO A 1 609 ? 16.856 -7.188 -14.462 1.00 95.44 609 PRO A C 1
ATOM 4813 O O . PRO A 1 609 ? 17.656 -6.819 -15.314 1.00 95.44 609 PRO A O 1
ATOM 4816 N N . TYR A 1 610 ? 16.346 -8.424 -14.464 1.00 95.25 610 TYR A N 1
ATOM 4817 C CA . TYR A 1 610 ? 16.717 -9.432 -15.462 1.00 95.25 610 TYR A CA 1
ATOM 4818 C C . TYR A 1 610 ? 16.202 -9.079 -16.860 1.00 95.25 610 TYR A C 1
ATOM 4820 O O . TYR A 1 610 ? 16.917 -9.267 -17.844 1.00 95.25 610 TYR A O 1
ATOM 4828 N N . LEU A 1 611 ? 14.982 -8.539 -16.962 1.00 95.62 611 LEU A N 1
ATOM 4829 C CA . LEU A 1 611 ? 14.431 -8.066 -18.235 1.00 95.62 611 LEU A CA 1
ATOM 4830 C C . LEU A 1 611 ? 15.221 -6.874 -18.782 1.00 95.62 611 LEU A C 1
ATOM 4832 O O . LEU A 1 611 ? 15.462 -6.811 -19.986 1.00 95.62 611 LEU A O 1
ATOM 4836 N N . VAL A 1 612 ? 15.672 -5.968 -17.909 1.00 96.31 612 VAL A N 1
ATOM 4837 C CA . VAL A 1 612 ? 16.564 -4.867 -18.291 1.00 96.31 612 VAL A CA 1
ATOM 4838 C C . VAL A 1 612 ? 17.899 -5.397 -18.815 1.00 96.31 612 VAL A C 1
ATOM 4840 O O . VAL A 1 612 ? 18.315 -5.020 -19.910 1.00 96.31 612 VAL A O 1
ATOM 4843 N N . SER A 1 613 ? 18.552 -6.305 -18.087 1.00 95.50 613 SER A N 1
ATOM 4844 C CA . SER A 1 613 ? 19.813 -6.908 -18.531 1.00 95.50 613 SER A CA 1
ATOM 4845 C C . SER A 1 613 ? 19.662 -7.645 -19.865 1.00 95.50 613 SER A C 1
ATOM 4847 O O . SER A 1 613 ? 20.537 -7.547 -20.724 1.00 95.50 613 SER A O 1
ATOM 4849 N N . LEU A 1 614 ? 18.533 -8.327 -20.085 1.00 95.69 614 LEU A N 1
ATOM 4850 C CA . LEU A 1 614 ? 18.223 -8.980 -21.357 1.00 95.69 614 LEU A CA 1
ATOM 4851 C C . LEU A 1 614 ? 18.001 -7.967 -22.491 1.00 95.69 614 LEU A C 1
ATOM 4853 O O . LEU A 1 614 ? 18.490 -8.182 -23.598 1.00 95.69 614 LEU A O 1
ATOM 4857 N N . ALA A 1 615 ? 17.322 -6.847 -22.232 1.00 95.12 615 ALA A N 1
ATOM 4858 C CA . ALA A 1 615 ? 17.164 -5.774 -23.213 1.00 95.12 615 ALA A CA 1
ATOM 4859 C C . ALA A 1 615 ? 18.515 -5.167 -23.620 1.00 95.12 615 ALA A C 1
ATOM 4861 O O . ALA A 1 615 ? 18.765 -4.962 -24.809 1.00 95.12 615 ALA A O 1
ATOM 4862 N N . LEU A 1 616 ? 19.419 -4.950 -22.662 1.00 93.31 616 LEU A N 1
ATOM 4863 C CA . LEU A 1 616 ? 20.785 -4.516 -22.956 1.00 93.31 616 LEU A CA 1
ATOM 4864 C C . LEU A 1 616 ? 21.554 -5.573 -23.752 1.00 93.31 616 LEU A C 1
ATOM 4866 O O . LEU A 1 616 ? 22.231 -5.225 -24.713 1.00 93.31 616 LEU A O 1
ATOM 4870 N N . ALA A 1 617 ? 21.403 -6.859 -23.430 1.00 92.19 617 ALA A N 1
ATOM 4871 C CA . ALA A 1 617 ? 22.012 -7.937 -24.205 1.00 92.19 617 ALA A CA 1
ATOM 4872 C C . ALA A 1 617 ? 21.507 -7.976 -25.661 1.00 92.19 617 ALA A C 1
ATOM 4874 O O . ALA A 1 617 ? 22.303 -8.173 -26.576 1.00 92.19 617 ALA A O 1
ATOM 4875 N N . LEU A 1 618 ? 20.216 -7.723 -25.913 1.00 91.69 618 LEU A N 1
ATOM 4876 C CA . LEU A 1 618 ? 19.689 -7.595 -27.280 1.00 91.69 618 LEU A CA 1
ATOM 4877 C C . LEU A 1 618 ? 20.293 -6.394 -28.018 1.00 91.69 618 LEU A C 1
ATOM 4879 O O . LEU A 1 618 ? 20.647 -6.512 -29.190 1.00 91.69 618 LEU A O 1
ATOM 4883 N N . LEU A 1 619 ? 20.464 -5.255 -27.338 1.00 90.00 619 LEU A N 1
ATOM 4884 C CA . LEU A 1 619 ? 21.142 -4.092 -27.918 1.00 90.00 619 LEU A CA 1
ATOM 4885 C C . LEU A 1 619 ? 22.597 -4.400 -28.272 1.00 90.00 619 LEU A C 1
ATOM 4887 O O . LEU A 1 619 ? 23.054 -4.028 -29.351 1.00 90.00 619 LEU A O 1
ATOM 4891 N N . LEU A 1 620 ? 23.316 -5.105 -27.399 1.00 88.38 620 LEU A N 1
ATOM 4892 C CA . LEU A 1 620 ? 24.683 -5.553 -27.660 1.00 88.38 620 LEU A CA 1
ATOM 4893 C C . LEU A 1 620 ? 24.765 -6.464 -28.872 1.00 88.38 620 LEU A C 1
ATOM 4895 O O . LEU A 1 620 ? 25.627 -6.264 -29.724 1.00 88.38 620 LEU A O 1
ATOM 4899 N N . LEU A 1 621 ? 23.871 -7.449 -28.950 1.00 87.31 621 LEU A N 1
ATOM 4900 C CA . LEU A 1 621 ? 23.816 -8.371 -30.075 1.00 87.31 621 LEU A CA 1
ATOM 4901 C C . LEU A 1 621 ? 23.577 -7.605 -31.373 1.00 87.31 621 LEU A C 1
ATOM 4903 O O . LEU A 1 621 ? 24.313 -7.837 -32.324 1.00 87.31 621 LEU A O 1
ATOM 4907 N N . SER A 1 622 ? 22.666 -6.625 -31.378 1.00 86.12 622 SER A N 1
ATOM 4908 C CA . SER A 1 622 ? 22.452 -5.725 -32.520 1.00 86.12 622 SER A CA 1
ATOM 4909 C C . SER A 1 622 ? 23.728 -4.995 -32.937 1.00 86.12 622 SER A C 1
ATOM 4911 O O . SER A 1 622 ? 24.015 -4.860 -34.123 1.00 86.12 622 SER A O 1
ATOM 4913 N N . ARG A 1 623 ? 24.532 -4.522 -31.979 1.00 84.06 623 ARG A N 1
ATOM 4914 C CA . ARG A 1 623 ? 25.790 -3.814 -32.271 1.00 84.06 623 ARG A CA 1
ATOM 4915 C C . ARG A 1 623 ? 26.868 -4.752 -32.800 1.00 84.06 623 ARG A C 1
ATOM 4917 O O . ARG A 1 623 ? 27.544 -4.414 -33.771 1.00 84.06 623 ARG A O 1
ATOM 4924 N N . LEU A 1 624 ? 27.005 -5.929 -32.196 1.00 84.06 624 LEU A N 1
ATOM 4925 C CA . LEU A 1 624 ? 27.995 -6.926 -32.583 1.00 84.06 624 LEU A CA 1
ATOM 4926 C C . LEU A 1 624 ? 27.712 -7.472 -33.987 1.00 84.06 624 LEU A C 1
ATOM 4928 O O . LEU A 1 624 ? 28.619 -7.538 -34.815 1.00 84.06 624 LEU A O 1
ATOM 4932 N N . THR A 1 625 ? 26.456 -7.810 -34.285 1.00 84.31 625 THR A N 1
ATOM 4933 C CA . THR A 1 625 ? 26.044 -8.285 -35.612 1.00 84.31 625 THR A CA 1
ATOM 4934 C C . THR A 1 625 ? 26.283 -7.220 -36.677 1.00 84.31 625 THR A C 1
ATOM 4936 O O . THR A 1 625 ? 26.796 -7.543 -37.746 1.00 84.31 625 THR A O 1
ATOM 4939 N N . ASN A 1 626 ? 25.990 -5.949 -36.386 1.00 81.25 626 ASN A N 1
ATOM 4940 C CA . ASN A 1 626 ? 26.225 -4.850 -37.323 1.00 81.25 626 ASN A CA 1
ATOM 4941 C C . ASN A 1 626 ? 27.721 -4.641 -37.581 1.00 81.25 626 ASN A C 1
ATOM 4943 O O . ASN A 1 626 ? 28.117 -4.403 -38.720 1.00 81.25 626 ASN A O 1
ATOM 4947 N N . HIS A 1 627 ? 28.559 -4.774 -36.551 1.00 80.88 627 HIS A N 1
ATOM 4948 C CA . HIS A 1 627 ? 30.010 -4.690 -36.699 1.00 80.88 627 HIS A CA 1
ATOM 4949 C C . HIS A 1 627 ? 30.573 -5.852 -37.534 1.00 80.88 627 HIS A C 1
ATOM 4951 O O . HIS A 1 627 ? 31.410 -5.631 -38.406 1.00 80.88 627 HIS A O 1
ATOM 4957 N N . LEU A 1 628 ? 30.102 -7.082 -37.299 1.00 80.88 628 LEU A N 1
ATOM 4958 C CA . LEU A 1 628 ? 30.531 -8.277 -38.039 1.00 80.88 628 LEU A CA 1
ATOM 4959 C C . LEU A 1 628 ? 30.057 -8.275 -39.499 1.00 80.88 628 LEU A C 1
ATOM 4961 O O . LEU A 1 628 ? 30.781 -8.736 -40.375 1.00 80.88 628 LEU A O 1
ATOM 4965 N N . MET A 1 629 ? 28.865 -7.739 -39.773 1.00 75.81 629 MET A N 1
ATOM 4966 C CA . MET A 1 629 ? 28.301 -7.642 -41.126 1.00 75.81 629 MET A CA 1
ATOM 4967 C C . MET A 1 629 ? 28.826 -6.447 -41.935 1.00 75.81 629 MET A C 1
ATOM 4969 O O . MET A 1 629 ? 28.368 -6.232 -43.058 1.00 75.81 629 MET A O 1
ATOM 4973 N N . ARG A 1 630 ? 29.771 -5.658 -41.405 1.00 69.00 630 ARG A N 1
ATOM 4974 C CA . ARG A 1 630 ? 30.352 -4.524 -42.131 1.00 69.00 630 ARG A CA 1
ATOM 4975 C C . ARG A 1 630 ? 31.047 -5.042 -43.403 1.00 69.00 630 ARG A C 1
ATOM 4977 O O . ARG A 1 630 ? 32.015 -5.796 -43.289 1.00 69.00 630 ARG A O 1
ATOM 4984 N N . PRO A 1 631 ? 30.597 -4.672 -44.617 1.00 54.06 631 PRO A N 1
ATOM 4985 C CA . PRO A 1 631 ? 31.257 -5.127 -45.832 1.00 54.06 631 PRO A CA 1
ATOM 4986 C C . PRO A 1 631 ? 32.688 -4.575 -45.874 1.00 54.06 631 PRO A C 1
ATOM 4988 O O . PRO A 1 631 ? 32.901 -3.374 -45.705 1.00 54.06 631 PRO A O 1
ATOM 4991 N N . ARG A 1 632 ? 33.666 -5.449 -46.144 1.00 48.72 632 ARG A N 1
ATOM 4992 C CA . ARG A 1 632 ? 35.106 -5.161 -46.344 1.00 48.72 632 ARG A CA 1
ATOM 4993 C C . ARG A 1 632 ? 35.418 -4.225 -47.536 1.00 48.72 632 ARG A C 1
ATOM 4995 O O . ARG A 1 632 ? 36.536 -4.205 -48.030 1.00 48.72 632 ARG A O 1
ATOM 5002 N N . GLN A 1 633 ? 34.459 -3.451 -48.041 1.00 37.53 633 GLN A N 1
ATOM 5003 C CA . GLN A 1 633 ? 34.576 -2.742 -49.322 1.00 37.53 633 GLN A CA 1
ATOM 5004 C C . GLN A 1 633 ? 35.288 -1.374 -49.280 1.00 37.53 633 GLN A C 1
ATOM 5006 O O . GLN A 1 633 ? 35.286 -0.682 -50.293 1.00 37.53 633 GLN A O 1
ATOM 5011 N N . VAL A 1 634 ? 35.918 -0.964 -48.171 1.00 45.00 634 VAL A N 1
ATOM 5012 C CA . VAL A 1 634 ? 36.545 0.379 -48.073 1.00 45.00 634 VAL A CA 1
ATOM 5013 C C . VAL A 1 634 ? 38.071 0.358 -47.884 1.00 45.00 634 VAL A C 1
ATOM 5015 O O . VAL A 1 634 ? 38.695 1.406 -47.944 1.00 45.00 634 VAL A O 1
ATOM 5018 N N . GLU A 1 635 ? 38.724 -0.803 -47.785 1.00 39.09 635 GLU A N 1
ATOM 5019 C CA . GLU A 1 635 ? 40.205 -0.853 -47.738 1.00 39.09 635 GLU A CA 1
ATOM 5020 C C . GLU A 1 635 ? 40.884 -0.820 -49.127 1.00 39.09 635 GLU A C 1
ATOM 5022 O O . GLU A 1 635 ? 42.101 -0.884 -49.211 1.00 39.09 635 GLU A O 1
ATOM 5027 N N . GLY A 1 636 ? 40.129 -0.681 -50.227 1.00 35.94 636 GLY A N 1
ATOM 5028 C CA . GLY A 1 636 ? 40.652 -0.794 -51.602 1.00 35.94 636 GLY A CA 1
ATOM 5029 C C . GLY A 1 636 ? 40.693 0.486 -52.449 1.00 35.94 636 GLY A C 1
ATOM 5030 O O . GLY A 1 636 ? 40.699 0.379 -53.671 1.00 35.94 636 GLY A O 1
ATOM 5031 N N . LYS A 1 637 ? 40.652 1.689 -51.860 1.00 39.38 637 LYS A N 1
ATOM 5032 C CA . LYS A 1 637 ? 40.842 2.956 -52.603 1.00 39.38 637 LYS A CA 1
ATOM 5033 C C . LYS A 1 637 ? 41.712 3.941 -51.824 1.00 39.38 637 LYS A C 1
ATOM 5035 O O . LYS A 1 637 ? 41.242 4.987 -51.387 1.00 39.38 637 LYS A O 1
ATOM 5040 N N . ALA A 1 638 ? 42.971 3.567 -51.647 1.00 40.53 638 ALA A N 1
ATOM 5041 C CA . ALA A 1 638 ? 44.076 4.482 -51.391 1.00 40.53 638 ALA A CA 1
ATOM 5042 C C . ALA A 1 638 ? 45.384 3.788 -51.809 1.00 40.53 638 ALA A C 1
ATOM 5044 O O . ALA A 1 638 ? 46.158 3.364 -50.959 1.00 40.53 638 ALA A O 1
ATOM 5045 N N . GLU A 1 639 ? 45.576 3.644 -53.121 1.00 33.34 639 GLU A N 1
ATOM 5046 C CA . GLU A 1 639 ? 46.890 3.650 -53.779 1.00 33.34 639 GLU A CA 1
ATOM 5047 C C . GLU A 1 639 ? 46.807 4.586 -54.983 1.00 33.34 639 GLU A C 1
ATOM 5049 O O . GLU A 1 639 ? 45.764 4.540 -55.685 1.00 33.34 639 GLU A O 1
#